Protein AF-A0A556W0W7-F1 (afdb_monomer_lite)

Radius of gyration: 27.14 Å; chains: 1; bounding box: 47×80×110 Å

Sequence (409 aa):
MLSSTAGFLLGSLLTVAFASADTSVPDSMPPGLLFEMVDPTLCSMPSASLSDADLLSGLQAALDSGDPDMAPTVTGRWEGADSGDLMGQGYFNHSDARGLVVASELLLRGEGDDLRYVCLILAPHENTRLLEGAADVVGAETEVIDGDTFMLVAMLGERVEGEFVPLAEVITEQGSVTFKQAREHELSGYLEINGHLEPVPGSEGVGGDVRIELDLLALEHDSQMNPINWGSDDLVDAAAPAVDAATLQELRALFLDGIDFAAEPLMLSENSDMIQHDIYRYDYQVFAEQSQRDLLDRDSGQVFYHQDDHLVRITRPSTNMPLPMINALVSPDFVLDENTAEDFRDLLITLFGEDFFDDVDADPILHPRPGQWAFITGTFFDDYKAFNVFTNDEGRELDVRYELSFMAQ

Foldseek 3Di:
DDDDDDDDDDDDDDPPPPPPPPPPQPLDDDLLVVCVQQPVCLQQFDALVDDLVNVVVQQVCLVVVPDPVSAFLKWWWKDDVLTAIKTHAKAWAADQVQAIKIWTWIWGDGPDSFIKIKTKIWAWEPPAHDPFFKEKEADPPDPDDPDTYTYMWMFIFHADNRGTDTFWIWGFPTKMKGWDPPDPFWIWIKIWTWGWTDTDPPHPHDTDIMIIIMTSRTHGYDPSGDRHHSHDVVCVVVSPPSCPPVNVVVVVCCVVVLQVVQWDFDDLDPDDLFFPWTKTWGAVVVSCVVVVHPPDPDDGTWMWTDDDPDTHTQDADDAWWWDCVSVNTTDQPDADDPVCVVSVLVVVCNRRPPVQADDDPDDQWDDLDQQWIWGFRQADVHATWTFIWGAPNRRGDTGTITHNHDDSD

Secondary structure (DSSP, 8-state):
--------------------------SS--HHHHHHHH-TTTTPPPPTTS-HHHHHHHHHHHHHH--TTTS-SEEEEEESTT-EEEEEEEEEEEETTTEEEEEEEEEEEESSS-EEEEEEEEEEETT---SSEEEEEE-TTPPP-SS-EEEEEEEEEEEETTEEEEEEEEEEEEEEEEEEEEETTEEEEEEEEEEEEEEPTTS----EEEEEEEEEEEEEE-TTS----TTSHHHHTTS-S---HHHHHHHHHHHHHHHHTSEEE----TT-TTBSS-EEEEEHHHHHHHTT----TT-EEEEEEEETTEEEE-PPP-SSEE-HHHHHHB-TT---STTTHHHHHHHHHHHH-GGGS---SS-SEEEEETTEEEEEEEEETTEEEEEEEE--TTS-S-EEEEEEEE---

pLDDT: mean 70.91, std 19.69, range [27.0, 96.5]

Structure (mmCIF, N/CA/C/O backbone):
data_AF-A0A556W0W7-F1
#
_entry.id   AF-A0A556W0W7-F1
#
loop_
_atom_site.group_PDB
_atom_site.id
_atom_site.type_symbol
_atom_site.label_atom_id
_atom_site.label_alt_id
_atom_site.label_comp_id
_atom_site.label_asym_id
_atom_site.label_entity_id
_atom_site.label_seq_id
_atom_site.pdbx_PDB_ins_code
_atom_site.Cartn_x
_atom_site.Cartn_y
_atom_site.Cartn_z
_atom_site.occupancy
_atom_site.B_iso_or_equiv
_atom_site.auth_seq_id
_atom_site.auth_comp_id
_atom_site.auth_asym_id
_atom_site.auth_atom_id
_atom_site.pdbx_PDB_model_num
ATOM 1 N N . MET A 1 1 ? 21.207 -60.397 74.816 1.00 34.12 1 MET A N 1
ATOM 2 C CA . MET A 1 1 ? 22.421 -59.583 74.604 1.00 34.12 1 MET A CA 1
ATOM 3 C C . MET A 1 1 ? 22.075 -58.502 73.590 1.00 34.12 1 MET A C 1
ATOM 5 O O . MET A 1 1 ? 21.578 -58.860 72.539 1.00 34.12 1 MET A O 1
ATOM 9 N N . LEU A 1 2 ? 22.232 -57.236 73.998 1.00 33.41 2 LEU A N 1
ATOM 10 C CA . LEU A 1 2 ? 22.592 -56.027 73.228 1.00 33.41 2 LEU A CA 1
ATOM 11 C C . LEU A 1 2 ? 22.124 -55.838 71.759 1.00 33.41 2 LEU A C 1
ATOM 13 O O . LEU A 1 2 ? 22.528 -56.610 70.905 1.00 33.41 2 LEU A O 1
ATOM 17 N N . SER A 1 3 ? 21.454 -54.684 71.527 1.00 31.09 3 SER A N 1
ATOM 18 C CA . SER A 1 3 ? 21.766 -53.619 70.523 1.00 31.09 3 SER A CA 1
ATOM 19 C C . SER A 1 3 ? 21.704 -53.960 69.016 1.00 31.09 3 SER A C 1
ATOM 21 O O . SER A 1 3 ? 22.251 -54.971 68.616 1.00 31.09 3 SER A O 1
ATOM 23 N N . SER A 1 4 ? 21.195 -53.158 68.065 1.00 31.89 4 SER A N 1
ATOM 24 C CA . SER A 1 4 ? 20.537 -51.836 67.983 1.00 31.89 4 SER A CA 1
ATOM 25 C C . SER A 1 4 ? 20.073 -51.587 66.524 1.00 31.89 4 SER A C 1
ATOM 27 O O . SER A 1 4 ? 20.642 -52.191 65.622 1.00 31.89 4 SER A O 1
ATOM 29 N N . THR A 1 5 ? 19.160 -50.608 66.331 1.00 36.34 5 THR A N 1
ATOM 30 C CA . THR A 1 5 ? 19.021 -49.641 65.188 1.00 36.34 5 THR A CA 1
ATOM 31 C C . THR A 1 5 ? 18.795 -50.160 63.753 1.00 36.34 5 THR A C 1
ATOM 33 O O . THR A 1 5 ? 19.438 -51.106 63.340 1.00 36.34 5 THR A O 1
ATOM 36 N N . ALA A 1 6 ? 18.034 -49.542 62.842 1.00 29.33 6 ALA A N 1
ATOM 37 C CA . ALA A 1 6 ? 17.099 -48.409 62.765 1.00 29.33 6 ALA A CA 1
ATOM 38 C C . ALA A 1 6 ? 16.580 -48.379 61.302 1.00 29.33 6 ALA A C 1
ATOM 40 O O . ALA A 1 6 ? 17.266 -48.892 60.420 1.00 29.33 6 ALA A O 1
ATOM 41 N N . GLY A 1 7 ? 15.438 -47.735 61.028 1.00 27.00 7 GLY A N 1
ATOM 42 C CA . GLY A 1 7 ? 15.074 -47.323 59.661 1.00 27.00 7 GLY A CA 1
ATOM 43 C C . GLY A 1 7 ? 13.612 -47.530 59.276 1.00 27.00 7 GLY A C 1
ATOM 44 O O . GLY A 1 7 ? 13.280 -48.466 58.561 1.00 27.00 7 GLY A O 1
ATOM 45 N N . PHE A 1 8 ? 12.748 -46.629 59.741 1.00 31.52 8 PHE A N 1
ATOM 46 C CA . PHE A 1 8 ? 11.444 -46.331 59.138 1.00 31.52 8 PHE A CA 1
ATOM 47 C C . PHE A 1 8 ? 11.657 -45.624 57.787 1.00 31.52 8 PHE A C 1
ATOM 49 O O . PHE A 1 8 ? 12.528 -44.760 57.724 1.00 31.52 8 PHE A O 1
ATOM 56 N N . LEU A 1 9 ? 10.821 -45.894 56.776 1.00 29.94 9 LEU A N 1
ATOM 57 C CA . LEU A 1 9 ? 10.056 -44.862 56.052 1.00 29.94 9 LEU A CA 1
ATOM 58 C C . LEU A 1 9 ? 9.097 -45.478 55.020 1.00 29.94 9 LEU A C 1
ATOM 60 O O . LEU A 1 9 ? 9.448 -46.369 54.251 1.00 29.94 9 LEU A O 1
ATOM 64 N N . LEU A 1 10 ? 7.863 -44.975 55.075 1.00 33.22 10 LEU A N 1
ATOM 65 C CA . LEU A 1 10 ? 6.737 -45.237 54.189 1.00 33.22 10 LEU A CA 1
ATOM 66 C C . LEU A 1 10 ? 7.056 -44.810 52.748 1.00 33.22 10 LEU A C 1
ATOM 68 O O . LEU A 1 10 ? 7.447 -43.668 52.520 1.00 33.22 10 LEU A O 1
ATOM 72 N N . GLY A 1 11 ? 6.790 -45.690 51.782 1.00 28.84 11 GLY A N 1
ATOM 73 C CA . GLY A 1 11 ? 6.633 -45.329 50.374 1.00 28.84 11 GLY A CA 1
ATOM 74 C C . GLY A 1 11 ? 5.152 -45.143 50.060 1.00 28.84 11 GLY A C 1
ATOM 75 O O . GLY A 1 11 ? 4.440 -46.120 49.836 1.00 28.84 11 GLY A O 1
ATOM 76 N N . SER A 1 12 ? 4.692 -43.897 50.114 1.00 34.19 12 SER A N 1
ATOM 77 C CA . SER A 1 12 ? 3.348 -43.482 49.718 1.00 34.19 12 SER A CA 1
ATOM 78 C C . SER A 1 12 ? 3.172 -43.569 48.201 1.00 34.19 12 SER A C 1
ATOM 80 O O . SER A 1 12 ? 4.072 -43.227 47.436 1.00 34.19 12 SER A O 1
ATOM 82 N N . LEU A 1 13 ? 1.986 -44.014 47.792 1.00 33.50 13 LEU A N 1
ATOM 83 C CA . LEU A 1 13 ? 1.473 -43.992 46.425 1.00 33.50 13 LEU A CA 1
ATOM 84 C C . LEU A 1 13 ? 1.563 -42.575 45.837 1.00 33.50 13 LEU A C 1
ATOM 86 O O . LEU A 1 13 ? 0.884 -41.668 46.311 1.00 33.50 13 LEU A O 1
ATOM 90 N N . LEU A 1 14 ? 2.364 -42.400 44.787 1.00 29.70 14 LEU A N 1
ATOM 91 C CA . LEU A 1 14 ? 2.251 -41.265 43.875 1.00 29.70 14 LEU A CA 1
ATOM 92 C C . LEU A 1 14 ? 1.338 -41.689 42.723 1.00 29.70 14 LEU A C 1
ATOM 94 O O . LEU A 1 14 ? 1.772 -42.286 41.741 1.00 29.70 14 LEU A O 1
ATOM 98 N N . THR A 1 15 ? 0.048 -41.405 42.874 1.00 31.02 15 THR A N 1
ATOM 99 C CA . THR A 1 15 ? -0.846 -41.170 41.739 1.00 31.02 15 THR A CA 1
ATOM 100 C C . THR A 1 15 ? -0.303 -39.969 40.979 1.00 31.02 15 THR A C 1
ATOM 102 O O . THR A 1 15 ? -0.373 -38.842 41.468 1.00 31.02 15 THR A O 1
ATOM 105 N N . VAL A 1 16 ? 0.273 -40.216 39.806 1.00 31.31 16 VAL A N 1
ATOM 106 C CA . VAL A 1 16 ? 0.573 -39.166 38.835 1.00 31.31 16 VAL A CA 1
ATOM 107 C C . VAL A 1 16 ? -0.775 -38.647 38.347 1.00 31.31 16 VAL A C 1
ATOM 109 O O . VAL A 1 16 ? -1.479 -39.324 37.600 1.00 31.31 16 VAL A O 1
ATOM 112 N N . ALA A 1 17 ? -1.175 -37.485 38.858 1.00 28.81 17 ALA A N 1
ATOM 113 C CA . ALA A 1 17 ? -2.225 -36.697 38.247 1.00 28.81 17 ALA A CA 1
ATOM 114 C C . ALA A 1 17 ? -1.704 -36.273 36.872 1.00 28.81 17 ALA A C 1
ATOM 116 O O . ALA A 1 17 ? -0.705 -35.560 36.781 1.00 28.81 17 ALA A O 1
ATOM 117 N N . PHE A 1 18 ? -2.350 -36.746 35.810 1.00 30.48 18 PHE A N 1
ATOM 118 C CA . PHE A 1 18 ? -2.277 -36.061 34.532 1.00 30.48 18 PHE A CA 1
ATOM 119 C C . PHE A 1 18 ? -2.921 -34.696 34.763 1.00 30.48 18 PHE A C 1
ATOM 121 O O . PHE A 1 18 ? -4.141 -34.593 34.865 1.00 30.48 18 PHE A O 1
ATOM 128 N N . ALA A 1 19 ? -2.090 -33.672 34.945 1.00 27.83 19 ALA A N 1
ATOM 129 C CA . ALA A 1 19 ? -2.514 -32.312 34.695 1.00 27.83 19 ALA A CA 1
ATOM 130 C C . ALA A 1 19 ? -2.838 -32.267 33.201 1.00 27.83 19 ALA A C 1
ATOM 132 O O . ALA A 1 19 ? -1.941 -32.333 32.362 1.00 27.83 19 ALA A O 1
ATOM 133 N N . SER A 1 20 ? -4.127 -32.273 32.880 1.00 29.20 20 SER A N 1
ATOM 134 C CA . SER A 1 20 ? -4.611 -31.707 31.633 1.00 29.20 20 SER A CA 1
ATOM 135 C C . SER A 1 20 ? -4.050 -30.292 31.580 1.00 29.20 20 SER A C 1
ATOM 137 O O . SER A 1 20 ? -4.439 -29.442 32.379 1.00 29.20 20 SER A O 1
ATOM 139 N N . ALA A 1 21 ? -3.049 -30.085 30.728 1.00 28.81 21 ALA A N 1
ATOM 140 C CA . ALA A 1 21 ? -2.711 -28.752 30.286 1.00 28.81 21 ALA A CA 1
ATOM 141 C C . ALA A 1 21 ? -3.967 -28.242 29.575 1.00 28.81 21 ALA A C 1
ATOM 143 O O . ALA A 1 21 ? -4.276 -28.697 28.476 1.00 28.81 21 ALA A O 1
ATOM 144 N N . ASP A 1 22 ? -4.728 -27.388 30.257 1.00 27.19 22 ASP A N 1
ATOM 145 C CA . ASP A 1 22 ? -5.580 -26.411 29.592 1.00 27.19 22 ASP A CA 1
ATOM 146 C C . ASP A 1 22 ? -4.629 -25.559 28.752 1.00 27.19 22 ASP A C 1
ATOM 148 O O . ASP A 1 22 ? -4.040 -24.590 29.224 1.00 27.19 22 ASP A O 1
ATOM 152 N N . THR A 1 23 ? -4.389 -25.986 27.517 1.00 28.30 23 THR A N 1
ATOM 153 C CA . THR A 1 23 ? -3.984 -25.070 26.462 1.00 28.30 23 THR A CA 1
ATOM 154 C C . THR A 1 23 ? -5.244 -24.300 26.116 1.00 28.30 23 THR A C 1
ATOM 156 O O . THR A 1 23 ? -6.026 -24.741 25.275 1.00 28.30 23 THR A O 1
ATOM 159 N N . SER A 1 24 ? -5.489 -23.211 26.845 1.00 29.89 24 SER A N 1
ATOM 160 C CA . SER A 1 24 ? -6.383 -22.156 26.387 1.00 29.89 24 SER A CA 1
ATOM 161 C C . SER A 1 24 ? -5.883 -21.741 25.008 1.00 29.89 24 SER A C 1
ATOM 163 O O . SER A 1 24 ? -4.798 -21.173 24.880 1.00 29.89 24 SER A O 1
ATOM 165 N N . VAL A 1 25 ? -6.616 -22.155 23.980 1.00 33.50 25 VAL A N 1
ATOM 166 C CA . VAL A 1 25 ? -6.444 -21.640 22.627 1.00 33.50 25 VAL A CA 1
ATOM 167 C C . VAL A 1 25 ? -6.756 -20.144 22.720 1.00 33.50 25 VAL A C 1
ATOM 169 O O . VAL A 1 25 ? -7.769 -19.818 23.338 1.00 33.50 25 VAL A O 1
ATOM 172 N N . PRO A 1 26 ? -5.896 -19.245 22.218 1.00 36.91 26 PRO A N 1
ATOM 173 C CA . PRO A 1 26 ? -6.247 -17.833 22.167 1.00 36.91 26 PRO A CA 1
ATOM 174 C C . PRO A 1 26 ? -7.522 -17.673 21.329 1.00 36.91 26 PRO A C 1
ATOM 176 O O . PRO A 1 26 ? -7.607 -18.219 20.230 1.00 36.91 26 PRO A O 1
ATOM 179 N N . ASP A 1 27 ? -8.518 -16.980 21.882 1.00 40.66 27 ASP A N 1
ATOM 180 C CA . ASP A 1 27 ? -9.842 -16.758 21.276 1.00 40.66 27 ASP A CA 1
ATOM 181 C C . ASP A 1 27 ? -9.796 -15.756 20.093 1.00 40.66 27 ASP A C 1
ATOM 183 O O . ASP A 1 27 ? -10.828 -15.451 19.496 1.00 40.66 27 ASP A O 1
ATOM 187 N N . SER A 1 28 ? -8.609 -15.266 19.717 1.00 44.72 28 SER A N 1
ATOM 188 C CA . SER A 1 28 ? -8.395 -14.229 18.704 1.00 44.72 28 SER A CA 1
ATOM 189 C C . SER A 1 28 ? -7.781 -14.764 17.400 1.00 44.72 28 SER A C 1
ATOM 191 O O . SER A 1 28 ? -6.999 -15.720 17.379 1.00 44.72 28 SER A O 1
ATOM 193 N N . MET A 1 29 ? -8.149 -14.141 16.272 1.00 48.09 29 MET A N 1
ATOM 194 C CA . MET A 1 29 ? -7.510 -14.399 14.975 1.00 48.09 29 MET A CA 1
ATOM 195 C C . MET A 1 29 ? -6.014 -14.050 15.033 1.00 48.09 29 MET A C 1
ATOM 197 O O . MET A 1 29 ? -5.656 -13.059 15.670 1.00 48.09 29 MET A O 1
ATOM 201 N N . PRO A 1 30 ? -5.134 -14.797 14.333 1.00 57.53 30 PRO A N 1
ATOM 202 C CA . PRO A 1 30 ? -3.729 -14.430 14.229 1.00 57.53 30 PRO A CA 1
ATOM 203 C C . PRO A 1 30 ? -3.594 -13.005 13.664 1.00 57.53 30 PRO A C 1
ATOM 205 O O . PRO A 1 30 ? -4.208 -12.723 12.632 1.00 57.53 30 PRO A O 1
ATOM 208 N N . PRO A 1 31 ? -2.765 -12.130 14.255 1.00 53.81 31 PRO A N 1
ATOM 209 C CA . PRO A 1 31 ? -2.697 -10.709 13.889 1.00 53.81 31 PRO A CA 1
ATOM 210 C C . PRO A 1 31 ? -2.387 -10.481 12.405 1.00 53.81 31 PRO A C 1
ATOM 212 O O . PRO A 1 31 ? -2.964 -9.607 11.764 1.00 53.81 31 PRO A O 1
ATOM 215 N N . GLY A 1 32 ? -1.529 -11.332 11.829 1.00 59.47 32 GLY A N 1
ATOM 216 C CA . GLY A 1 32 ? -1.151 -11.296 10.412 1.00 59.47 32 GLY A CA 1
ATOM 217 C C . GLY A 1 32 ? -2.306 -11.540 9.434 1.00 59.47 32 GLY A C 1
ATOM 218 O O . GLY A 1 32 ? -2.259 -11.058 8.307 1.00 59.47 32 GLY A O 1
ATOM 219 N N . LEU A 1 33 ? -3.363 -12.243 9.857 1.00 65.00 33 LEU A N 1
ATOM 220 C CA . LEU A 1 33 ? -4.486 -12.581 8.983 1.00 65.00 33 LEU A CA 1
ATOM 221 C C . LEU A 1 33 ? -5.314 -11.344 8.614 1.00 65.00 33 LEU A C 1
ATOM 223 O O . LEU A 1 33 ? -5.807 -11.259 7.494 1.00 65.00 33 LEU A O 1
ATOM 227 N N . LEU A 1 34 ? -5.449 -10.365 9.518 1.00 66.25 34 LEU A N 1
ATOM 228 C CA . LEU A 1 34 ? -6.205 -9.150 9.207 1.00 66.25 34 LEU A CA 1
ATOM 229 C C . LEU A 1 34 ? -5.523 -8.331 8.109 1.00 66.25 34 LEU A C 1
ATOM 231 O O . LEU A 1 34 ? -6.213 -7.803 7.240 1.00 66.25 34 LEU A O 1
ATOM 235 N N . PHE A 1 35 ? -4.189 -8.263 8.119 1.00 69.69 35 PHE A N 1
ATOM 236 C CA . PHE A 1 35 ? -3.438 -7.604 7.052 1.00 69.69 35 PHE A CA 1
ATOM 237 C C . PHE A 1 35 ? -3.717 -8.269 5.709 1.00 69.69 35 PHE A C 1
ATOM 239 O O . PHE A 1 35 ? -4.164 -7.592 4.793 1.00 69.69 35 PHE A O 1
ATOM 246 N N . GLU A 1 36 ? -3.604 -9.598 5.633 1.00 64.44 36 GLU A N 1
ATOM 247 C CA . GLU A 1 36 ? -3.928 -10.364 4.420 1.00 64.44 36 GLU A CA 1
ATOM 248 C C . GLU A 1 36 ? -5.374 -10.131 3.931 1.00 64.44 36 GLU A C 1
ATOM 250 O O . GLU A 1 36 ? -5.628 -10.125 2.728 1.00 64.44 36 GLU A O 1
ATOM 255 N N . MET A 1 37 ? -6.328 -9.926 4.847 1.00 62.28 37 MET A N 1
ATOM 256 C CA . MET A 1 37 ? -7.740 -9.713 4.515 1.00 62.28 37 MET A CA 1
ATOM 257 C C . MET A 1 37 ? -8.079 -8.280 4.076 1.00 62.28 37 MET A C 1
ATOM 259 O O . MET A 1 37 ? -8.989 -8.111 3.257 1.00 62.28 37 MET A O 1
ATOM 263 N N . VAL A 1 38 ? -7.428 -7.267 4.663 1.00 64.06 38 VAL A N 1
ATOM 264 C CA . VAL A 1 38 ? -7.619 -5.849 4.308 1.00 64.06 38 VAL A CA 1
ATOM 265 C C . VAL A 1 38 ? -6.889 -5.547 3.009 1.00 64.06 38 VAL A C 1
ATOM 267 O O . VAL A 1 38 ? -7.518 -5.062 2.073 1.00 64.06 38 VAL A O 1
ATOM 270 N N . ASP A 1 39 ? -5.594 -5.849 2.958 1.00 69.31 39 ASP A N 1
ATOM 271 C CA . ASP A 1 39 ? -4.771 -5.778 1.757 1.00 69.31 39 ASP A CA 1
ATOM 272 C C . ASP A 1 39 ? -3.450 -6.550 1.995 1.00 69.31 39 ASP A C 1
ATOM 274 O O . ASP A 1 39 ? -2.639 -6.156 2.840 1.00 69.31 39 ASP A O 1
ATOM 278 N N . PRO A 1 40 ? -3.200 -7.643 1.247 1.00 54.84 40 PRO A N 1
ATOM 279 C CA . PRO A 1 40 ? -2.021 -8.490 1.431 1.00 54.84 40 PRO A CA 1
ATOM 280 C C . PRO A 1 40 ? -0.694 -7.777 1.142 1.00 54.84 40 PRO A C 1
ATOM 282 O O . PRO A 1 40 ? 0.363 -8.308 1.479 1.00 54.84 40 PRO A O 1
ATOM 285 N N . THR A 1 41 ? -0.726 -6.593 0.527 1.00 60.12 41 THR A N 1
ATOM 286 C CA . THR A 1 41 ? 0.465 -5.795 0.234 1.00 60.12 41 THR A CA 1
ATOM 287 C C . THR A 1 41 ? 0.874 -4.855 1.365 1.00 60.12 41 THR A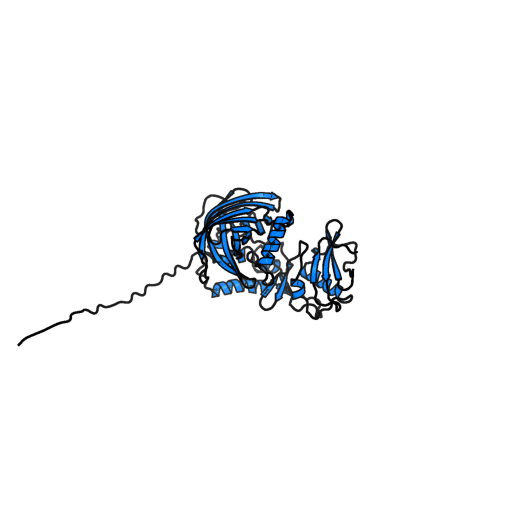 C 1
ATOM 289 O O . THR A 1 41 ? 2.018 -4.420 1.347 1.00 60.12 41 THR A O 1
ATOM 292 N N . LEU A 1 42 ? 0.040 -4.664 2.400 1.00 64.31 42 LEU A N 1
ATOM 293 C CA . LEU A 1 42 ? 0.269 -3.734 3.527 1.00 64.31 42 LEU A CA 1
ATOM 294 C C . LEU A 1 42 ? 1.495 -4.020 4.403 1.00 64.31 42 LEU A C 1
ATOM 296 O O . LEU A 1 42 ? 1.824 -3.240 5.292 1.00 64.31 42 LEU A O 1
ATOM 300 N N . CYS A 1 43 ? 2.119 -5.181 4.235 1.00 70.50 43 CYS A N 1
ATOM 301 C CA . CYS A 1 43 ? 3.386 -5.520 4.880 1.00 70.50 43 CYS A CA 1
ATOM 302 C C . CYS A 1 43 ? 4.451 -5.913 3.860 1.00 70.50 43 CYS A C 1
ATOM 304 O O . CYS A 1 43 ? 5.416 -6.603 4.198 1.00 70.50 43 CYS A O 1
ATOM 306 N N . SER A 1 44 ? 4.274 -5.506 2.603 1.00 67.50 44 SER A N 1
ATOM 307 C CA . SER A 1 44 ? 5.268 -5.747 1.574 1.00 67.50 44 SER A CA 1
ATOM 308 C C . SER A 1 44 ? 6.530 -4.958 1.909 1.00 67.50 44 SER A C 1
ATOM 310 O O . SER A 1 44 ? 6.503 -3.778 2.254 1.00 67.50 44 SER A O 1
ATOM 312 N N . MET A 1 45 ? 7.666 -5.645 1.881 1.00 68.50 45 MET A N 1
ATOM 313 C CA . MET A 1 45 ? 8.943 -5.030 2.210 1.00 68.50 45 MET A CA 1
ATOM 314 C C . MET A 1 45 ? 9.667 -4.623 0.930 1.00 68.50 45 MET A C 1
ATOM 316 O O . MET A 1 45 ? 9.580 -5.314 -0.091 1.00 68.50 45 MET A O 1
ATOM 320 N N . PRO A 1 46 ? 10.462 -3.541 0.970 1.00 63.47 46 PRO A N 1
ATOM 321 C CA . PRO A 1 46 ? 11.366 -3.235 -0.123 1.00 63.47 46 PRO A CA 1
ATOM 322 C C . PRO A 1 46 ? 12.275 -4.431 -0.439 1.00 63.47 46 PRO A C 1
ATOM 324 O O . PRO A 1 46 ? 12.851 -5.047 0.460 1.00 63.47 46 PRO A O 1
ATOM 327 N N . SER A 1 47 ? 12.448 -4.740 -1.727 1.00 68.06 47 SER A N 1
ATOM 328 C CA . SER A 1 47 ? 13.221 -5.914 -2.160 1.00 68.06 47 SER A CA 1
ATOM 329 C C . SER A 1 47 ? 14.612 -5.999 -1.514 1.00 68.06 47 SER A C 1
ATOM 331 O O . SER A 1 47 ? 15.257 -4.979 -1.247 1.00 68.06 47 SER A O 1
ATOM 333 N N . ALA A 1 48 ? 15.135 -7.218 -1.356 1.00 70.69 48 ALA A N 1
ATOM 334 C CA . ALA A 1 48 ? 16.483 -7.462 -0.827 1.00 70.69 48 ALA A CA 1
ATOM 335 C C . ALA A 1 48 ? 17.603 -6.725 -1.589 1.00 70.69 48 ALA A C 1
ATOM 337 O O . ALA A 1 48 ? 18.681 -6.506 -1.040 1.00 70.69 48 ALA A O 1
ATOM 338 N N . SER A 1 49 ? 17.359 -6.342 -2.849 1.00 69.94 49 SER A N 1
ATOM 339 C CA . SER A 1 49 ? 18.317 -5.593 -3.670 1.00 69.94 49 SER A CA 1
ATOM 340 C C . SER A 1 49 ? 18.544 -4.149 -3.205 1.00 69.94 49 SER A C 1
ATOM 342 O O . SER A 1 49 ? 19.585 -3.575 -3.522 1.00 69.94 49 SER A O 1
ATOM 344 N N . LEU A 1 50 ? 17.614 -3.574 -2.435 1.00 59.34 50 LEU A N 1
ATOM 345 C CA . LEU A 1 50 ? 17.765 -2.258 -1.817 1.00 59.34 50 LEU A CA 1
ATOM 346 C C . LEU A 1 50 ? 18.400 -2.409 -0.435 1.00 59.34 50 LEU A C 1
ATOM 348 O O . LEU A 1 50 ? 17.919 -3.187 0.393 1.00 59.34 50 LEU A O 1
ATOM 352 N N . SER A 1 51 ? 19.475 -1.663 -0.172 1.00 72.12 51 SER A N 1
ATOM 353 C CA . SER A 1 51 ? 20.088 -1.629 1.158 1.00 72.12 51 SER A CA 1
ATOM 354 C C . SER A 1 51 ? 19.326 -0.684 2.092 1.00 72.12 51 SER A C 1
ATOM 356 O O . SER A 1 51 ? 18.752 0.308 1.643 1.00 72.12 51 SER A O 1
ATOM 358 N N . ASP A 1 52 ? 19.355 -0.939 3.403 1.00 72.38 52 ASP A N 1
ATOM 359 C CA . ASP A 1 52 ? 18.699 -0.055 4.385 1.00 72.38 52 ASP A CA 1
ATOM 360 C C . ASP A 1 52 ? 19.300 1.359 4.374 1.00 72.38 52 ASP A C 1
ATOM 362 O O . ASP A 1 52 ? 18.596 2.348 4.573 1.00 72.38 52 ASP A O 1
ATOM 366 N N . ALA A 1 53 ? 20.593 1.476 4.051 1.00 70.12 53 ALA A N 1
ATOM 367 C CA . ALA A 1 53 ? 21.257 2.763 3.873 1.00 70.12 53 ALA A CA 1
ATOM 368 C C . ALA A 1 53 ? 20.706 3.542 2.666 1.00 70.12 53 ALA A C 1
ATOM 370 O O . ALA A 1 53 ? 20.563 4.765 2.745 1.00 70.12 53 ALA A O 1
ATOM 371 N N . ASP A 1 54 ? 20.377 2.853 1.569 1.00 67.25 54 ASP A N 1
ATOM 372 C CA . ASP A 1 54 ? 19.765 3.475 0.390 1.00 67.25 54 ASP A CA 1
ATOM 373 C C . ASP A 1 54 ? 18.320 3.894 0.678 1.00 67.25 54 ASP A C 1
ATOM 375 O O . ASP A 1 54 ? 17.928 5.001 0.309 1.00 67.25 54 ASP A O 1
ATOM 379 N N . LEU A 1 55 ? 17.557 3.065 1.402 1.00 68.12 55 LEU A N 1
ATOM 380 C CA . LEU A 1 55 ? 16.195 3.391 1.845 1.00 68.12 55 LEU A CA 1
ATOM 381 C C . LEU A 1 55 ? 16.183 4.643 2.730 1.00 68.12 55 LEU A C 1
ATOM 383 O O . LEU A 1 55 ? 15.455 5.597 2.452 1.00 68.12 55 LEU A O 1
ATOM 387 N N . LEU A 1 56 ? 17.055 4.691 3.740 1.00 68.56 56 LEU A N 1
ATOM 388 C CA . LEU A 1 56 ? 17.210 5.854 4.616 1.00 68.56 56 LEU A CA 1
ATOM 389 C C . LEU A 1 56 ? 17.656 7.105 3.856 1.00 68.56 56 LEU A C 1
ATOM 391 O O . LEU A 1 56 ? 17.174 8.203 4.133 1.00 68.56 56 LEU A O 1
ATOM 395 N N . SER A 1 57 ? 18.571 6.957 2.897 1.00 64.75 57 SER A N 1
ATOM 396 C CA . SER A 1 57 ? 19.060 8.083 2.095 1.00 64.75 57 SER A CA 1
ATOM 397 C C . SER A 1 57 ? 17.977 8.632 1.166 1.00 64.75 57 SE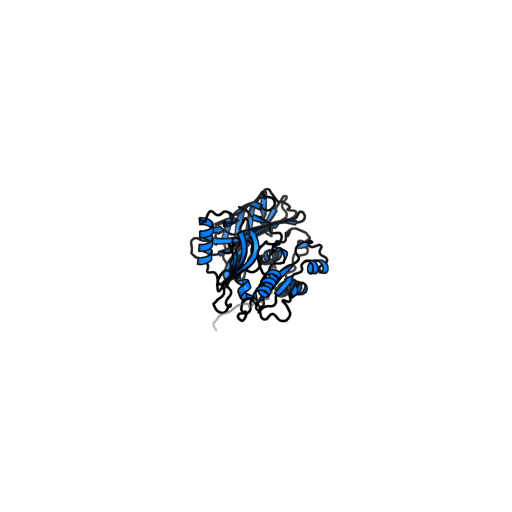R A C 1
ATOM 399 O O . SER A 1 57 ? 17.841 9.849 1.053 1.00 64.75 57 SER A O 1
ATOM 401 N N . GLY A 1 58 ? 17.191 7.758 0.531 1.00 64.38 58 GLY A N 1
ATOM 402 C CA . GLY A 1 58 ? 16.067 8.147 -0.321 1.00 64.38 58 GLY A CA 1
ATOM 403 C C . GLY A 1 58 ? 14.976 8.871 0.464 1.00 64.38 58 GLY A C 1
ATOM 404 O O . GLY A 1 58 ? 14.514 9.931 0.051 1.00 64.38 58 GLY A O 1
ATOM 405 N N . LEU A 1 59 ? 14.642 8.358 1.644 1.00 64.25 59 LEU A N 1
ATOM 406 C CA . LEU A 1 59 ? 13.662 8.952 2.547 1.00 64.25 59 LEU A CA 1
ATOM 407 C C . LEU A 1 59 ? 14.112 10.314 3.091 1.00 64.25 59 LEU A C 1
ATOM 409 O O . LEU A 1 59 ? 13.348 11.277 3.080 1.00 64.25 59 LEU A O 1
ATOM 413 N N . GLN A 1 60 ? 15.379 10.435 3.498 1.00 65.12 60 GLN A N 1
ATOM 414 C CA . GLN A 1 60 ? 15.943 11.722 3.905 1.00 65.12 60 GLN A CA 1
ATOM 415 C C . GLN A 1 60 ? 15.936 12.725 2.745 1.00 65.12 60 GLN A C 1
ATOM 417 O O . GLN A 1 60 ? 15.593 13.887 2.945 1.00 65.12 60 GLN A O 1
ATOM 422 N N . ALA A 1 61 ? 16.275 12.284 1.531 1.00 59.41 61 ALA A N 1
ATOM 423 C CA . ALA A 1 61 ? 16.223 13.136 0.349 1.00 59.41 61 ALA A CA 1
ATOM 424 C C . ALA A 1 61 ? 14.793 13.602 0.040 1.00 59.41 61 ALA A C 1
ATOM 426 O O . ALA A 1 61 ? 14.607 14.756 -0.341 1.00 59.41 61 ALA A O 1
ATOM 427 N N . ALA A 1 62 ? 13.792 12.742 0.243 1.00 56.50 62 ALA A N 1
ATOM 428 C CA . ALA A 1 62 ? 12.385 13.088 0.092 1.00 56.50 62 ALA A CA 1
ATOM 429 C C . ALA A 1 62 ? 11.958 14.171 1.099 1.00 56.50 62 ALA A C 1
ATOM 431 O O . ALA A 1 62 ? 11.397 15.190 0.699 1.00 56.50 62 ALA A O 1
ATOM 432 N N . LEU A 1 63 ? 12.336 14.030 2.374 1.00 62.75 63 LEU A N 1
ATOM 433 C CA . LEU A 1 63 ? 12.092 15.042 3.411 1.00 62.75 63 LEU A CA 1
ATOM 434 C C . LEU A 1 63 ? 12.799 16.376 3.120 1.00 62.75 63 LEU A C 1
ATOM 436 O O . LEU A 1 63 ? 12.211 17.447 3.274 1.00 62.75 63 LEU A O 1
ATOM 440 N N . ASP A 1 64 ? 14.054 16.318 2.675 1.00 63.31 64 ASP A N 1
ATOM 441 C CA . ASP A 1 64 ? 14.868 17.503 2.392 1.00 63.31 64 ASP A CA 1
ATOM 442 C C . ASP A 1 64 ? 14.446 18.215 1.095 1.00 63.31 64 ASP A C 1
ATOM 444 O O . ASP A 1 64 ? 14.763 19.394 0.905 1.00 63.31 64 ASP A O 1
ATOM 448 N N . SER A 1 65 ? 13.737 17.521 0.197 1.00 60.56 65 SER A N 1
ATOM 449 C CA . SER A 1 65 ? 13.307 18.063 -1.098 1.00 60.56 65 SER A CA 1
ATOM 450 C C . SER A 1 65 ? 12.313 19.219 -0.959 1.00 60.56 65 SER A C 1
ATOM 452 O O . SER A 1 65 ? 12.292 20.120 -1.800 1.00 60.56 65 SER A O 1
ATOM 454 N N . GLY A 1 66 ? 11.505 19.212 0.109 1.00 55.19 66 GLY A N 1
ATOM 455 C CA . GLY A 1 66 ? 10.380 20.132 0.282 1.00 55.19 66 GLY A CA 1
ATOM 456 C C . GLY A 1 66 ? 9.260 19.947 -0.749 1.00 55.19 66 GLY A C 1
ATOM 457 O O . GLY A 1 66 ? 8.388 20.814 -0.837 1.00 55.19 66 GLY A O 1
ATOM 458 N N . ASP A 1 67 ? 9.298 18.863 -1.529 1.00 56.91 67 ASP A N 1
ATOM 459 C CA . ASP A 1 67 ? 8.257 18.483 -2.477 1.00 56.91 67 ASP A CA 1
ATOM 460 C C . ASP A 1 67 ? 7.108 17.789 -1.723 1.00 56.91 67 ASP A C 1
ATOM 462 O O . ASP A 1 67 ? 7.337 16.749 -1.098 1.00 56.91 67 ASP A O 1
ATOM 466 N N . PRO A 1 68 ? 5.887 18.354 -1.726 1.00 52.72 68 PRO A N 1
ATOM 467 C CA . PRO A 1 68 ? 4.747 17.749 -1.048 1.00 52.72 68 PRO A CA 1
ATOM 468 C C . PRO A 1 68 ? 4.370 16.372 -1.609 1.00 52.72 68 PRO A C 1
ATOM 470 O O . PRO A 1 68 ? 3.844 15.570 -0.846 1.00 52.72 68 PRO A O 1
ATOM 473 N N . ASP A 1 69 ? 4.674 16.079 -2.877 1.00 54.53 69 ASP A N 1
ATOM 474 C CA . ASP A 1 69 ? 4.326 14.798 -3.512 1.00 54.53 69 ASP A CA 1
ATOM 475 C C . ASP A 1 69 ? 5.313 13.676 -3.132 1.00 54.53 69 ASP A C 1
ATOM 477 O O . ASP A 1 69 ? 5.046 12.496 -3.334 1.00 54.53 69 ASP A O 1
ATOM 481 N N . MET A 1 70 ? 6.464 14.043 -2.560 1.00 52.25 70 MET A N 1
ATOM 482 C CA . MET A 1 70 ? 7.479 13.114 -2.051 1.00 52.25 70 MET A CA 1
ATOM 483 C C . MET A 1 70 ? 7.438 12.993 -0.523 1.00 52.25 70 MET A C 1
ATOM 485 O O . MET A 1 70 ? 8.155 12.173 0.054 1.00 52.25 70 MET A O 1
ATOM 489 N N . ALA A 1 71 ? 6.650 13.830 0.155 1.00 60.53 71 ALA A N 1
ATOM 490 C CA . ALA A 1 71 ? 6.563 13.816 1.603 1.00 60.53 71 ALA A CA 1
ATOM 491 C C . ALA A 1 71 ? 5.859 12.533 2.086 1.00 60.53 71 ALA A C 1
ATOM 493 O O . ALA A 1 71 ? 4.880 12.104 1.476 1.00 60.53 71 ALA A O 1
ATOM 494 N N . PRO A 1 72 ? 6.319 11.918 3.190 1.00 69.69 72 PRO A N 1
ATOM 495 C CA . PRO A 1 72 ? 5.585 10.818 3.801 1.00 69.69 72 PRO A CA 1
ATOM 496 C C . PRO A 1 72 ? 4.176 11.285 4.186 1.00 69.69 72 PRO A C 1
ATOM 498 O O . PRO A 1 72 ? 4.004 12.353 4.781 1.00 69.69 72 PRO A O 1
ATOM 501 N N . THR A 1 73 ? 3.173 10.477 3.855 1.00 81.25 73 THR A N 1
ATOM 502 C CA . THR A 1 73 ? 1.762 10.768 4.152 1.00 81.25 73 THR A CA 1
ATOM 503 C C . THR A 1 73 ? 1.416 10.493 5.613 1.00 81.25 73 THR A C 1
ATOM 505 O O . THR A 1 73 ? 0.426 11.023 6.126 1.00 81.25 73 THR A O 1
ATOM 508 N N . VAL A 1 74 ? 2.266 9.727 6.305 1.00 83.88 74 VAL A N 1
ATOM 509 C CA . VAL A 1 74 ? 2.193 9.476 7.744 1.00 83.88 74 VAL A CA 1
ATOM 510 C C . VAL A 1 74 ? 3.555 9.722 8.381 1.00 83.88 74 VAL A C 1
ATOM 512 O O . VAL A 1 74 ? 4.576 9.205 7.925 1.00 83.88 74 VAL A O 1
ATOM 515 N N . THR A 1 75 ? 3.572 10.492 9.464 1.00 84.38 75 THR A N 1
ATOM 516 C CA . THR A 1 75 ? 4.774 10.748 10.268 1.00 84.38 75 THR A CA 1
ATOM 517 C C . THR A 1 75 ? 4.449 10.657 11.738 1.00 84.38 75 THR A C 1
ATOM 519 O O . THR A 1 75 ? 3.317 10.911 12.128 1.00 84.38 75 THR A O 1
ATOM 522 N N . GLY A 1 76 ? 5.423 10.358 12.583 1.00 90.44 76 GLY A N 1
ATOM 523 C CA . GLY A 1 76 ? 5.132 10.241 13.994 1.00 90.44 76 GLY A CA 1
ATOM 524 C C . GLY A 1 76 ? 6.307 9.818 14.839 1.00 90.44 76 GLY A C 1
ATOM 525 O O . GLY A 1 76 ? 7.465 9.887 14.427 1.00 90.44 76 GLY A O 1
ATOM 526 N N . ARG A 1 77 ? 5.984 9.354 16.039 1.00 92.44 77 ARG A N 1
ATOM 527 C CA . ARG A 1 77 ? 6.950 8.925 17.033 1.00 92.44 77 ARG A CA 1
ATOM 528 C C . ARG A 1 77 ? 6.563 7.586 17.630 1.00 92.44 77 ARG A C 1
ATOM 530 O O . ARG A 1 77 ? 5.401 7.344 17.952 1.00 92.44 77 ARG A O 1
ATOM 537 N N . TRP A 1 78 ? 7.579 6.758 17.821 1.00 93.25 78 TRP A N 1
ATOM 538 C CA . TRP A 1 78 ? 7.520 5.528 18.590 1.00 93.25 78 TRP A CA 1
ATOM 539 C C . TRP A 1 78 ? 8.327 5.714 19.874 1.00 93.25 78 TRP A C 1
ATOM 541 O O . TRP A 1 78 ? 9.534 5.968 19.829 1.00 93.25 78 TRP A O 1
ATOM 551 N N . GLU A 1 79 ? 7.679 5.591 21.027 1.00 93.19 79 GLU A N 1
ATOM 552 C CA . GLU A 1 79 ? 8.337 5.580 22.332 1.00 93.19 79 GLU A CA 1
ATOM 553 C C . GLU A 1 79 ? 8.204 4.186 22.949 1.00 93.19 79 GLU A C 1
ATOM 555 O O . GLU A 1 79 ? 7.104 3.675 23.130 1.00 93.19 79 GLU A O 1
ATOM 560 N N . GLY A 1 80 ? 9.334 3.560 23.265 1.00 87.12 80 GLY A N 1
ATOM 561 C CA . GLY A 1 80 ? 9.399 2.169 23.712 1.00 87.12 80 GLY A CA 1
ATOM 562 C C . GLY A 1 80 ? 10.745 1.534 23.375 1.00 87.12 80 GLY A C 1
ATOM 563 O O . GLY A 1 80 ? 11.777 2.215 23.311 1.00 87.12 80 GLY A O 1
ATOM 564 N N . ALA A 1 81 ? 10.748 0.223 23.143 1.00 81.81 81 ALA A N 1
ATOM 565 C CA . ALA A 1 81 ? 11.910 -0.441 22.564 1.00 81.81 81 ALA A CA 1
ATOM 566 C C . ALA A 1 81 ? 12.196 0.124 21.163 1.00 81.81 81 ALA A C 1
ATOM 568 O O . ALA A 1 81 ? 11.262 0.348 20.399 1.00 81.81 81 ALA A O 1
ATOM 569 N N . ASP A 1 82 ? 13.470 0.389 20.863 1.00 78.44 82 ASP A N 1
ATOM 570 C CA . ASP A 1 82 ? 13.909 1.020 19.610 1.00 78.44 82 ASP A CA 1
ATOM 571 C C . ASP A 1 82 ? 13.218 2.373 19.327 1.00 78.44 82 ASP A C 1
ATOM 573 O O . ASP A 1 82 ? 12.861 2.684 18.195 1.00 78.44 82 ASP A O 1
ATOM 577 N N . SER A 1 83 ? 13.034 3.189 20.379 1.00 88.12 83 SER A N 1
ATOM 578 C CA . SER A 1 83 ? 12.434 4.531 20.288 1.00 88.12 83 SER A CA 1
ATOM 579 C C . SER A 1 83 ? 13.015 5.354 19.138 1.00 88.12 83 SER A C 1
ATOM 581 O O . SER A 1 83 ? 14.237 5.444 18.984 1.00 88.12 83 SER A O 1
ATOM 583 N N . GLY A 1 84 ? 12.140 6.004 18.376 1.00 88.69 84 GLY A N 1
ATOM 584 C CA . GLY A 1 84 ? 12.532 6.660 17.139 1.00 88.69 84 GLY A CA 1
ATOM 585 C C . GLY A 1 84 ? 11.397 7.391 16.440 1.00 88.69 84 GLY A C 1
ATOM 586 O O . GLY A 1 84 ? 10.281 7.504 16.959 1.00 88.69 84 GLY A O 1
ATOM 587 N N . ASP A 1 85 ? 11.715 7.884 15.249 1.00 87.06 85 ASP A N 1
ATOM 588 C CA . ASP A 1 85 ? 10.758 8.548 14.371 1.00 87.06 85 ASP A CA 1
ATOM 589 C C . ASP A 1 85 ? 10.114 7.513 13.442 1.00 87.06 85 ASP A C 1
ATOM 591 O O . ASP A 1 85 ? 10.799 6.655 12.876 1.00 87.06 85 ASP A O 1
ATOM 595 N N . LEU A 1 86 ? 8.794 7.613 13.288 1.00 87.75 86 LEU A N 1
ATOM 596 C CA . LEU A 1 86 ? 8.009 6.836 12.334 1.00 87.75 86 LEU A CA 1
ATOM 597 C C . LEU A 1 86 ? 7.732 7.683 11.105 1.00 87.75 86 LEU A C 1
ATOM 599 O O . LEU A 1 86 ? 7.360 8.852 11.215 1.00 87.75 86 LEU A O 1
ATOM 603 N N . MET A 1 87 ? 7.868 7.087 9.931 1.00 82.06 87 MET A N 1
ATOM 604 C CA . MET A 1 87 ? 7.504 7.749 8.686 1.00 82.06 87 MET A CA 1
ATOM 605 C C . MET A 1 87 ? 7.191 6.736 7.599 1.00 82.06 87 MET A C 1
ATOM 607 O O . MET A 1 87 ? 7.842 5.697 7.509 1.00 82.06 87 MET A O 1
ATOM 611 N N . GLY A 1 88 ? 6.224 7.049 6.749 1.00 78.94 88 GLY A N 1
ATOM 612 C CA . GLY A 1 88 ? 5.891 6.177 5.639 1.00 78.94 88 GLY A CA 1
ATOM 613 C C . GLY A 1 88 ? 4.602 6.571 4.952 1.00 78.94 88 GLY A C 1
ATOM 614 O O . GLY A 1 88 ? 4.302 7.763 4.825 1.00 78.94 88 GLY A O 1
ATOM 615 N N . GLN A 1 89 ? 3.887 5.557 4.478 1.00 80.06 89 GLN A N 1
ATOM 616 C CA . GLN A 1 89 ? 2.692 5.727 3.669 1.00 80.06 89 GLN A CA 1
ATOM 617 C C . GLN A 1 89 ? 1.440 5.286 4.415 1.00 80.06 89 GLN A C 1
ATOM 619 O O . GLN A 1 89 ? 1.489 4.409 5.281 1.00 80.06 89 GLN A O 1
ATOM 624 N N . GLY A 1 90 ? 0.318 5.923 4.102 1.00 83.88 90 GLY A N 1
ATOM 625 C CA . GLY A 1 90 ? -0.970 5.614 4.691 1.00 83.88 90 GLY A CA 1
ATOM 626 C C . GLY A 1 90 ? -2.098 5.710 3.678 1.00 83.88 90 GLY A C 1
ATOM 627 O O . GLY A 1 90 ? -2.167 6.637 2.872 1.00 83.88 90 GLY A O 1
ATOM 628 N N . TYR A 1 91 ? -3.007 4.754 3.784 1.00 87.62 91 TYR A N 1
ATOM 629 C CA . TYR A 1 91 ? -4.111 4.547 2.865 1.00 87.62 91 TYR A CA 1
ATOM 630 C C . TYR A 1 91 ? -5.410 4.414 3.645 1.00 87.62 91 TYR A C 1
ATOM 632 O O . TYR A 1 91 ? -5.420 4.008 4.813 1.00 87.62 91 TYR A O 1
ATOM 640 N N . PHE A 1 92 ? -6.522 4.757 3.007 1.00 91.12 92 PHE A N 1
ATOM 641 C CA . PHE A 1 92 ? -7.838 4.531 3.579 1.00 91.12 92 PHE A CA 1
ATOM 642 C C . PHE A 1 92 ? -8.855 4.077 2.539 1.00 91.12 92 PHE A C 1
ATOM 644 O O . PHE A 1 92 ? -8.786 4.448 1.370 1.00 91.12 92 PHE A O 1
ATOM 651 N N . ASN A 1 93 ? -9.871 3.355 3.002 1.00 86.56 93 ASN A N 1
ATOM 652 C CA . ASN A 1 93 ? -11.087 3.105 2.236 1.00 86.56 93 ASN A CA 1
ATOM 653 C C . ASN A 1 93 ? -12.307 3.227 3.146 1.00 86.56 93 ASN A C 1
ATOM 655 O O . ASN A 1 93 ? -12.242 2.914 4.330 1.00 86.56 93 ASN A O 1
ATOM 659 N N . HIS A 1 94 ? -13.441 3.672 2.617 1.00 85.06 94 HIS A N 1
ATOM 660 C CA . HIS A 1 94 ? -14.681 3.796 3.377 1.00 85.06 94 HIS A CA 1
ATOM 661 C C . HIS A 1 94 ? -15.851 3.197 2.608 1.00 85.06 94 HIS A C 1
ATOM 663 O O . HIS A 1 94 ? -16.015 3.426 1.412 1.00 85.06 94 HIS A O 1
ATOM 669 N N . SER A 1 95 ? -16.706 2.454 3.314 1.00 79.25 95 SER A N 1
ATOM 670 C CA . SER A 1 95 ? -18.023 2.101 2.786 1.00 79.25 95 SER A CA 1
ATOM 671 C C . SER A 1 95 ? -19.136 2.415 3.776 1.00 79.25 95 SER A C 1
ATOM 673 O O . SER A 1 95 ? -19.004 2.211 4.984 1.00 79.25 95 SER A O 1
ATOM 675 N N . ASP A 1 96 ? -20.297 2.800 3.246 1.00 72.00 96 ASP A N 1
ATOM 676 C CA . ASP A 1 96 ? -21.503 3.079 4.036 1.00 72.00 96 ASP A CA 1
ATOM 677 C C . ASP A 1 96 ? -21.966 1.889 4.898 1.00 72.00 96 ASP A C 1
ATOM 679 O O . ASP A 1 96 ? -22.666 2.070 5.903 1.00 72.00 96 ASP A O 1
ATOM 683 N N . ALA A 1 97 ? -21.616 0.665 4.489 1.00 68.94 97 ALA A N 1
ATOM 684 C CA . ALA A 1 97 ? -22.014 -0.569 5.156 1.00 68.94 97 ALA A CA 1
ATOM 685 C C . ALA A 1 97 ? -21.007 -1.033 6.216 1.00 68.94 97 ALA A C 1
ATOM 687 O O . ALA A 1 97 ? -21.423 -1.603 7.224 1.00 68.94 97 ALA A O 1
ATOM 688 N N . ARG A 1 98 ? -19.706 -0.806 5.993 1.00 71.00 98 ARG A N 1
ATOM 689 C CA . ARG A 1 98 ? -18.629 -1.384 6.813 1.00 71.00 98 ARG A CA 1
ATOM 690 C C . ARG A 1 98 ? -17.753 -0.368 7.541 1.00 71.00 98 ARG A C 1
ATOM 692 O O . ARG A 1 98 ? -16.984 -0.794 8.386 1.00 71.00 98 ARG A O 1
ATOM 699 N N . GLY A 1 99 ? -17.912 0.929 7.280 1.00 80.62 99 GLY A N 1
ATOM 700 C CA . GLY A 1 99 ? -17.125 1.992 7.907 1.00 80.62 99 GLY A CA 1
ATOM 701 C C . GLY A 1 99 ? -15.795 2.262 7.201 1.00 80.62 99 GLY A C 1
ATOM 702 O O . GLY A 1 99 ? -15.575 1.803 6.079 1.00 80.62 99 GLY A O 1
ATOM 703 N N . LEU A 1 100 ? -14.949 3.064 7.850 1.00 86.50 100 LEU A N 1
ATOM 704 C CA . LEU A 1 100 ? -13.619 3.475 7.386 1.00 86.50 100 LEU A CA 1
ATOM 705 C C . LEU A 1 100 ? -12.582 2.419 7.766 1.00 86.50 100 LEU A C 1
ATOM 707 O O . LEU A 1 100 ? -12.492 2.093 8.929 1.00 86.50 100 LEU A O 1
ATOM 711 N N . VAL A 1 101 ? -11.748 1.939 6.860 1.00 86.56 101 VAL A N 1
ATOM 712 C CA . VAL A 1 101 ? -10.505 1.241 7.210 1.00 86.56 101 VAL A CA 1
ATOM 713 C C . VAL A 1 101 ? -9.334 2.157 6.885 1.00 86.56 101 VAL A C 1
ATOM 715 O O . VAL A 1 101 ? -9.361 2.858 5.874 1.00 86.56 101 VAL A O 1
ATOM 718 N N . VAL A 1 102 ? -8.323 2.169 7.746 1.00 90.50 102 VAL A N 1
ATOM 719 C CA . VAL A 1 102 ? -7.055 2.863 7.500 1.00 90.50 102 VAL A CA 1
ATOM 720 C C . VAL A 1 102 ? -5.933 1.864 7.662 1.00 90.50 102 VAL A C 1
ATOM 722 O O . VAL A 1 102 ? -5.970 1.051 8.581 1.00 90.50 102 VAL A O 1
ATOM 725 N N . ALA A 1 103 ? -4.931 1.935 6.802 1.00 87.62 103 ALA A N 1
ATOM 726 C CA . ALA A 1 103 ? -3.722 1.152 6.946 1.00 87.62 103 ALA A CA 1
ATOM 727 C C . ALA A 1 103 ? -2.492 2.011 6.689 1.00 87.62 103 ALA A C 1
ATOM 729 O O . ALA A 1 103 ? -2.566 3.027 5.997 1.00 87.62 103 ALA A O 1
ATOM 730 N N . SER A 1 104 ? -1.370 1.633 7.286 1.00 86.31 104 SER A N 1
ATOM 731 C CA . SER A 1 104 ? -0.118 2.351 7.127 1.00 86.31 104 SER A CA 1
ATOM 732 C C . SER A 1 104 ? 1.079 1.417 7.206 1.00 86.31 104 SER A C 1
ATOM 734 O O . SER A 1 104 ? 1.131 0.508 8.037 1.00 86.31 104 SER A O 1
ATOM 736 N N . GLU A 1 105 ? 2.047 1.709 6.349 1.00 83.31 105 GLU A N 1
ATOM 737 C CA . GLU A 1 105 ? 3.370 1.109 6.307 1.00 83.31 105 GLU A CA 1
ATOM 738 C C . GLU A 1 105 ? 4.382 2.142 6.775 1.00 83.31 105 GLU A C 1
ATOM 740 O O . GLU A 1 105 ? 4.522 3.209 6.170 1.00 83.31 105 GLU A O 1
ATOM 745 N N . LEU A 1 106 ? 5.090 1.837 7.857 1.00 84.56 106 LEU A N 1
ATOM 746 C CA . LEU A 1 106 ? 5.966 2.793 8.515 1.00 84.56 106 LEU A CA 1
ATOM 747 C C . LEU A 1 106 ? 7.367 2.230 8.688 1.00 84.56 106 LEU A C 1
ATOM 749 O O . LEU A 1 106 ? 7.576 1.104 9.136 1.00 84.56 106 LEU A O 1
ATOM 753 N N . LEU A 1 107 ? 8.340 3.078 8.398 1.00 84.88 107 LEU A N 1
ATOM 754 C CA . LEU A 1 107 ? 9.738 2.889 8.734 1.00 84.88 107 LEU A CA 1
ATOM 755 C C . LEU A 1 107 ? 9.969 3.498 10.115 1.00 84.88 107 LEU A C 1
ATOM 757 O O . LEU A 1 107 ? 9.704 4.683 10.326 1.00 84.88 107 LEU A O 1
ATOM 761 N N . LEU A 1 108 ? 10.476 2.693 11.043 1.00 86.69 108 LEU A N 1
ATOM 762 C CA . LEU A 1 108 ? 10.926 3.137 12.354 1.00 86.69 108 LEU A CA 1
ATOM 763 C C . LEU A 1 108 ? 12.440 3.329 12.319 1.00 86.69 108 LEU A C 1
ATOM 765 O O . LEU A 1 108 ? 13.215 2.374 12.203 1.00 86.69 108 LEU A O 1
ATOM 769 N N . ARG A 1 109 ? 12.848 4.591 12.447 1.00 82.50 109 ARG A N 1
ATOM 770 C CA . ARG A 1 109 ? 14.247 5.000 12.529 1.00 82.50 109 ARG A CA 1
ATOM 771 C C . ARG A 1 109 ? 14.603 5.311 13.979 1.00 82.50 109 ARG A C 1
ATOM 773 O O . ARG A 1 109 ? 14.264 6.381 14.487 1.00 82.50 109 ARG A O 1
ATOM 780 N N . GLY A 1 110 ? 15.292 4.376 14.628 1.00 78.19 110 GLY A N 1
ATOM 781 C CA . GLY A 1 110 ? 15.820 4.565 15.979 1.00 78.19 110 GLY A CA 1
ATOM 782 C C . GLY A 1 110 ? 17.047 5.485 16.032 1.00 78.19 110 GLY A C 1
ATOM 783 O O . GLY A 1 110 ? 17.493 6.040 15.027 1.00 78.19 110 GLY A O 1
ATOM 784 N N . GLU A 1 111 ? 17.642 5.621 17.222 1.00 68.44 111 GLU A N 1
ATOM 785 C CA . GLU A 1 111 ? 18.911 6.353 17.411 1.00 68.44 111 GLU A CA 1
ATOM 786 C C . GLU A 1 111 ? 20.142 5.622 16.820 1.00 68.44 111 GLU A C 1
ATOM 788 O O . GLU A 1 111 ? 21.219 6.216 16.720 1.00 68.44 111 GLU A O 1
ATOM 793 N N . GLY A 1 112 ? 20.001 4.340 16.459 1.00 66.50 112 GLY A N 1
ATOM 794 C CA . GLY A 1 112 ? 21.030 3.513 15.816 1.00 66.50 112 GLY A CA 1
ATOM 795 C C . GLY A 1 112 ? 20.883 3.416 14.291 1.00 66.50 112 GLY A C 1
ATOM 796 O O . GLY A 1 112 ? 20.017 4.051 13.699 1.00 66.50 112 GLY A O 1
ATOM 797 N N . ASP A 1 113 ? 21.733 2.599 13.662 1.00 62.34 113 ASP A N 1
ATOM 798 C CA . ASP A 1 113 ? 21.669 2.317 12.214 1.00 62.34 113 ASP A CA 1
ATOM 799 C C . ASP A 1 113 ? 20.650 1.209 11.867 1.00 62.34 113 ASP A C 1
ATOM 801 O O . ASP A 1 113 ? 20.419 0.932 10.691 1.00 62.34 113 ASP A O 1
ATOM 805 N N . ASP A 1 114 ? 20.048 0.574 12.878 1.00 71.19 114 ASP A N 1
ATOM 806 C CA . ASP A 1 114 ? 19.075 -0.500 12.697 1.00 71.19 114 ASP A CA 1
ATOM 807 C C . ASP A 1 114 ? 17.706 0.079 12.328 1.00 71.19 114 ASP A C 1
ATOM 809 O O . ASP A 1 114 ? 17.192 0.995 12.978 1.00 71.19 114 ASP A O 1
ATOM 813 N N . LEU A 1 115 ? 17.117 -0.476 11.273 1.00 80.50 115 LEU A N 1
ATOM 814 C CA . LEU A 1 115 ? 15.850 -0.030 10.723 1.00 80.50 115 LEU A CA 1
ATOM 815 C C . LEU A 1 115 ? 14.776 -1.083 10.983 1.00 80.50 115 LEU A C 1
ATOM 817 O O . LEU A 1 115 ? 14.952 -2.271 10.705 1.00 80.50 115 LEU A O 1
ATOM 821 N N . ARG A 1 116 ? 13.663 -0.633 11.555 1.00 89.12 116 ARG A N 1
ATOM 822 C CA . ARG A 1 116 ? 12.504 -1.470 11.861 1.00 89.12 116 ARG A CA 1
ATOM 823 C C . ARG A 1 116 ? 11.333 -1.057 10.986 1.00 89.12 116 ARG A C 1
ATOM 825 O O . ARG A 1 116 ? 11.289 0.063 10.480 1.00 89.12 116 ARG A O 1
ATOM 832 N N . TYR A 1 117 ? 10.380 -1.962 10.841 1.00 88.75 117 TYR A N 1
ATOM 833 C CA . TYR A 1 117 ? 9.170 -1.721 10.072 1.00 88.75 117 TYR A CA 1
ATOM 834 C C . TYR A 1 117 ? 7.955 -1.937 10.956 1.00 88.75 117 TYR A C 1
ATOM 836 O O . TYR A 1 117 ? 7.929 -2.860 11.772 1.00 88.75 117 TYR A O 1
ATOM 844 N N . VAL A 1 118 ? 6.962 -1.075 10.793 1.00 91.06 118 VAL A N 1
ATOM 845 C CA . VAL A 1 118 ? 5.692 -1.149 11.500 1.00 91.06 118 VAL A CA 1
ATOM 846 C C . VAL A 1 118 ? 4.580 -1.188 10.463 1.00 91.06 118 VAL A C 1
ATOM 848 O O . VAL A 1 118 ? 4.403 -0.231 9.712 1.00 91.06 118 VAL A O 1
ATOM 851 N N . CYS A 1 119 ? 3.829 -2.285 10.441 1.00 90.56 119 CYS A N 1
ATOM 852 C CA . CYS A 1 119 ? 2.557 -2.346 9.729 1.00 90.56 119 CYS A CA 1
ATOM 853 C C . CYS A 1 119 ? 1.434 -2.005 10.697 1.00 90.56 119 CYS A C 1
ATOM 855 O O . CYS A 1 119 ? 1.420 -2.518 11.820 1.00 90.56 119 CYS A O 1
ATOM 857 N N . LEU A 1 120 ? 0.474 -1.196 10.263 1.00 92.69 120 LEU A N 1
ATOM 858 C CA . LEU A 1 120 ? -0.642 -0.757 11.089 1.00 92.69 120 LEU A CA 1
ATOM 859 C C . LEU A 1 120 ? -1.959 -0.800 10.316 1.00 92.69 120 LEU A C 1
ATOM 861 O O . LEU A 1 120 ? -2.020 -0.331 9.186 1.00 92.69 120 LEU A O 1
ATOM 865 N N . ILE A 1 121 ? -3.022 -1.291 10.951 1.00 90.56 121 ILE A N 1
ATOM 866 C CA . ILE A 1 121 ? -4.401 -1.235 10.461 1.00 90.56 121 ILE A CA 1
ATOM 867 C C . ILE A 1 121 ? -5.320 -0.716 11.564 1.00 90.56 121 ILE A C 1
ATOM 869 O O . ILE A 1 121 ? -5.308 -1.220 12.685 1.00 90.56 121 ILE A O 1
ATOM 873 N N . LEU A 1 122 ? -6.171 0.245 11.210 1.00 91.12 122 LEU A N 1
ATOM 874 C CA . LEU A 1 122 ? -7.365 0.620 11.955 1.00 91.12 122 LEU A CA 1
ATOM 875 C C . LEU A 1 122 ? -8.591 0.064 11.235 1.00 91.12 122 LEU A C 1
ATOM 877 O O . LEU A 1 122 ? -8.962 0.547 10.164 1.00 91.12 122 LEU A O 1
ATOM 881 N N . ALA A 1 123 ? -9.234 -0.929 11.839 1.00 87.31 123 ALA A N 1
ATOM 882 C CA . ALA A 1 123 ? -10.477 -1.506 11.343 1.00 87.31 123 ALA A CA 1
ATOM 883 C C . ALA A 1 123 ? -11.669 -1.015 12.184 1.00 87.31 123 ALA A C 1
ATOM 885 O O . ALA A 1 123 ? -11.548 -0.920 13.406 1.00 87.31 123 ALA A O 1
ATOM 886 N N . PRO A 1 124 ? -12.837 -0.726 11.587 1.00 85.25 124 PRO A N 1
ATOM 887 C CA . PRO A 1 124 ? -14.062 -0.430 12.317 1.00 85.25 124 PRO A CA 1
ATOM 888 C C . PRO A 1 124 ? -14.377 -1.528 13.326 1.00 85.25 124 PRO A C 1
ATOM 890 O O . PRO A 1 124 ? -14.498 -2.701 12.966 1.00 85.25 124 PRO A O 1
ATOM 893 N N . HIS A 1 125 ? -14.538 -1.132 14.581 1.00 80.62 125 HIS A N 1
ATOM 894 C CA . HIS A 1 125 ? -15.045 -1.989 15.638 1.00 80.62 125 HIS A CA 1
ATOM 895 C C . HIS A 1 125 ? -16.549 -1.731 15.793 1.00 80.62 125 HIS A C 1
ATOM 897 O O . HIS A 1 125 ? -16.975 -0.584 15.727 1.00 80.62 125 HIS A O 1
ATOM 903 N N . GLU A 1 126 ? -17.351 -2.791 15.896 1.00 72.44 126 GLU A N 1
ATOM 904 C CA . GLU A 1 126 ? -18.820 -2.813 16.031 1.00 72.44 126 GLU A CA 1
ATOM 905 C C . GLU A 1 126 ? -19.609 -1.542 15.652 1.00 72.44 126 GLU A C 1
ATOM 907 O O . GLU A 1 126 ? -19.644 -0.554 16.376 1.00 72.44 126 GLU A O 1
ATOM 912 N N . ASN A 1 127 ? -20.370 -1.596 14.550 1.00 70.88 127 ASN A N 1
ATOM 913 C CA . ASN A 1 127 ? -21.257 -0.510 14.087 1.00 70.88 127 ASN A CA 1
ATOM 914 C C . ASN A 1 127 ? -20.589 0.849 13.786 1.00 70.88 127 ASN A C 1
ATOM 916 O O . ASN A 1 127 ? -21.302 1.790 13.427 1.00 70.88 127 ASN A O 1
ATOM 920 N N . THR A 1 128 ? -19.260 0.944 13.844 1.00 79.00 128 THR A N 1
ATOM 921 C CA . THR A 1 128 ? -18.513 2.158 13.494 1.00 79.00 128 THR A CA 1
ATOM 922 C C . THR A 1 128 ? -18.679 2.530 12.026 1.00 79.00 128 THR A C 1
ATOM 924 O O . THR A 1 128 ? -18.516 1.701 11.127 1.00 79.00 128 THR A O 1
ATOM 927 N N . ARG A 1 129 ? -19.015 3.800 11.775 1.00 77.50 129 ARG A N 1
ATOM 928 C CA . ARG A 1 129 ? -19.199 4.358 10.419 1.00 77.50 129 ARG A CA 1
ATOM 929 C C . ARG A 1 129 ? -18.471 5.681 10.204 1.00 77.50 129 ARG A C 1
ATOM 931 O O . ARG A 1 129 ? -18.671 6.319 9.166 1.00 77.50 129 ARG A O 1
ATOM 938 N N . LEU A 1 130 ? -17.653 6.087 11.171 1.00 80.00 130 LEU A N 1
ATOM 939 C CA . LEU A 1 130 ? -16.936 7.351 11.162 1.00 80.00 130 LEU A CA 1
ATOM 940 C C . LEU A 1 130 ? -16.085 7.515 9.900 1.00 80.00 130 LEU A C 1
ATOM 942 O O . LEU A 1 130 ? -15.216 6.695 9.629 1.00 80.00 130 LEU A O 1
ATOM 946 N N . LEU A 1 131 ? -16.317 8.604 9.169 1.00 75.69 131 LEU A N 1
ATOM 947 C CA . LEU A 1 131 ? -15.399 9.100 8.139 1.00 75.69 131 LEU A CA 1
ATOM 948 C C . LEU A 1 131 ? -14.626 10.335 8.634 1.00 75.69 131 LEU A C 1
ATOM 950 O O . LEU A 1 131 ? -13.448 10.492 8.347 1.00 75.69 131 LEU A O 1
ATOM 954 N N . GLU A 1 132 ? -15.280 11.205 9.407 1.00 82.31 132 GLU A N 1
ATOM 955 C CA . GLU A 1 132 ? -14.699 12.412 10.001 1.00 82.31 132 GLU A CA 1
ATOM 956 C C . GLU A 1 132 ? -15.183 12.559 11.448 1.00 82.31 132 GLU A C 1
ATOM 958 O O . GLU A 1 132 ? -16.359 12.338 11.735 1.00 82.31 132 GLU A O 1
ATOM 963 N N . GLY A 1 133 ? -14.292 12.980 12.346 1.00 79.25 133 GLY A N 1
ATOM 964 C CA . GLY A 1 133 ? -14.553 13.128 13.776 1.00 79.25 133 GLY A CA 1
ATOM 965 C C . GLY A 1 133 ? -13.518 12.391 14.619 1.00 79.25 133 GLY A C 1
ATOM 966 O O . GLY A 1 133 ? -12.456 12.032 14.121 1.00 79.25 133 GLY A O 1
ATOM 967 N N . ALA A 1 134 ? -13.816 12.186 15.899 1.00 84.62 134 ALA A N 1
ATOM 968 C CA . ALA A 1 134 ? -12.954 11.443 16.812 1.00 84.62 134 ALA A CA 1
ATOM 969 C C . ALA A 1 134 ? -13.599 10.106 17.185 1.00 84.62 134 ALA A C 1
ATOM 971 O O . ALA A 1 134 ? -14.813 10.051 17.388 1.00 84.62 134 ALA A O 1
ATOM 972 N N . ALA A 1 135 ? -12.773 9.074 17.303 1.00 85.06 135 ALA A N 1
ATOM 973 C CA . ALA A 1 135 ? -13.136 7.748 17.777 1.00 85.06 135 ALA A CA 1
ATOM 974 C C . ALA A 1 135 ? -12.088 7.243 18.769 1.00 85.06 135 ALA A C 1
ATOM 976 O O . ALA A 1 135 ? -10.911 7.614 18.700 1.00 85.06 135 ALA A O 1
ATOM 977 N N . ASP A 1 136 ? -12.522 6.369 19.670 1.00 84.81 136 ASP A N 1
ATOM 978 C CA . ASP A 1 136 ? -11.596 5.641 20.530 1.00 84.81 136 ASP A CA 1
ATOM 979 C C . ASP A 1 136 ? -10.937 4.510 19.733 1.00 84.81 136 ASP A C 1
ATOM 981 O O . ASP A 1 136 ? -11.537 3.937 18.819 1.00 84.81 136 ASP A O 1
ATOM 985 N N . VAL A 1 137 ? -9.692 4.189 20.083 1.00 86.31 137 VAL A N 1
ATOM 986 C CA . VAL A 1 137 ? -8.970 3.047 19.519 1.00 86.31 137 VAL A CA 1
ATOM 987 C C . VAL A 1 137 ? -8.772 2.006 20.607 1.00 86.31 137 VAL A C 1
ATOM 989 O O . VAL A 1 137 ? -8.288 2.317 21.699 1.00 86.31 137 VAL A O 1
ATOM 992 N N . VAL A 1 138 ? -9.187 0.781 20.311 1.00 80.88 138 VAL A N 1
ATOM 993 C CA . VAL A 1 138 ? -9.324 -0.307 21.275 1.00 80.88 138 VAL A CA 1
ATOM 994 C C . VAL A 1 138 ? -8.570 -1.553 20.817 1.00 80.88 138 VAL A C 1
ATOM 996 O O . VAL A 1 138 ? -8.314 -1.743 19.627 1.00 80.88 138 VAL A O 1
ATOM 999 N N . GLY A 1 139 ? -8.195 -2.400 21.776 1.00 71.75 139 GLY A N 1
ATOM 1000 C CA . GLY A 1 139 ? -7.620 -3.716 21.497 1.00 71.75 139 GLY A CA 1
ATOM 1001 C C . GLY A 1 139 ? -8.687 -4.754 21.147 1.00 71.75 139 GLY A C 1
ATOM 1002 O O . GLY A 1 139 ? -9.870 -4.552 21.434 1.00 71.75 139 GLY A O 1
ATOM 1003 N N . ALA A 1 140 ? -8.253 -5.884 20.584 1.00 65.31 140 ALA A N 1
ATOM 1004 C CA . ALA A 1 140 ? -9.124 -6.954 20.087 1.00 65.31 140 ALA A CA 1
ATOM 1005 C C . ALA A 1 140 ? -10.078 -7.556 21.136 1.00 65.31 140 ALA A C 1
ATOM 1007 O O . ALA A 1 140 ? -11.172 -7.991 20.794 1.00 65.31 140 ALA A O 1
ATOM 1008 N N . GLU A 1 141 ? -9.684 -7.533 22.411 1.00 66.38 141 GLU A N 1
ATOM 1009 C CA . GLU A 1 141 ? -10.434 -8.115 23.535 1.00 66.38 141 GLU A CA 1
ATOM 1010 C C . GLU A 1 141 ? -11.444 -7.143 24.177 1.00 66.38 141 GLU A C 1
ATOM 1012 O O . GLU A 1 141 ? -12.023 -7.425 25.229 1.00 66.38 141 GLU A O 1
ATOM 1017 N N . THR A 1 142 ? -11.620 -5.951 23.604 1.00 66.56 142 THR A N 1
ATOM 1018 C CA . THR A 1 142 ? -12.467 -4.909 24.196 1.00 66.56 142 THR A CA 1
ATOM 1019 C C . THR A 1 142 ? -13.935 -5.170 23.869 1.00 66.56 142 THR A C 1
ATOM 1021 O O . THR A 1 142 ? -14.305 -5.258 22.704 1.00 66.56 142 THR A O 1
ATOM 1024 N N . GLU A 1 143 ? -14.790 -5.261 24.894 1.00 67.25 143 GLU A N 1
ATOM 1025 C CA . GLU A 1 143 ? -16.244 -5.341 24.695 1.00 67.25 143 GLU A CA 1
ATOM 1026 C C . GLU A 1 143 ? -16.778 -4.100 23.962 1.00 67.25 143 GLU A C 1
ATOM 1028 O O . GLU A 1 143 ? -16.177 -3.028 23.994 1.00 67.25 143 GLU A O 1
ATOM 1033 N N . VAL A 1 144 ? -17.953 -4.231 23.348 1.00 65.06 144 VAL A N 1
ATOM 1034 C CA . VAL A 1 144 ? -18.670 -3.147 22.662 1.00 65.06 144 VAL A CA 1
ATOM 1035 C C . VAL A 1 144 ? -18.764 -1.895 23.527 1.00 65.06 144 VAL A C 1
ATOM 1037 O O . VAL A 1 144 ? -19.324 -1.920 24.628 1.00 65.06 144 VAL A O 1
ATOM 1040 N N . ILE A 1 145 ? -18.274 -0.775 23.002 1.00 67.38 145 ILE A N 1
ATOM 1041 C CA . ILE A 1 145 ? -18.401 0.541 23.630 1.00 67.38 145 ILE A CA 1
ATOM 1042 C C . ILE A 1 145 ? -19.392 1.373 22.811 1.00 67.38 145 ILE A C 1
ATOM 1044 O O . ILE A 1 145 ? -19.405 1.322 21.584 1.00 67.38 145 ILE A O 1
ATOM 1048 N N . ASP A 1 146 ? -20.231 2.155 23.495 1.00 66.19 146 ASP A N 1
ATOM 1049 C CA . ASP A 1 146 ? -21.124 3.117 22.846 1.00 66.19 146 ASP A CA 1
ATOM 1050 C C . ASP A 1 146 ? -20.308 4.211 22.130 1.00 66.19 146 ASP A C 1
ATOM 1052 O O . ASP A 1 146 ? -19.698 5.060 22.783 1.00 66.19 146 ASP A O 1
ATOM 1056 N N . GLY A 1 147 ? -20.360 4.245 20.798 1.00 75.12 147 GLY A N 1
ATOM 1057 C CA . GLY A 1 147 ? -19.710 5.268 19.975 1.00 75.12 147 GLY A CA 1
ATOM 1058 C C . GLY A 1 147 ? -19.020 4.682 18.746 1.00 75.12 147 GLY A C 1
ATOM 1059 O O . GLY A 1 147 ? -19.077 3.479 18.513 1.00 75.12 147 GLY A O 1
ATOM 1060 N N . ASP A 1 148 ? -18.380 5.542 17.954 1.00 82.44 148 ASP A N 1
ATOM 1061 C CA . ASP A 1 148 ? -17.465 5.091 16.906 1.00 82.44 148 ASP A CA 1
ATOM 1062 C C . ASP A 1 148 ? -16.140 4.664 17.559 1.00 82.44 148 ASP A C 1
ATOM 1064 O O . ASP A 1 148 ? -15.524 5.431 18.304 1.00 82.44 148 ASP A O 1
ATOM 1068 N N . THR A 1 149 ? -15.714 3.435 17.284 1.00 84.69 149 THR A N 1
ATOM 1069 C CA . THR A 1 149 ? -14.488 2.826 17.805 1.00 84.69 149 THR A CA 1
ATOM 1070 C C . THR A 1 149 ? -13.734 2.095 16.698 1.00 84.69 149 THR A C 1
ATOM 1072 O O . THR A 1 149 ? -14.325 1.490 15.803 1.00 84.69 149 THR A O 1
ATOM 1075 N N . PHE A 1 150 ? -12.408 2.138 16.747 1.00 87.50 150 PHE A N 1
ATOM 1076 C CA . PHE A 1 150 ? -11.552 1.388 15.833 1.00 87.50 150 PHE A CA 1
ATOM 1077 C C . PHE A 1 150 ? -10.738 0.368 16.598 1.00 87.50 150 PHE A C 1
ATOM 1079 O O . PHE A 1 150 ? -10.242 0.639 17.687 1.00 87.50 150 PHE A O 1
ATOM 1086 N N . MET A 1 151 ? -10.549 -0.788 15.991 1.00 86.81 151 MET A N 1
ATOM 1087 C CA . MET A 1 151 ? -9.538 -1.729 16.414 1.00 86.81 151 MET A CA 1
ATOM 1088 C C . MET A 1 151 ? -8.215 -1.397 15.763 1.00 86.81 151 MET A C 1
ATOM 1090 O O . MET A 1 151 ? -8.161 -1.251 14.542 1.00 86.81 151 MET A O 1
ATOM 1094 N N . LEU A 1 152 ? -7.160 -1.344 16.567 1.00 88.19 152 LEU A N 1
ATOM 1095 C CA . LEU A 1 152 ? -5.801 -1.320 16.055 1.00 88.19 152 LEU A CA 1
ATOM 1096 C C . LEU A 1 152 ? -5.231 -2.735 16.008 1.00 88.19 152 LEU A C 1
ATOM 1098 O O . LEU A 1 152 ? -5.150 -3.404 17.037 1.00 88.19 152 LEU A O 1
ATOM 1102 N N . VAL A 1 153 ? -4.754 -3.130 14.832 1.00 86.81 153 VAL A N 1
ATOM 1103 C CA . VAL A 1 153 ? -3.813 -4.238 14.674 1.00 86.81 153 VAL A CA 1
ATOM 1104 C C . VAL A 1 153 ? -2.512 -3.660 14.140 1.00 86.81 153 VAL A C 1
ATOM 1106 O O . VAL A 1 153 ? -2.496 -3.033 13.082 1.00 86.81 153 VAL A O 1
ATOM 1109 N N . ALA A 1 154 ? -1.419 -3.837 14.877 1.00 90.38 154 ALA A N 1
ATOM 1110 C CA . ALA A 1 154 ? -0.106 -3.374 14.449 1.00 90.38 154 ALA A CA 1
ATOM 1111 C C . ALA A 1 154 ? 0.990 -4.381 14.794 1.00 90.38 154 ALA A C 1
ATOM 1113 O O . ALA A 1 154 ? 0.982 -4.989 15.863 1.00 90.38 154 ALA A O 1
ATOM 1114 N N . MET A 1 155 ? 1.946 -4.535 13.882 1.00 89.88 155 MET A N 1
ATOM 1115 C CA . MET A 1 155 ? 3.094 -5.426 14.040 1.00 89.88 155 MET A CA 1
ATOM 1116 C C . MET A 1 155 ? 4.390 -4.648 13.861 1.00 89.88 155 MET A C 1
ATOM 1118 O O . MET A 1 155 ? 4.559 -3.942 12.870 1.00 89.88 155 MET A O 1
ATOM 1122 N N . LEU A 1 156 ? 5.317 -4.831 14.797 1.00 91.69 156 LEU A N 1
ATOM 1123 C CA . LEU A 1 156 ? 6.715 -4.444 14.660 1.00 91.69 156 LEU A CA 1
ATOM 1124 C C . LEU A 1 156 ? 7.490 -5.624 14.076 1.00 91.69 156 LEU A C 1
ATOM 1126 O O . LEU A 1 156 ? 7.399 -6.747 14.580 1.00 91.69 156 LEU A O 1
ATOM 1130 N N . GLY A 1 157 ? 8.302 -5.366 13.062 1.00 90.38 157 GLY A N 1
ATOM 1131 C CA . GLY A 1 157 ? 9.135 -6.386 12.451 1.00 90.38 157 GLY A CA 1
ATOM 1132 C C . GLY A 1 157 ? 10.417 -5.846 11.845 1.00 90.38 157 GLY A C 1
ATOM 1133 O O . GLY A 1 157 ? 10.790 -4.676 11.990 1.00 90.38 157 GLY A O 1
ATOM 1134 N N . GLU A 1 158 ? 11.108 -6.749 11.173 1.00 88.56 158 GLU A N 1
ATOM 1135 C CA . GLU A 1 158 ? 12.332 -6.482 10.439 1.00 88.56 158 GLU A CA 1
ATOM 1136 C C . GLU A 1 158 ? 12.246 -7.024 9.022 1.00 88.56 158 GLU A C 1
ATOM 1138 O O . GLU A 1 158 ? 11.404 -7.861 8.698 1.00 88.56 158 GLU A O 1
ATOM 1143 N N . ARG A 1 159 ? 13.147 -6.533 8.179 1.00 84.06 159 ARG A N 1
ATOM 1144 C CA . ARG A 1 159 ? 13.273 -6.991 6.809 1.00 84.06 159 ARG A CA 1
ATOM 1145 C C . ARG A 1 159 ? 14.397 -8.008 6.712 1.00 84.06 159 ARG A C 1
ATOM 1147 O O . ARG A 1 159 ? 15.563 -7.660 6.892 1.00 84.06 159 ARG A O 1
ATOM 1154 N N . VAL A 1 160 ? 14.057 -9.245 6.371 1.00 84.50 160 VAL A N 1
ATOM 1155 C CA . VAL A 1 160 ? 15.030 -10.323 6.154 1.00 84.50 160 VAL A CA 1
ATOM 1156 C C . VAL A 1 160 ? 14.861 -10.825 4.735 1.00 84.50 160 VAL A C 1
ATOM 1158 O O . VAL A 1 160 ? 13.791 -11.284 4.366 1.00 84.50 160 VAL A O 1
ATOM 1161 N N . GLU A 1 161 ? 15.905 -10.690 3.916 1.00 80.25 161 GLU A N 1
ATOM 1162 C CA . GLU A 1 161 ? 15.886 -11.127 2.509 1.00 80.25 161 GLU A CA 1
ATOM 1163 C C . GLU A 1 161 ? 14.725 -10.536 1.679 1.00 80.25 161 GLU A C 1
ATOM 1165 O O . GLU A 1 161 ? 14.308 -11.111 0.681 1.00 80.25 161 GLU A O 1
ATOM 1170 N N . GLY A 1 162 ? 14.261 -9.331 2.036 1.00 70.12 162 GLY A N 1
ATOM 1171 C CA . GLY A 1 162 ? 13.158 -8.654 1.342 1.00 70.12 162 GLY A CA 1
ATOM 1172 C C . GLY A 1 162 ? 11.765 -9.076 1.809 1.00 70.12 162 GLY A C 1
ATOM 1173 O O . GLY A 1 162 ? 10.794 -8.632 1.214 1.00 70.12 162 GLY A O 1
ATOM 1174 N N . GLU A 1 163 ? 11.672 -9.872 2.873 1.00 77.75 163 GLU A N 1
ATOM 1175 C CA . GLU A 1 163 ? 10.422 -10.313 3.494 1.00 77.75 163 GLU A CA 1
ATOM 1176 C C . GLU A 1 163 ? 10.221 -9.652 4.861 1.00 77.75 163 GLU A C 1
ATOM 1178 O O . GLU A 1 163 ? 11.193 -9.339 5.563 1.00 77.75 163 GLU A O 1
ATOM 1183 N N . PHE A 1 164 ? 8.959 -9.462 5.258 1.00 81.06 164 PHE A N 1
ATOM 1184 C CA . PHE A 1 164 ? 8.615 -8.979 6.595 1.00 81.06 164 PHE A CA 1
ATOM 1185 C C . PHE A 1 164 ? 8.664 -10.123 7.602 1.00 81.06 164 PHE A C 1
ATOM 1187 O O . PHE A 1 164 ? 7.876 -11.068 7.537 1.00 81.06 164 PHE A O 1
ATOM 1194 N N . VAL A 1 165 ? 9.563 -10.018 8.576 1.00 86.62 165 VAL A N 1
ATOM 1195 C CA . VAL A 1 165 ? 9.649 -10.952 9.697 1.00 86.62 165 VAL A CA 1
ATOM 1196 C C . VAL A 1 165 ? 9.094 -10.263 10.944 1.00 86.62 165 VAL A C 1
ATOM 1198 O O . VAL A 1 165 ? 9.736 -9.349 11.472 1.00 86.62 165 VAL A O 1
ATOM 1201 N N . PRO A 1 166 ? 7.905 -10.664 11.432 1.00 86.38 166 PRO A N 1
ATOM 1202 C CA . PRO A 1 166 ? 7.288 -10.026 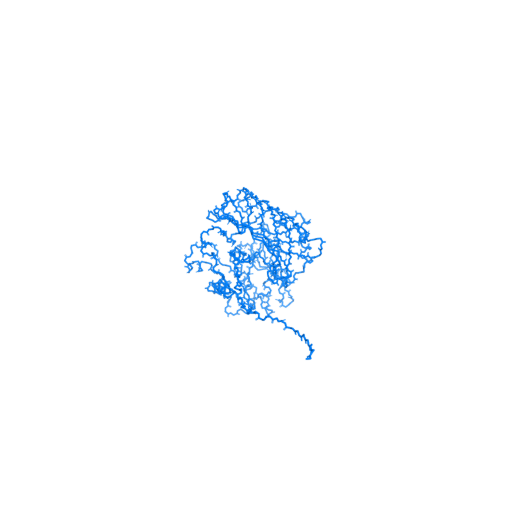12.585 1.00 86.38 166 PRO A CA 1
ATOM 1203 C C . PRO A 1 166 ? 8.024 -10.414 13.875 1.00 86.38 166 PRO A C 1
ATOM 1205 O O . PRO A 1 166 ? 8.359 -11.578 14.105 1.00 86.38 166 PRO A O 1
ATOM 1208 N N . LEU A 1 167 ? 8.256 -9.423 14.733 1.00 90.19 167 LEU A N 1
ATOM 1209 C CA . LEU A 1 167 ? 8.976 -9.563 16.002 1.00 90.19 167 LEU A CA 1
ATOM 1210 C C . LEU A 1 167 ? 8.054 -9.390 17.205 1.00 90.19 167 LEU A C 1
ATOM 1212 O O . LEU A 1 167 ? 8.204 -10.091 18.207 1.00 90.19 167 LEU A O 1
ATOM 1216 N N . ALA A 1 168 ? 7.112 -8.453 17.120 1.00 90.56 168 ALA A N 1
ATOM 1217 C CA . ALA A 1 168 ? 6.152 -8.192 18.180 1.00 90.56 168 ALA A CA 1
ATOM 1218 C C . ALA A 1 168 ? 4.835 -7.646 17.625 1.00 90.56 168 ALA A C 1
ATOM 1220 O O . ALA A 1 168 ? 4.821 -6.921 16.631 1.00 90.56 168 ALA A O 1
ATOM 1221 N N . GLU A 1 169 ? 3.742 -7.963 18.303 1.00 89.62 169 GLU A N 1
ATOM 1222 C CA . GLU A 1 169 ? 2.442 -7.328 18.114 1.00 89.62 169 GLU A CA 1
ATOM 1223 C C . GLU A 1 169 ? 2.285 -6.156 19.088 1.00 89.62 169 GLU A C 1
ATOM 1225 O O . GLU A 1 169 ? 2.763 -6.209 20.223 1.00 89.62 169 GLU A O 1
ATOM 1230 N N . VAL A 1 170 ? 1.610 -5.093 18.653 1.00 90.94 170 VAL A N 1
ATOM 1231 C CA . VAL A 1 170 ? 1.191 -3.990 19.521 1.00 90.94 170 VAL A CA 1
ATOM 1232 C C . VAL A 1 170 ? -0.177 -4.313 20.112 1.00 90.94 170 VAL A C 1
ATOM 1234 O O . VAL A 1 170 ? -1.200 -4.232 19.431 1.00 90.94 170 VAL A O 1
ATOM 1237 N N . ILE A 1 171 ? -0.206 -4.604 21.408 1.00 89.25 171 ILE A N 1
ATOM 1238 C CA . ILE A 1 171 ? -1.442 -4.806 22.156 1.00 89.25 171 ILE A CA 1
ATOM 1239 C C . ILE A 1 171 ? -1.936 -3.454 22.663 1.00 89.25 171 ILE A C 1
ATOM 1241 O O . ILE A 1 171 ? -1.313 -2.816 23.515 1.00 89.25 171 ILE A O 1
ATOM 1245 N N . THR A 1 172 ? -3.065 -3.007 22.115 1.00 88.44 172 THR A N 1
ATOM 1246 C CA . THR A 1 172 ? -3.654 -1.700 22.432 1.00 88.44 172 THR A CA 1
ATOM 1247 C C . THR A 1 172 ? -4.376 -1.739 23.771 1.00 88.44 172 THR A C 1
ATOM 1249 O O . THR A 1 172 ? -5.342 -2.480 23.940 1.00 88.44 172 THR A O 1
ATOM 1252 N N . GLU A 1 173 ? -3.954 -0.890 24.707 1.00 85.62 173 GLU A N 1
ATOM 1253 C CA . GLU A 1 173 ? -4.645 -0.702 25.989 1.00 85.62 173 GLU A CA 1
ATOM 1254 C C . GLU A 1 173 ? -5.591 0.496 25.937 1.00 85.62 173 GLU A C 1
ATOM 1256 O O . GLU A 1 173 ? -6.712 0.445 26.442 1.00 85.62 173 GLU A O 1
ATOM 1261 N N . GLN A 1 174 ? -5.129 1.586 25.323 1.00 84.56 174 GLN A N 1
ATOM 1262 C CA . GLN A 1 174 ? -5.916 2.789 25.118 1.00 84.56 174 GLN A CA 1
ATOM 1263 C C . GLN A 1 174 ? -5.381 3.572 23.925 1.00 84.56 174 GLN A C 1
ATOM 1265 O O . GLN A 1 174 ? -4.185 3.843 23.837 1.00 84.56 174 GLN A O 1
ATOM 1270 N N . GLY A 1 175 ? -6.277 4.056 23.075 1.00 90.75 175 GLY A N 1
ATOM 1271 C CA . GLY A 1 175 ? -5.919 5.030 22.062 1.00 90.75 175 GLY A CA 1
ATOM 1272 C C . GLY A 1 175 ? -7.075 5.902 21.626 1.00 90.75 175 GLY A C 1
ATOM 1273 O O . GLY A 1 175 ? -8.213 5.748 22.065 1.00 90.75 175 GLY A O 1
ATOM 1274 N N . SER A 1 176 ? -6.759 6.836 20.744 1.00 87.44 176 SER A N 1
ATOM 1275 C CA . SER A 1 176 ? -7.739 7.691 20.096 1.00 87.44 176 SER A CA 1
ATOM 1276 C C . SER A 1 176 ? -7.275 8.038 18.698 1.00 87.44 176 SER A C 1
ATOM 1278 O O . SER A 1 176 ? -6.079 8.213 18.457 1.00 87.44 176 SER A O 1
ATOM 1280 N N . VAL A 1 177 ? -8.232 8.170 17.792 1.00 91.06 177 VAL A N 1
ATOM 1281 C CA . VAL A 1 177 ? -7.989 8.632 16.436 1.00 91.06 177 VAL A CA 1
ATOM 1282 C C . VAL A 1 177 ? -8.937 9.770 16.116 1.00 91.06 177 VAL A C 1
ATOM 1284 O O . VAL A 1 177 ? -10.109 9.760 16.488 1.00 91.06 177 VAL A O 1
ATOM 1287 N N . THR A 1 178 ? -8.424 10.790 15.444 1.00 86.38 178 THR A N 1
ATOM 1288 C CA . THR A 1 178 ? -9.235 11.864 14.880 1.00 86.38 178 THR A CA 1
ATOM 1289 C C . THR A 1 178 ? -9.002 11.916 13.390 1.00 86.38 178 THR A C 1
ATOM 1291 O O . THR A 1 178 ? -7.859 12.013 12.961 1.00 86.38 178 THR A O 1
ATOM 1294 N N . PHE A 1 179 ? -10.081 11.920 12.620 1.00 88.44 179 PHE A N 1
ATOM 1295 C CA . PHE A 1 179 ? -10.056 12.083 11.178 1.00 88.44 179 PHE A CA 1
ATOM 1296 C C . PHE A 1 179 ? -10.724 13.385 10.764 1.00 88.44 179 PHE A C 1
ATOM 1298 O O . PHE A 1 179 ? -11.685 13.853 11.380 1.00 88.44 179 PHE A O 1
ATOM 1305 N N . LYS A 1 180 ? -10.222 13.949 9.676 1.00 84.44 180 LYS A N 1
ATOM 1306 C CA . LYS A 1 180 ? -10.739 15.123 9.002 1.00 84.44 180 LYS A CA 1
ATOM 1307 C C . LYS A 1 180 ? -10.650 14.898 7.505 1.00 84.44 180 LYS A C 1
ATOM 1309 O O . LYS A 1 180 ? -9.555 14.760 6.954 1.00 84.44 180 LYS A O 1
ATOM 1314 N N . GLN A 1 181 ? -11.800 14.930 6.844 1.00 82.25 181 GLN A N 1
ATOM 1315 C CA . GLN A 1 181 ? -11.844 14.862 5.395 1.00 82.25 181 GLN A CA 1
ATOM 1316 C C . GLN A 1 181 ? -11.328 16.187 4.825 1.00 82.25 181 GLN A C 1
ATOM 1318 O O . GLN A 1 181 ? -11.954 17.241 4.964 1.00 82.25 181 GLN A O 1
ATOM 1323 N N . ALA A 1 182 ? -10.134 16.151 4.235 1.00 68.62 182 ALA A N 1
ATOM 1324 C CA . ALA A 1 182 ? -9.520 17.326 3.633 1.00 68.62 182 ALA A CA 1
ATOM 1325 C C . ALA A 1 182 ? -10.090 17.565 2.228 1.00 68.62 182 ALA A C 1
ATOM 1327 O O . ALA A 1 182 ? -10.398 18.708 1.869 1.00 68.62 182 ALA A O 1
ATOM 1328 N N . ARG A 1 183 ? -10.265 16.481 1.454 1.00 72.56 183 ARG A N 1
ATOM 1329 C CA . ARG A 1 183 ? -10.843 16.452 0.098 1.00 72.56 183 ARG A CA 1
ATOM 1330 C C . ARG A 1 183 ? -11.617 15.148 -0.132 1.00 72.56 183 ARG A C 1
ATOM 1332 O O . ARG A 1 183 ? -11.625 14.270 0.721 1.00 72.56 183 ARG A O 1
ATOM 1339 N N . GLU A 1 184 ? -12.260 15.019 -1.293 1.00 72.19 184 GLU A N 1
ATOM 1340 C CA . GLU A 1 184 ? -13.059 13.833 -1.659 1.00 72.19 184 GLU A CA 1
ATOM 1341 C C . GLU A 1 184 ? -12.269 12.515 -1.542 1.00 72.19 184 GLU A C 1
ATOM 1343 O O . GLU A 1 184 ? -12.821 11.528 -1.070 1.00 72.19 184 GLU A O 1
ATOM 1348 N N . HIS A 1 185 ? -10.971 12.534 -1.862 1.00 79.00 185 HIS A N 1
ATOM 1349 C CA . HIS A 1 185 ? -10.079 11.364 -1.852 1.00 79.00 185 HIS A CA 1
ATOM 1350 C C . HIS A 1 185 ? -8.876 11.513 -0.908 1.00 79.00 185 HIS A C 1
ATOM 1352 O O . HIS A 1 185 ? -7.860 10.857 -1.101 1.00 79.00 185 HIS A O 1
ATOM 1358 N N . GLU A 1 186 ? -8.963 12.406 0.081 1.00 81.19 186 GLU A N 1
ATOM 1359 C CA . GLU A 1 186 ? -7.839 12.725 0.968 1.00 81.19 186 GLU A CA 1
ATOM 1360 C C . GLU A 1 186 ? -8.334 12.866 2.409 1.00 81.19 186 GLU A C 1
ATOM 1362 O O . GLU A 1 186 ? -9.189 13.717 2.712 1.00 81.19 186 GLU A O 1
ATOM 1367 N N . LEU A 1 187 ? -7.782 12.038 3.296 1.00 86.88 187 LEU A N 1
ATOM 1368 C CA . LEU A 1 187 ? -8.104 12.026 4.718 1.00 86.88 187 LEU A CA 1
ATOM 1369 C C . LEU A 1 187 ? -6.878 12.442 5.529 1.00 86.88 187 LEU A C 1
ATOM 1371 O O . LEU A 1 187 ? -5.775 11.971 5.301 1.00 86.88 187 LEU A O 1
ATOM 1375 N N . SER A 1 188 ? -7.073 13.325 6.498 1.00 87.75 188 SER A N 1
ATOM 1376 C CA . SER A 1 188 ? -6.022 13.729 7.435 1.00 87.75 188 SER A CA 1
ATOM 1377 C C . SER A 1 188 ? -6.467 13.456 8.860 1.00 87.75 188 SER A C 1
ATOM 1379 O O . SER A 1 188 ? -7.657 13.266 9.113 1.00 87.75 188 SER A O 1
ATOM 1381 N N . GLY A 1 189 ? -5.544 13.437 9.808 1.00 90.12 189 GLY A N 1
ATOM 1382 C CA . GLY A 1 189 ? -5.876 13.044 11.158 1.00 90.12 189 GLY A CA 1
ATOM 1383 C C . GLY A 1 189 ? -4.699 12.948 12.105 1.00 90.12 189 GLY A C 1
ATOM 1384 O O . GLY A 1 189 ? -3.581 13.350 11.799 1.00 90.12 189 GLY A O 1
ATOM 1385 N N . TYR A 1 190 ? -4.995 12.409 13.276 1.00 91.75 190 TYR A N 1
ATOM 1386 C CA . TYR A 1 190 ? -4.023 12.137 14.320 1.00 91.75 190 TYR A CA 1
ATOM 1387 C C . TYR A 1 190 ? -4.408 10.853 15.045 1.00 91.75 190 TYR A C 1
ATOM 1389 O O . TYR A 1 190 ? -5.581 10.678 15.385 1.00 91.75 190 TYR A O 1
ATOM 1397 N N . LEU A 1 191 ? -3.433 9.980 15.276 1.00 94.81 191 LEU A N 1
ATOM 1398 C CA . LEU A 1 191 ? -3.569 8.734 16.021 1.00 94.81 191 LEU A CA 1
ATOM 1399 C C . LEU A 1 191 ? -2.644 8.774 17.239 1.00 94.81 191 LEU A C 1
ATOM 1401 O O . LEU A 1 191 ? -1.450 9.025 17.105 1.00 94.81 191 LEU A O 1
ATOM 1405 N N . GLU A 1 192 ? -3.182 8.466 18.414 1.00 93.25 192 GLU A N 1
ATOM 1406 C CA . GLU A 1 192 ? -2.403 8.238 19.632 1.00 93.25 192 GLU A CA 1
ATOM 1407 C C . GLU A 1 192 ? -2.765 6.881 20.222 1.00 93.25 192 GLU A C 1
ATOM 1409 O O . GLU A 1 192 ? -3.944 6.565 20.391 1.00 93.25 192 GLU A O 1
ATOM 1414 N N . ILE A 1 193 ? -1.748 6.097 20.566 1.00 94.81 193 ILE A N 1
ATOM 1415 C CA . ILE A 1 193 ? -1.882 4.754 21.123 1.00 94.81 193 ILE A CA 1
ATOM 1416 C C . ILE A 1 193 ? -0.935 4.608 22.299 1.00 94.81 193 ILE A C 1
ATOM 1418 O O . ILE A 1 193 ? 0.232 4.984 22.226 1.00 94.81 193 ILE A O 1
ATOM 1422 N N . ASN A 1 194 ? -1.441 4.013 23.369 1.00 92.25 194 ASN A N 1
ATOM 1423 C CA . ASN A 1 194 ? -0.659 3.487 24.471 1.00 92.25 194 ASN A CA 1
ATOM 1424 C C . ASN A 1 194 ? -0.990 1.997 24.604 1.00 92.25 194 ASN A C 1
ATOM 1426 O O . ASN A 1 194 ? -2.157 1.590 24.551 1.00 92.25 194 ASN A O 1
ATOM 1430 N N . GLY A 1 195 ? 0.044 1.185 24.758 1.00 93.06 195 GLY A N 1
ATOM 1431 C CA . GLY A 1 195 ? -0.088 -0.258 24.821 1.00 93.06 195 GLY A CA 1
ATOM 1432 C C . GLY A 1 195 ? 1.211 -0.925 25.237 1.00 93.06 195 GLY A C 1
ATOM 1433 O O . GLY A 1 195 ? 2.097 -0.293 25.818 1.00 93.06 195 GLY A O 1
ATOM 1434 N N . HIS A 1 196 ? 1.346 -2.198 24.893 1.00 93.06 196 HIS A N 1
ATOM 1435 C CA . HIS A 1 196 ? 2.578 -2.947 25.096 1.00 93.06 196 HIS A CA 1
ATOM 1436 C C . HIS A 1 196 ? 2.882 -3.854 23.905 1.00 93.06 196 HIS A C 1
ATOM 1438 O O . HIS A 1 196 ? 2.004 -4.209 23.124 1.00 93.06 196 HIS A O 1
ATOM 1444 N N . LEU A 1 197 ? 4.153 -4.214 23.770 1.00 92.69 197 LEU A N 1
ATOM 1445 C CA . LEU A 1 197 ? 4.641 -5.150 22.772 1.00 92.69 197 LEU A CA 1
ATOM 1446 C C . LEU A 1 197 ? 4.571 -6.572 23.316 1.00 92.69 197 LEU A C 1
ATOM 1448 O O . LEU A 1 197 ? 5.196 -6.880 24.340 1.00 92.69 197 LEU A O 1
ATOM 1452 N N . GLU A 1 198 ? 3.849 -7.433 22.607 1.00 89.19 198 GLU A N 1
ATOM 1453 C CA . GLU A 1 198 ? 3.826 -8.869 22.848 1.00 89.19 198 GLU A CA 1
ATOM 1454 C C . GLU A 1 198 ? 4.707 -9.584 21.808 1.00 89.19 198 GLU A C 1
ATOM 1456 O O . GLU A 1 198 ? 4.428 -9.515 20.608 1.00 89.19 198 GLU A O 1
ATOM 1461 N N . PRO A 1 199 ? 5.798 -10.257 22.225 1.00 88.06 199 PRO A N 1
ATOM 1462 C CA . PRO A 1 199 ? 6.677 -10.972 21.306 1.00 88.06 199 PRO A CA 1
ATOM 1463 C C . PRO A 1 199 ? 5.940 -12.056 20.520 1.00 88.06 199 PRO A C 1
ATOM 1465 O O . PRO A 1 199 ? 5.240 -12.889 21.101 1.00 88.06 199 PRO A O 1
ATOM 1468 N N . VAL A 1 200 ? 6.189 -12.129 19.212 1.00 83.06 200 VAL A N 1
ATOM 1469 C CA . VAL A 1 200 ? 5.605 -13.188 18.380 1.00 83.06 200 VAL A CA 1
ATOM 1470 C C . VAL A 1 200 ? 6.198 -14.545 18.787 1.00 83.06 200 VAL A C 1
ATOM 1472 O O . VAL A 1 200 ? 7.430 -14.671 18.861 1.00 83.06 200 VAL A O 1
ATOM 1475 N N . PRO A 1 201 ? 5.379 -15.588 19.036 1.00 74.12 201 PRO A N 1
ATOM 1476 C CA . PRO A 1 201 ? 5.875 -16.899 19.436 1.00 74.12 201 PRO A CA 1
ATOM 1477 C C . PRO A 1 201 ? 6.922 -17.458 18.464 1.00 74.12 201 PRO A C 1
ATOM 1479 O O . PRO A 1 201 ? 6.658 -17.646 17.281 1.00 74.12 201 PRO A O 1
ATOM 1482 N N . GLY A 1 202 ? 8.112 -17.770 18.982 1.00 68.06 202 GLY A N 1
ATOM 1483 C CA . GLY A 1 202 ? 9.214 -18.327 18.188 1.00 68.06 202 GLY A CA 1
ATOM 1484 C C . GLY A 1 202 ? 10.178 -17.297 17.591 1.00 68.06 202 GLY A C 1
ATOM 1485 O O . GLY A 1 202 ? 11.180 -17.709 17.011 1.00 68.06 202 GLY A O 1
ATOM 1486 N N . SER A 1 203 ? 9.934 -15.998 17.779 1.00 71.81 203 SER A N 1
ATOM 1487 C CA . SER A 1 203 ? 10.895 -14.933 17.467 1.00 71.81 203 SER A CA 1
ATOM 1488 C C . SER A 1 203 ? 11.826 -14.645 18.659 1.00 71.81 203 SER A C 1
ATOM 1490 O O . SER A 1 203 ? 11.477 -14.915 19.813 1.00 71.81 203 SER A O 1
ATOM 1492 N N . GLU A 1 204 ? 12.999 -14.047 18.413 1.00 69.56 204 GLU A N 1
ATOM 1493 C CA . GLU A 1 204 ? 13.784 -13.353 19.456 1.00 69.56 204 GLU A CA 1
ATOM 1494 C C . GLU A 1 204 ? 13.139 -11.989 19.784 1.00 69.56 204 GLU A C 1
ATOM 1496 O O . GLU A 1 204 ? 13.795 -10.950 19.773 1.00 69.56 204 GLU A O 1
ATOM 1501 N N . GLY A 1 205 ? 11.817 -11.991 19.979 1.00 67.38 205 GLY A N 1
ATOM 1502 C CA . GLY A 1 205 ? 10.978 -10.803 19.920 1.00 67.38 205 GLY A CA 1
ATOM 1503 C C . GLY A 1 205 ? 11.244 -9.774 21.014 1.00 67.38 205 GLY A C 1
ATOM 1504 O O . GLY A 1 205 ? 11.929 -10.009 22.014 1.00 67.38 205 GLY A O 1
ATOM 1505 N N . VAL A 1 206 ? 10.661 -8.600 20.804 1.00 80.12 206 VAL A N 1
ATOM 1506 C CA . VAL A 1 206 ? 10.851 -7.411 21.633 1.00 80.12 206 VAL A CA 1
ATOM 1507 C C . VAL A 1 206 ? 9.601 -7.197 22.483 1.00 80.12 206 VAL A C 1
ATOM 1509 O O . VAL A 1 206 ? 8.489 -7.311 21.983 1.00 80.12 206 VAL A O 1
ATOM 1512 N N . GLY A 1 207 ? 9.772 -6.915 23.775 1.00 86.38 207 GLY A N 1
ATOM 1513 C CA . GLY A 1 207 ? 8.659 -6.701 24.703 1.00 86.38 207 GLY A CA 1
ATOM 1514 C C . GLY A 1 207 ? 8.834 -5.433 25.531 1.00 86.38 207 GLY A C 1
ATOM 1515 O O . GLY A 1 207 ? 9.959 -4.982 25.758 1.00 86.38 207 GLY A O 1
ATOM 1516 N N . GLY A 1 208 ? 7.721 -4.889 26.017 1.00 91.50 208 GLY A N 1
ATOM 1517 C CA . GLY A 1 208 ? 7.693 -3.704 26.876 1.00 91.50 208 GLY A CA 1
ATOM 1518 C C . GLY A 1 208 ? 6.596 -2.720 26.490 1.00 91.50 208 GLY A C 1
ATOM 1519 O O . GLY A 1 208 ? 5.907 -2.916 25.494 1.00 91.50 208 GLY A O 1
ATOM 1520 N N . ASP A 1 209 ? 6.442 -1.668 27.287 1.00 95.06 209 ASP A N 1
ATOM 1521 C CA . ASP A 1 209 ? 5.442 -0.627 27.040 1.00 95.06 209 ASP A CA 1
ATOM 1522 C C . ASP A 1 209 ? 5.769 0.140 25.748 1.00 95.06 209 ASP A C 1
ATOM 1524 O O . ASP A 1 209 ? 6.941 0.390 25.439 1.00 95.06 209 ASP A O 1
ATOM 1528 N N . VAL A 1 210 ? 4.728 0.535 25.015 1.00 95.00 210 VAL A N 1
ATOM 1529 C CA . VAL A 1 210 ? 4.843 1.318 23.784 1.00 95.00 210 VAL A CA 1
ATOM 1530 C C . VAL A 1 210 ? 3.827 2.455 23.751 1.00 95.00 210 VAL A C 1
ATOM 1532 O O . VAL A 1 210 ? 2.666 2.301 24.138 1.00 95.00 210 VAL A O 1
ATOM 1535 N N . ARG A 1 211 ? 4.271 3.608 23.255 1.00 95.94 211 ARG A N 1
ATOM 1536 C CA . ARG A 1 211 ? 3.428 4.743 22.890 1.00 95.94 211 ARG A CA 1
ATOM 1537 C C . ARG A 1 211 ? 3.698 5.114 21.437 1.00 95.94 211 ARG A C 1
ATOM 1539 O O . ARG A 1 211 ? 4.850 5.299 21.047 1.00 95.94 211 ARG A O 1
ATOM 1546 N N . ILE A 1 212 ? 2.632 5.221 20.653 1.00 95.56 212 ILE A N 1
ATOM 1547 C CA . ILE A 1 212 ? 2.677 5.564 19.231 1.00 95.56 212 ILE A CA 1
ATOM 1548 C C . ILE A 1 212 ? 1.879 6.847 19.036 1.00 95.56 212 ILE A C 1
ATOM 1550 O O . ILE A 1 212 ? 0.724 6.931 19.447 1.00 95.56 212 ILE A O 1
ATOM 1554 N N . GLU A 1 213 ? 2.491 7.838 18.403 1.00 96.50 213 GLU A N 1
ATOM 1555 C CA . GLU A 1 213 ? 1.838 9.086 18.010 1.00 96.50 213 GLU A CA 1
ATOM 1556 C C . GLU A 1 213 ? 2.047 9.281 16.514 1.00 96.50 213 GLU A C 1
ATOM 1558 O O . GLU A 1 213 ? 3.194 9.394 16.092 1.00 96.50 213 GLU A O 1
ATOM 1563 N N . LEU A 1 214 ? 0.980 9.319 15.715 1.00 95.50 214 LEU A N 1
ATOM 1564 C CA . LEU A 1 214 ? 1.056 9.530 14.268 1.00 95.50 214 LEU A CA 1
ATOM 1565 C C . LEU A 1 214 ? 0.239 10.748 13.849 1.00 95.50 214 LEU A C 1
ATOM 1567 O O . LEU A 1 214 ? -0.963 10.827 14.099 1.00 95.50 214 LEU A O 1
ATOM 1571 N N . ASP A 1 215 ? 0.883 11.646 13.122 1.00 88.44 215 ASP A N 1
ATOM 1572 C CA . ASP A 1 215 ? 0.242 12.624 12.261 1.00 88.44 215 ASP A CA 1
ATOM 1573 C C . ASP A 1 215 ? -0.102 11.951 10.923 1.00 88.44 215 ASP A C 1
ATOM 1575 O O . ASP A 1 215 ? 0.776 11.527 10.166 1.00 88.44 215 ASP A O 1
ATOM 1579 N N . LEU A 1 216 ? -1.399 11.859 10.628 1.00 89.88 216 LEU A N 1
ATOM 1580 C CA . LEU A 1 216 ? -1.929 11.343 9.368 1.00 89.88 216 LEU A CA 1
ATOM 1581 C C . LEU A 1 216 ? -2.101 12.551 8.441 1.00 89.88 216 LEU A C 1
ATOM 1583 O O . LEU A 1 216 ? -3.114 13.248 8.492 1.00 89.88 216 LEU A O 1
ATOM 1587 N N . LEU A 1 217 ? -1.072 12.886 7.671 1.00 82.56 217 LEU A N 1
ATOM 1588 C CA . LEU A 1 217 ? -0.997 14.168 6.970 1.00 82.56 217 LEU A CA 1
ATOM 1589 C C . LEU A 1 217 ? -1.916 14.206 5.746 1.00 82.56 217 LEU A C 1
ATOM 1591 O O . LEU A 1 217 ? -2.647 15.183 5.565 1.00 82.56 217 LEU A O 1
ATOM 1595 N N . ALA A 1 218 ? -1.884 13.149 4.934 1.00 83.00 218 ALA A N 1
ATOM 1596 C CA . ALA A 1 218 ? -2.663 13.023 3.705 1.00 83.00 218 ALA A CA 1
ATOM 1597 C C . ALA A 1 218 ? -2.795 11.546 3.309 1.00 83.00 218 ALA A C 1
ATOM 1599 O O . ALA A 1 218 ? -2.110 11.076 2.410 1.00 83.00 218 ALA A O 1
ATOM 1600 N N . LEU A 1 219 ? -3.656 10.804 4.003 1.00 84.62 219 LEU A N 1
ATOM 1601 C CA . LEU A 1 219 ? -3.979 9.431 3.630 1.00 84.62 219 LEU A CA 1
ATOM 1602 C C . LEU A 1 219 ? -4.656 9.421 2.263 1.00 84.62 219 LEU A C 1
ATOM 1604 O O . LEU A 1 219 ? -5.624 10.161 2.035 1.00 84.62 219 LEU A O 1
ATOM 1608 N N . GLU A 1 220 ? -4.164 8.554 1.390 1.00 80.44 220 GLU A N 1
ATOM 1609 C CA . GLU A 1 220 ? -4.689 8.391 0.043 1.00 80.44 220 GLU A CA 1
ATOM 1610 C C . GLU A 1 220 ? -5.847 7.397 0.039 1.00 80.44 220 GLU A C 1
ATOM 1612 O O . GLU A 1 220 ? -5.824 6.373 0.724 1.00 80.44 220 GLU A O 1
ATOM 1617 N N . HIS A 1 221 ? -6.892 7.708 -0.723 1.00 83.44 221 HIS A N 1
ATOM 1618 C CA . HIS A 1 221 ? -7.998 6.780 -0.889 1.00 83.44 221 HIS A CA 1
ATOM 1619 C C . HIS A 1 221 ? -7.578 5.612 -1.788 1.00 83.44 221 HIS A C 1
ATOM 1621 O O . HIS A 1 221 ? -7.388 5.807 -2.991 1.00 83.44 221 HIS A O 1
ATOM 1627 N N . ASP A 1 222 ? -7.539 4.403 -1.236 1.00 76.62 222 ASP A N 1
ATOM 1628 C CA . ASP A 1 222 ? -7.272 3.180 -1.987 1.00 76.62 222 ASP A CA 1
ATOM 1629 C C . ASP A 1 222 ? -8.526 2.301 -2.053 1.00 76.62 222 ASP A C 1
ATOM 1631 O O . ASP A 1 222 ? -8.952 1.686 -1.076 1.00 76.62 222 ASP A O 1
ATOM 1635 N N . SER A 1 223 ? -9.128 2.225 -3.242 1.00 71.44 223 SER A N 1
ATOM 1636 C CA . SER A 1 223 ? -10.317 1.404 -3.469 1.00 71.44 223 SER A CA 1
ATOM 1637 C C . SER A 1 223 ? -10.053 -0.104 -3.418 1.00 71.44 223 SER A C 1
ATOM 1639 O O . SER A 1 223 ? -11.024 -0.857 -3.345 1.00 71.44 223 SER A O 1
ATOM 1641 N N . GLN A 1 224 ? -8.789 -0.539 -3.471 1.00 63.66 224 GLN A N 1
ATOM 1642 C CA . GLN A 1 224 ? -8.385 -1.948 -3.424 1.00 63.66 224 GLN A CA 1
ATOM 1643 C C . GLN A 1 224 ? -8.394 -2.503 -1.997 1.00 63.66 224 GLN A C 1
ATOM 1645 O O . GLN A 1 224 ? -8.608 -3.702 -1.816 1.00 63.66 224 GLN A O 1
ATOM 1650 N N . MET A 1 225 ? -8.229 -1.644 -0.984 1.00 70.69 225 MET A N 1
ATOM 1651 C CA . MET A 1 225 ? -8.344 -2.053 0.414 1.00 70.69 225 MET A CA 1
ATOM 1652 C C . MET A 1 225 ? -9.758 -2.547 0.707 1.00 70.69 225 MET A C 1
ATOM 1654 O O . MET A 1 225 ? -10.744 -1.869 0.423 1.00 70.69 225 MET A O 1
ATOM 1658 N N . ASN A 1 226 ? -9.888 -3.697 1.349 1.00 67.75 226 ASN A N 1
ATOM 1659 C CA . ASN A 1 226 ? -11.179 -4.232 1.745 1.00 67.75 226 ASN A CA 1
ATOM 1660 C C . ASN A 1 226 ? -11.612 -3.629 3.095 1.00 67.75 226 ASN A C 1
ATOM 1662 O O . ASN A 1 226 ? -10.993 -3.924 4.122 1.00 67.75 226 ASN A O 1
ATOM 1666 N N . PRO A 1 227 ? -12.690 -2.821 3.154 1.00 72.00 227 PRO A N 1
ATOM 1667 C CA . PRO A 1 227 ? -13.227 -2.378 4.429 1.00 72.00 227 PRO A CA 1
ATOM 1668 C C . PRO A 1 227 ? -13.833 -3.589 5.145 1.00 72.00 227 PRO A C 1
ATOM 1670 O O . PRO A 1 227 ? -14.774 -4.223 4.654 1.00 72.00 227 PRO A O 1
ATOM 1673 N N . ILE A 1 228 ? -13.286 -3.925 6.310 1.00 69.69 228 ILE A N 1
ATOM 1674 C CA . ILE A 1 228 ? -13.726 -5.044 7.150 1.00 69.69 228 ILE A CA 1
ATOM 1675 C C . ILE A 1 228 ? -14.201 -4.481 8.480 1.00 69.69 228 ILE A C 1
ATOM 1677 O O . ILE A 1 228 ? -13.491 -3.705 9.103 1.00 69.69 228 ILE A O 1
ATOM 1681 N N . ASN A 1 229 ? -15.390 -4.887 8.927 1.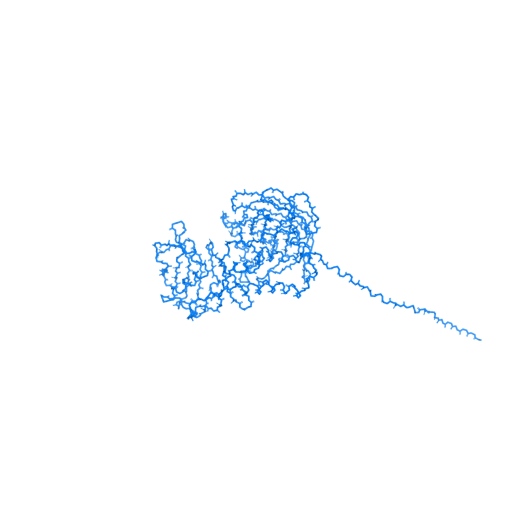00 69.81 229 ASN A N 1
ATOM 1682 C CA . ASN A 1 229 ? -15.903 -4.513 10.241 1.00 69.81 229 ASN A CA 1
ATOM 1683 C C . ASN A 1 229 ? -15.655 -5.659 11.218 1.00 69.81 229 ASN A C 1
ATOM 1685 O O . ASN A 1 229 ? -16.360 -6.670 11.148 1.00 69.81 229 ASN A O 1
ATOM 1689 N N . TRP A 1 230 ? -14.680 -5.479 12.111 1.00 67.88 230 TRP A N 1
ATOM 1690 C CA . TRP A 1 230 ? -14.220 -6.502 13.051 1.00 67.88 230 TRP A CA 1
ATOM 1691 C C . TRP A 1 230 ? -15.330 -6.999 13.984 1.00 67.88 230 TRP A C 1
ATOM 1693 O O . TRP A 1 230 ? -15.333 -8.151 14.399 1.00 67.88 230 TRP A O 1
ATOM 1703 N N . GLY A 1 231 ? -16.310 -6.145 14.269 1.00 56.62 231 GLY A N 1
ATOM 1704 C CA . GLY A 1 231 ? -17.397 -6.443 15.193 1.00 56.62 231 GLY A CA 1
ATOM 1705 C C . GLY A 1 231 ? -18.711 -6.898 14.547 1.00 56.62 231 GLY A C 1
ATOM 1706 O O . GLY A 1 231 ? -19.740 -6.979 15.209 1.00 56.62 231 GLY A O 1
ATOM 1707 N N . SER A 1 232 ? -18.739 -7.132 13.235 1.00 57.88 232 SER A N 1
ATOM 1708 C CA . SER A 1 232 ? -19.962 -7.630 12.592 1.00 57.88 232 SER A CA 1
ATOM 1709 C C . SER A 1 232 ? -20.198 -9.114 12.902 1.00 57.88 232 SER A C 1
ATOM 1711 O O . SER A 1 232 ? -19.252 -9.897 12.922 1.00 57.88 232 SER A O 1
ATOM 1713 N N . ASP A 1 233 ? -21.465 -9.515 13.082 1.00 45.44 233 ASP A N 1
ATOM 1714 C CA . ASP A 1 233 ? -21.867 -10.919 13.311 1.00 45.44 233 ASP A CA 1
ATOM 1715 C C . ASP A 1 233 ? -21.307 -11.883 12.237 1.00 45.44 233 ASP A C 1
ATOM 1717 O O . ASP A 1 233 ? -21.066 -13.058 12.516 1.00 45.44 233 ASP A O 1
ATOM 1721 N N . ASP A 1 234 ? -21.015 -11.375 11.033 1.00 42.28 234 ASP A N 1
ATOM 1722 C CA . ASP A 1 234 ? -20.387 -12.114 9.930 1.00 42.28 234 ASP A CA 1
ATOM 1723 C C . ASP A 1 234 ? -18.954 -12.602 10.256 1.00 42.28 234 ASP A C 1
ATOM 1725 O O . ASP A 1 234 ? -18.489 -13.574 9.659 1.00 42.28 234 ASP A O 1
ATOM 1729 N N . LEU A 1 235 ? -18.257 -11.957 11.203 1.00 44.44 235 LEU A N 1
ATOM 1730 C CA . LEU A 1 235 ? -16.974 -12.403 11.767 1.00 44.44 235 LEU A CA 1
ATOM 1731 C C . LEU A 1 235 ? -17.131 -13.135 13.106 1.00 44.44 235 LEU A C 1
ATOM 1733 O O . LEU A 1 235 ? -16.241 -13.888 13.484 1.00 44.44 235 LEU A O 1
ATOM 1737 N N . VAL A 1 236 ? -18.257 -12.978 13.808 1.00 37.59 236 VAL A N 1
ATOM 1738 C CA . VAL A 1 236 ? -18.550 -13.703 15.060 1.00 37.59 236 VAL A CA 1
ATOM 1739 C C . VAL A 1 236 ? -18.879 -15.176 14.785 1.00 37.59 236 VAL A C 1
ATOM 1741 O O . VAL A 1 236 ? -18.507 -16.042 15.573 1.00 37.59 236 VAL A O 1
ATOM 1744 N N . ASP A 1 237 ? -19.456 -15.508 13.625 1.00 35.16 237 ASP A N 1
ATOM 1745 C CA . ASP A 1 237 ? -19.506 -16.901 13.137 1.00 35.16 237 ASP A CA 1
ATOM 1746 C C . ASP A 1 237 ? -18.122 -17.421 12.679 1.00 35.16 237 ASP A C 1
ATOM 1748 O O . ASP A 1 237 ? -17.927 -18.629 12.517 1.00 35.16 237 ASP A O 1
ATOM 1752 N N . ALA A 1 238 ? -17.148 -16.517 12.520 1.00 34.56 238 ALA A N 1
ATOM 1753 C CA . ALA A 1 238 ? -15.722 -16.803 12.373 1.00 34.56 238 ALA A CA 1
ATOM 1754 C C . ALA A 1 238 ? -14.941 -16.610 13.689 1.00 34.56 238 ALA A C 1
ATOM 1756 O O . ALA A 1 238 ? -13.709 -16.580 13.651 1.00 34.56 238 ALA A O 1
ATOM 1757 N N . ALA A 1 239 ? -15.625 -16.545 14.848 1.00 31.56 239 ALA A N 1
ATOM 1758 C CA . ALA A 1 239 ? -15.018 -16.842 16.143 1.00 31.56 239 ALA A CA 1
ATOM 1759 C C . ALA A 1 239 ? -14.506 -18.282 16.064 1.00 31.56 239 ALA A C 1
ATOM 1761 O O . ALA A 1 239 ? -15.236 -19.273 16.175 1.00 31.56 239 ALA A O 1
ATOM 1762 N N . ALA A 1 240 ? -13.241 -18.354 15.687 1.00 36.09 240 ALA A N 1
ATOM 1763 C CA . ALA A 1 240 ? -12.634 -19.501 15.079 1.00 36.09 240 ALA A CA 1
ATOM 1764 C C . ALA A 1 240 ? -12.576 -20.656 16.088 1.00 36.09 240 ALA A C 1
ATOM 1766 O O . ALA A 1 240 ? -11.968 -20.509 17.151 1.00 36.09 240 ALA A O 1
ATOM 1767 N N . PRO A 1 241 ? -13.120 -21.850 15.786 1.00 31.23 241 PRO A N 1
ATOM 1768 C CA . PRO A 1 241 ? -12.602 -23.041 16.435 1.00 31.23 241 PRO A CA 1
ATOM 1769 C C . PRO A 1 241 ? -11.120 -23.107 16.076 1.00 31.23 241 PRO A C 1
ATOM 1771 O O . PRO A 1 241 ? -10.826 -23.148 14.888 1.00 31.23 241 PRO A O 1
ATOM 1774 N N . ALA A 1 242 ? -10.233 -23.079 17.079 1.00 36.94 242 ALA A N 1
ATOM 1775 C CA . ALA A 1 242 ? -8.782 -23.290 16.991 1.00 36.94 242 ALA A CA 1
ATOM 1776 C C . ALA A 1 242 ? -8.337 -23.797 15.608 1.00 36.94 242 ALA A C 1
ATOM 1778 O O . ALA A 1 242 ? -8.333 -25.006 15.361 1.00 36.94 242 ALA A O 1
ATOM 1779 N N . VAL A 1 243 ? -8.058 -22.877 14.681 1.00 39.75 243 VAL A N 1
ATOM 1780 C CA . VAL A 1 243 ? -7.746 -23.252 13.301 1.00 39.75 243 VAL A CA 1
ATOM 1781 C C . VAL A 1 243 ? -6.319 -23.760 13.345 1.00 39.75 243 VAL A C 1
ATOM 1783 O O . VAL A 1 243 ? -5.373 -22.991 13.504 1.00 39.75 243 VAL A O 1
ATOM 1786 N N . ASP A 1 244 ? -6.163 -25.081 13.321 1.00 41.31 244 ASP A N 1
ATOM 1787 C CA . ASP A 1 244 ? -4.837 -25.676 13.313 1.00 41.31 244 ASP A CA 1
ATOM 1788 C C . ASP A 1 244 ? -4.062 -25.228 12.064 1.00 41.31 244 ASP A C 1
ATOM 1790 O O . ASP A 1 244 ? -4.633 -24.801 11.058 1.00 41.31 244 ASP A O 1
ATOM 1794 N N . ALA A 1 245 ? -2.731 -25.301 12.127 1.00 41.97 245 ALA A N 1
ATOM 1795 C CA . ALA A 1 245 ? -1.870 -24.846 11.037 1.00 41.97 245 ALA A CA 1
ATOM 1796 C C . ALA A 1 245 ? -2.216 -25.505 9.688 1.00 41.97 245 ALA A C 1
ATOM 1798 O O . ALA A 1 245 ? -1.998 -24.896 8.648 1.00 41.97 245 ALA A O 1
ATOM 1799 N N . ALA A 1 246 ? -2.784 -26.717 9.702 1.00 42.06 246 ALA A N 1
ATOM 1800 C CA . ALA A 1 246 ? -3.234 -27.403 8.498 1.00 42.06 246 ALA A CA 1
ATOM 1801 C C . ALA A 1 246 ? -4.500 -26.759 7.917 1.00 42.06 246 ALA A C 1
ATOM 1803 O O . ALA A 1 246 ? -4.568 -26.563 6.713 1.00 42.06 246 ALA A O 1
ATOM 1804 N N . THR A 1 247 ? -5.453 -26.362 8.755 1.00 40.56 247 THR A N 1
ATOM 1805 C CA . THR A 1 247 ? -6.689 -25.679 8.349 1.00 40.56 247 THR A CA 1
ATOM 1806 C C . THR A 1 247 ? -6.422 -24.227 7.935 1.00 40.56 247 THR A C 1
ATOM 1808 O O . THR A 1 247 ? -7.041 -23.733 7.002 1.00 40.56 247 THR A O 1
ATOM 1811 N N . LEU A 1 248 ? -5.454 -23.545 8.559 1.00 41.91 248 LEU A N 1
ATOM 1812 C CA . LEU A 1 248 ? -4.963 -22.229 8.120 1.00 41.91 248 LEU A CA 1
ATOM 1813 C C . LEU A 1 248 ? -4.254 -22.332 6.768 1.00 41.91 248 LEU A C 1
ATOM 1815 O O . LEU A 1 248 ? -4.430 -21.477 5.908 1.00 41.91 248 LEU A O 1
ATOM 1819 N N . GLN A 1 249 ? -3.485 -23.402 6.563 1.00 44.72 249 GLN A N 1
ATOM 1820 C CA . GLN A 1 249 ? -2.866 -23.715 5.280 1.00 44.72 249 GLN A CA 1
ATOM 1821 C C . GLN A 1 249 ? -3.907 -24.124 4.230 1.00 44.72 249 GLN A C 1
ATOM 1823 O O . GLN A 1 249 ? -3.722 -23.806 3.066 1.00 44.72 249 GLN A O 1
ATOM 1828 N N . GLU A 1 250 ? -5.017 -24.750 4.627 1.00 40.44 250 GLU A N 1
ATOM 1829 C CA . GLU A 1 250 ? -6.147 -25.107 3.760 1.00 40.44 250 GLU A CA 1
ATOM 1830 C C . GLU A 1 250 ? -7.033 -23.891 3.434 1.00 40.44 250 GLU A C 1
ATOM 1832 O O . GLU A 1 250 ? -7.531 -23.792 2.322 1.00 40.44 250 GLU A O 1
ATOM 1837 N N . LEU A 1 251 ? -7.180 -22.924 4.348 1.00 38.72 251 LEU A N 1
ATOM 1838 C CA . LEU A 1 251 ? -7.833 -21.628 4.109 1.00 38.72 251 LEU A CA 1
ATOM 1839 C C . LEU A 1 251 ? -6.973 -20.709 3.240 1.00 38.72 251 LEU A C 1
ATOM 1841 O O . LEU A 1 251 ? -7.492 -20.102 2.306 1.00 38.72 251 LEU A O 1
ATOM 1845 N N . ARG A 1 252 ? -5.661 -20.653 3.503 1.00 40.59 252 ARG A N 1
ATOM 1846 C CA . ARG A 1 252 ? -4.686 -20.009 2.616 1.00 40.59 252 ARG A CA 1
ATOM 1847 C C . ARG A 1 252 ? -4.685 -20.679 1.253 1.00 40.59 252 ARG A C 1
ATOM 1849 O O . ARG A 1 252 ? -4.750 -19.967 0.271 1.00 40.59 252 ARG A O 1
ATOM 1856 N N . ALA A 1 253 ? -4.700 -22.008 1.177 1.00 41.84 253 ALA A N 1
ATOM 1857 C CA . ALA A 1 253 ? -4.847 -22.726 -0.085 1.00 41.84 253 ALA A CA 1
ATOM 1858 C C . ALA A 1 253 ? -6.215 -22.471 -0.730 1.00 41.84 253 ALA A C 1
ATOM 1860 O O . ALA A 1 253 ? -6.278 -22.305 -1.924 1.00 41.84 253 ALA A O 1
ATOM 1861 N N . LEU A 1 254 ? -7.318 -22.330 0.005 1.00 37.66 254 LEU A N 1
ATOM 1862 C CA . LEU A 1 254 ? -8.619 -21.969 -0.579 1.00 37.66 254 LEU A CA 1
ATOM 1863 C C . LEU A 1 254 ? -8.640 -20.546 -1.150 1.00 37.66 254 LEU A C 1
ATOM 1865 O O . LEU A 1 254 ? -9.320 -20.309 -2.145 1.00 37.66 254 LEU A O 1
ATOM 1869 N N . PHE A 1 255 ? -7.913 -19.610 -0.539 1.00 38.75 255 PHE A N 1
ATOM 1870 C CA . PHE A 1 255 ? -7.728 -18.264 -1.079 1.00 38.75 255 PHE A CA 1
ATOM 1871 C C . PHE A 1 255 ? -6.730 -18.254 -2.246 1.00 38.75 255 PHE A C 1
ATOM 1873 O O . PHE A 1 255 ? -7.039 -17.681 -3.280 1.00 38.75 255 PHE A O 1
ATOM 1880 N N . LEU A 1 256 ? -5.587 -18.932 -2.129 1.00 39.56 256 LEU A N 1
ATOM 1881 C CA . LEU A 1 256 ? -4.530 -19.009 -3.147 1.00 39.56 256 LEU A CA 1
ATOM 1882 C C . LEU A 1 256 ? -4.934 -19.880 -4.354 1.00 39.56 256 LEU A C 1
ATOM 1884 O O . LEU A 1 256 ? -4.817 -19.436 -5.489 1.00 39.56 256 LEU A O 1
ATOM 1888 N N . ASP A 1 257 ? -5.502 -21.065 -4.134 1.00 37.72 257 ASP A N 1
ATOM 1889 C CA . ASP A 1 257 ? -6.061 -21.941 -5.176 1.00 37.72 257 ASP A CA 1
ATOM 1890 C C . ASP A 1 257 ? -7.370 -21.360 -5.735 1.00 37.72 257 ASP A C 1
ATOM 1892 O O . ASP A 1 257 ? -7.681 -21.527 -6.910 1.00 37.72 257 ASP A O 1
ATOM 1896 N N . GLY A 1 258 ? -8.158 -20.650 -4.918 1.00 37.28 258 GLY A N 1
ATOM 1897 C CA . GLY A 1 258 ? -9.325 -19.898 -5.392 1.00 37.28 258 GLY A CA 1
ATOM 1898 C C . GLY A 1 258 ? -8.939 -18.749 -6.327 1.00 37.28 258 GLY A C 1
ATOM 1899 O O . GLY A 1 258 ? -9.659 -18.488 -7.293 1.00 37.28 258 GLY A O 1
ATOM 1900 N N . ILE A 1 259 ? -7.783 -18.120 -6.080 1.00 39.16 259 ILE A N 1
ATOM 1901 C CA . ILE A 1 259 ? -7.159 -17.147 -6.981 1.00 39.16 259 ILE A CA 1
ATOM 1902 C C . ILE A 1 259 ? -6.699 -17.834 -8.284 1.00 39.16 259 ILE A C 1
ATOM 1904 O O . ILE A 1 259 ? -6.914 -17.307 -9.375 1.00 39.16 259 ILE A O 1
ATOM 1908 N N . ASP A 1 260 ? -6.166 -19.052 -8.191 1.00 40.09 260 ASP A N 1
ATOM 1909 C CA . ASP A 1 260 ? -5.729 -19.862 -9.340 1.00 40.09 260 ASP A CA 1
ATOM 1910 C C . ASP A 1 260 ? -6.898 -20.230 -10.288 1.00 40.09 260 ASP A C 1
ATOM 1912 O O . ASP A 1 260 ? -6.735 -20.335 -11.503 1.00 40.09 260 ASP A O 1
ATOM 1916 N N . PHE A 1 261 ? -8.127 -20.349 -9.764 1.00 39.19 261 PHE A N 1
ATOM 1917 C CA . PHE A 1 261 ? -9.330 -20.647 -10.558 1.00 39.19 261 PHE A CA 1
ATOM 1918 C C . PHE A 1 261 ? -9.933 -19.446 -11.316 1.00 39.19 261 PHE A C 1
ATOM 1920 O O . PHE A 1 261 ? -10.743 -19.667 -12.223 1.00 39.19 261 PHE A O 1
ATOM 1927 N N . ALA A 1 262 ? -9.568 -18.205 -10.974 1.00 44.94 262 ALA A N 1
ATOM 1928 C CA . ALA A 1 262 ? -10.063 -16.976 -11.620 1.00 44.94 262 ALA A CA 1
ATOM 1929 C C . ALA A 1 262 ? -8.962 -16.177 -12.353 1.00 44.94 262 ALA A C 1
ATOM 1931 O O . ALA A 1 262 ? -9.199 -15.068 -12.840 1.00 44.94 262 ALA A O 1
ATOM 1932 N N . ALA A 1 263 ? -7.769 -16.764 -12.467 1.00 49.16 263 ALA A N 1
ATOM 1933 C CA . ALA A 1 263 ? -6.671 -16.271 -13.279 1.00 49.16 263 ALA A CA 1
ATOM 1934 C C . ALA A 1 263 ? -6.821 -16.735 -14.742 1.00 49.16 263 ALA A C 1
ATOM 1936 O O . ALA A 1 263 ? -6.731 -17.921 -15.060 1.00 49.16 263 ALA A O 1
ATOM 1937 N N . GLU A 1 264 ? -7.034 -15.797 -15.663 1.00 56.88 264 GLU A N 1
ATOM 1938 C CA . GLU A 1 264 ? -6.938 -16.048 -17.100 1.00 56.88 264 GLU A CA 1
ATOM 1939 C C . GLU A 1 264 ? -5.476 -15.905 -17.550 1.00 56.88 264 GLU A C 1
ATOM 1941 O O . GLU A 1 264 ? -4.897 -14.831 -17.372 1.00 56.88 264 GLU A O 1
ATOM 1946 N N . PRO A 1 265 ? -4.855 -16.924 -18.171 1.00 56.91 265 PRO A N 1
ATOM 1947 C CA . PRO A 1 265 ? -3.539 -16.750 -18.769 1.00 56.91 265 PRO A CA 1
ATOM 1948 C C . PRO A 1 265 ? -3.628 -15.727 -19.909 1.00 56.91 265 PRO A C 1
ATOM 1950 O O . PRO A 1 265 ? -4.396 -15.890 -20.864 1.00 56.91 265 PRO A O 1
ATOM 1953 N N . LEU A 1 266 ? -2.824 -14.671 -19.821 1.00 60.44 266 LEU A N 1
ATOM 1954 C CA . LEU A 1 266 ? -2.667 -13.693 -20.886 1.00 60.44 266 LEU A CA 1
ATOM 1955 C C . LEU A 1 266 ? -1.663 -14.248 -21.893 1.00 60.44 266 LEU A C 1
ATOM 1957 O O . LEU A 1 266 ? -0.451 -14.095 -21.759 1.00 60.44 266 LEU A O 1
ATOM 1961 N N . MET A 1 267 ? -2.187 -14.920 -22.916 1.00 55.78 267 MET A N 1
ATOM 1962 C CA . MET A 1 267 ? -1.387 -15.354 -24.056 1.00 55.78 267 MET A CA 1
ATOM 1963 C C . MET A 1 267 ? -0.928 -14.115 -24.833 1.00 55.78 267 MET A C 1
ATOM 1965 O O . MET A 1 267 ? -1.682 -13.565 -25.638 1.00 55.78 267 MET A O 1
ATOM 1969 N N . LEU A 1 268 ? 0.326 -13.702 -24.643 1.00 52.84 268 LEU A N 1
ATOM 1970 C CA . LEU A 1 268 ? 1.036 -12.997 -25.708 1.00 52.84 268 LEU A CA 1
ATOM 1971 C C . LEU A 1 268 ? 1.092 -13.952 -26.905 1.00 52.84 268 LEU A C 1
ATOM 1973 O O . LEU A 1 268 ? 1.124 -15.166 -26.708 1.00 52.84 268 LEU A O 1
ATOM 1977 N N . SER A 1 269 ? 1.009 -13.420 -28.126 1.00 44.75 269 SER A N 1
ATOM 1978 C CA . SER A 1 269 ? 0.883 -14.203 -29.366 1.00 44.75 269 SER A CA 1
ATOM 1979 C C . SER A 1 269 ? 1.665 -15.533 -29.323 1.00 44.75 269 SER A C 1
ATOM 1981 O O . SER A 1 269 ? 2.792 -15.557 -28.836 1.00 44.75 269 SER A O 1
ATOM 1983 N N . GLU A 1 270 ? 1.075 -16.635 -29.821 1.00 43.62 270 GLU A N 1
ATOM 1984 C CA . GLU A 1 270 ? 1.531 -18.043 -29.659 1.00 43.62 270 GLU A CA 1
ATOM 1985 C C . GLU A 1 270 ? 3.016 -18.350 -30.014 1.00 43.62 270 GLU A C 1
ATOM 1987 O O . GLU A 1 270 ? 3.438 -19.499 -29.921 1.00 43.62 270 GLU A O 1
ATOM 1992 N N . ASN A 1 271 ? 3.813 -17.361 -30.427 1.00 46.56 271 ASN A N 1
ATOM 1993 C CA . ASN A 1 271 ? 5.205 -17.475 -30.862 1.00 46.56 271 ASN A CA 1
ATOM 1994 C C . ASN A 1 271 ? 6.182 -16.505 -30.162 1.00 46.56 271 ASN A C 1
ATOM 1996 O O . ASN A 1 271 ? 7.265 -16.259 -30.691 1.00 46.56 271 ASN A O 1
ATOM 2000 N N . SER A 1 272 ? 5.815 -15.900 -29.034 1.00 54.53 272 SER A N 1
ATOM 2001 C CA . SER A 1 272 ? 6.644 -14.871 -28.403 1.00 54.53 272 SER A CA 1
ATOM 2002 C C . SER A 1 272 ? 7.704 -15.463 -27.459 1.00 54.53 272 SER A C 1
ATOM 2004 O O . SER A 1 272 ? 7.439 -15.676 -26.280 1.00 54.53 272 SER A O 1
ATOM 2006 N N . ASP A 1 273 ? 8.938 -15.651 -27.946 1.00 71.94 273 ASP A N 1
ATOM 2007 C CA . ASP A 1 273 ? 10.135 -15.928 -27.115 1.00 71.94 273 ASP A CA 1
ATOM 2008 C C . ASP A 1 273 ? 10.545 -14.706 -26.238 1.00 71.94 273 ASP A C 1
ATOM 2010 O O . ASP A 1 273 ? 11.628 -14.681 -25.648 1.00 71.94 273 ASP A O 1
ATOM 2014 N N . MET A 1 274 ? 9.711 -13.655 -26.189 1.00 81.88 274 MET A N 1
ATOM 2015 C CA . MET A 1 274 ? 9.976 -12.388 -25.500 1.00 81.88 274 MET A CA 1
ATOM 2016 C C . MET A 1 274 ? 9.836 -12.490 -23.987 1.00 81.88 274 MET A C 1
ATOM 2018 O O . MET A 1 274 ? 10.539 -11.770 -23.290 1.00 81.88 274 MET A O 1
ATOM 2022 N N . ILE A 1 275 ? 8.940 -13.331 -23.472 1.00 81.19 275 ILE A N 1
ATOM 2023 C CA . ILE A 1 275 ? 8.691 -13.466 -22.031 1.00 81.19 275 ILE A CA 1
ATOM 2024 C C . ILE A 1 275 ? 9.181 -14.822 -21.534 1.00 81.19 275 ILE A C 1
ATOM 2026 O O . ILE A 1 275 ? 9.060 -15.827 -22.228 1.00 81.19 275 ILE A O 1
ATOM 2030 N N . GLN A 1 276 ? 9.759 -14.847 -20.336 1.00 75.25 276 GLN A N 1
ATOM 2031 C CA . GLN A 1 276 ? 10.262 -16.078 -19.710 1.00 75.25 276 GLN A CA 1
ATOM 2032 C C . GLN A 1 276 ? 9.367 -16.597 -18.575 1.00 75.25 276 GLN A C 1
ATOM 2034 O O . GLN A 1 276 ? 9.643 -17.655 -18.012 1.00 75.25 276 GLN A O 1
ATOM 2039 N N . HIS A 1 277 ? 8.295 -15.867 -18.259 1.00 72.56 277 HIS A N 1
ATOM 2040 C CA . HIS A 1 277 ? 7.325 -16.202 -17.222 1.00 72.56 277 HIS A CA 1
ATOM 2041 C C . HIS A 1 277 ? 5.902 -16.094 -17.767 1.00 72.56 277 HIS A C 1
ATOM 2043 O O . HIS A 1 277 ? 5.605 -15.178 -18.535 1.00 72.56 277 HIS A O 1
ATOM 2049 N N . ASP A 1 278 ? 5.029 -17.005 -17.339 1.00 69.62 278 ASP A N 1
ATOM 2050 C CA . ASP A 1 278 ? 3.607 -16.954 -17.672 1.00 69.62 278 ASP A CA 1
ATOM 2051 C C . ASP A 1 278 ? 2.951 -15.740 -16.996 1.00 69.62 278 ASP A C 1
ATOM 2053 O O . ASP A 1 278 ? 3.207 -15.452 -15.821 1.00 69.62 278 ASP A O 1
ATOM 2057 N N . ILE A 1 279 ? 2.103 -15.036 -17.748 1.00 68.06 279 ILE A N 1
ATOM 2058 C CA . ILE A 1 279 ? 1.368 -13.852 -17.293 1.00 68.06 279 ILE A CA 1
ATOM 2059 C C . ILE A 1 279 ? -0.094 -14.235 -17.098 1.00 68.06 279 ILE A C 1
ATOM 2061 O O . ILE A 1 279 ? -0.702 -14.885 -17.949 1.00 68.06 279 ILE A O 1
ATOM 2065 N N . TYR A 1 280 ? -0.675 -13.774 -16.002 1.00 66.06 280 TYR A N 1
ATOM 2066 C CA . TYR A 1 280 ? -2.043 -14.053 -15.606 1.00 66.06 280 TYR A CA 1
ATOM 2067 C C . TYR A 1 280 ? -2.792 -12.748 -15.372 1.00 66.06 280 TYR A C 1
ATOM 2069 O O . TYR A 1 280 ? -2.252 -11.804 -14.797 1.00 66.06 280 TYR A O 1
ATOM 2077 N N . ARG A 1 281 ? -4.056 -12.698 -15.786 1.00 66.00 281 ARG A N 1
ATOM 2078 C CA . ARG A 1 281 ? -4.991 -11.631 -15.440 1.00 66.00 281 ARG A CA 1
ATOM 2079 C C . ARG A 1 281 ? -6.063 -12.180 -14.530 1.00 66.00 281 ARG A C 1
ATOM 2081 O O . ARG A 1 281 ? -6.735 -13.144 -14.874 1.00 66.00 281 ARG A O 1
ATOM 2088 N N . TYR A 1 282 ? -6.253 -11.530 -13.400 1.00 59.69 282 TYR A N 1
ATOM 2089 C CA . TYR A 1 282 ? -7.284 -11.896 -12.457 1.00 59.69 282 TYR A CA 1
ATOM 2090 C C . TYR A 1 282 ? -8.592 -11.166 -12.771 1.00 59.69 282 TYR A C 1
ATOM 2092 O O . TYR A 1 282 ? -8.629 -9.929 -12.829 1.00 59.69 282 TYR A O 1
ATOM 2100 N N . ASP A 1 283 ? -9.664 -11.935 -12.976 1.00 55.25 283 ASP A N 1
ATOM 2101 C CA . ASP A 1 283 ? -11.016 -11.406 -13.146 1.00 55.25 283 ASP A CA 1
ATOM 2102 C C . ASP A 1 283 ? -11.821 -11.583 -11.850 1.00 55.25 283 ASP A C 1
ATOM 2104 O O . ASP A 1 283 ? -12.417 -12.631 -11.573 1.00 55.25 283 ASP A O 1
ATOM 2108 N N . TYR A 1 284 ? -11.852 -10.519 -11.043 1.00 49.44 284 TYR A N 1
ATOM 2109 C CA . TYR A 1 284 ? -12.627 -10.479 -9.804 1.00 49.44 284 TYR A CA 1
ATOM 2110 C C . TYR A 1 284 ? -14.126 -10.698 -10.027 1.00 49.44 284 TYR A C 1
ATOM 2112 O O . TYR A 1 284 ? -14.797 -11.186 -9.116 1.00 49.44 284 TYR A O 1
ATOM 2120 N N . GLN A 1 285 ? -14.659 -10.386 -11.212 1.00 47.78 285 GLN A N 1
ATOM 2121 C CA . GLN A 1 285 ? -16.069 -10.590 -11.517 1.00 47.78 285 GLN A CA 1
ATOM 2122 C C . GLN A 1 285 ? -16.394 -12.086 -11.610 1.00 47.78 285 GLN A C 1
ATOM 2124 O O . GLN A 1 285 ? -17.393 -12.532 -11.049 1.00 47.78 285 GLN A O 1
ATOM 2129 N N . VAL A 1 286 ? -15.514 -12.890 -12.214 1.00 49.69 286 VAL A N 1
ATOM 2130 C CA . VAL A 1 286 ? -15.673 -14.354 -12.281 1.00 49.69 286 VAL A CA 1
ATOM 2131 C C . VAL A 1 286 ? -15.618 -14.980 -10.884 1.00 49.69 286 VAL A C 1
ATOM 2133 O O . VAL A 1 286 ? -16.442 -15.838 -10.557 1.00 49.69 286 VAL A O 1
ATOM 2136 N N . PHE A 1 287 ? -14.704 -14.516 -10.027 1.00 44.66 287 PHE A N 1
ATOM 2137 C CA . PHE A 1 287 ? -14.636 -14.939 -8.625 1.00 44.66 287 PHE A CA 1
ATOM 2138 C C . PHE A 1 287 ? -15.898 -14.540 -7.832 1.00 44.66 287 PHE A C 1
ATOM 2140 O O . PHE A 1 287 ? -16.464 -15.352 -7.091 1.00 44.66 287 PHE A O 1
ATOM 2147 N N . ALA A 1 288 ? -16.384 -13.307 -8.000 1.00 42.81 288 ALA A N 1
ATOM 2148 C CA . ALA A 1 288 ? -17.587 -12.795 -7.340 1.00 42.81 288 ALA A CA 1
ATOM 2149 C C . ALA A 1 288 ? -18.859 -13.557 -7.762 1.00 42.81 288 ALA A C 1
ATOM 2151 O O . ALA A 1 288 ? -19.624 -14.025 -6.914 1.00 42.81 288 ALA A O 1
ATOM 2152 N N . GLU A 1 289 ? -19.046 -13.767 -9.069 1.00 50.00 289 GLU A N 1
ATOM 2153 C CA . GLU A 1 289 ? -20.191 -14.486 -9.640 1.00 50.00 289 GLU A CA 1
ATOM 2154 C C . GLU A 1 289 ? -20.253 -15.947 -9.164 1.00 50.00 289 GLU A C 1
ATOM 2156 O O . GLU A 1 289 ? -21.335 -16.474 -8.885 1.00 50.00 289 GLU A O 1
ATOM 2161 N N . GLN A 1 290 ? -19.100 -16.610 -9.026 1.00 43.69 290 GLN A N 1
ATOM 2162 C CA . GLN A 1 290 ? -19.027 -18.002 -8.573 1.00 43.69 290 GLN A CA 1
ATOM 2163 C C . GLN A 1 290 ? -19.148 -18.151 -7.051 1.00 43.69 290 GLN A C 1
ATOM 2165 O O . GLN A 1 290 ? -19.688 -19.153 -6.575 1.00 43.69 290 GLN A O 1
ATOM 2170 N N . SER A 1 291 ? -18.712 -17.151 -6.281 1.00 36.03 291 SER A N 1
ATOM 2171 C CA . SER A 1 291 ? -18.790 -17.155 -4.814 1.00 36.03 291 SER A CA 1
ATOM 2172 C C . SER A 1 291 ? -20.161 -16.742 -4.254 1.00 36.03 291 SER A C 1
ATOM 2174 O O . SER A 1 291 ? -20.342 -16.755 -3.037 1.00 36.03 291 SER A O 1
ATOM 2176 N N . GLN A 1 292 ? -21.149 -16.432 -5.112 1.00 41.06 292 GLN A N 1
ATOM 2177 C CA . GLN A 1 292 ? -22.485 -15.933 -4.728 1.00 41.06 292 GLN A CA 1
ATOM 2178 C C . GLN A 1 292 ? -22.435 -14.696 -3.816 1.00 41.06 292 GLN A C 1
ATOM 2180 O O . GLN A 1 292 ? -23.345 -14.462 -3.017 1.00 41.06 292 GLN A O 1
ATOM 2185 N N . ARG A 1 293 ? -21.363 -13.910 -3.916 1.00 37.94 293 ARG A N 1
ATOM 2186 C CA . ARG A 1 293 ? -21.209 -12.653 -3.195 1.00 37.94 293 ARG A CA 1
ATOM 2187 C C . ARG A 1 293 ? -21.448 -11.519 -4.183 1.00 37.94 293 ARG A C 1
ATOM 2189 O O . ARG A 1 293 ? -20.810 -11.478 -5.228 1.00 37.94 293 ARG A O 1
ATOM 2196 N N . ASP A 1 294 ? -22.331 -10.585 -3.829 1.00 35.34 294 ASP A N 1
ATOM 2197 C CA . ASP A 1 294 ? -22.451 -9.296 -4.521 1.00 35.34 294 ASP A CA 1
ATOM 2198 C C . ASP A 1 294 ? -21.208 -8.452 -4.177 1.00 35.34 294 ASP A C 1
ATOM 2200 O O . ASP A 1 294 ? -21.254 -7.534 -3.356 1.00 35.34 294 ASP A O 1
ATOM 2204 N N . LEU A 1 295 ? -20.054 -8.826 -4.731 1.00 35.88 295 LEU A N 1
ATOM 2205 C CA . LEU A 1 295 ? -18.833 -8.036 -4.663 1.00 35.88 295 LEU A CA 1
ATOM 2206 C C . LEU A 1 295 ? -18.828 -7.068 -5.847 1.00 35.88 295 LEU A C 1
ATOM 2208 O O . LEU A 1 295 ? -18.886 -7.472 -7.002 1.00 35.88 295 LEU A O 1
ATOM 2212 N N . LEU A 1 296 ? -18.837 -5.787 -5.481 1.00 35.25 296 LEU A N 1
ATOM 2213 C CA . LEU A 1 296 ? -18.464 -4.584 -6.224 1.00 35.25 296 LEU A CA 1
ATOM 2214 C C . LEU A 1 296 ? -18.094 -4.787 -7.707 1.00 35.25 296 LEU A C 1
ATOM 2216 O O . LEU A 1 296 ? -17.044 -5.306 -8.061 1.00 35.25 296 LEU A O 1
ATOM 2220 N N . ASP A 1 297 ? -18.955 -4.238 -8.556 1.00 31.58 297 ASP A N 1
ATOM 2221 C CA . ASP A 1 297 ? -18.951 -4.227 -10.023 1.00 31.58 297 ASP A CA 1
ATOM 2222 C C . ASP A 1 297 ? -17.790 -3.412 -10.661 1.00 31.58 297 ASP A C 1
ATOM 2224 O O . ASP A 1 297 ? -18.031 -2.656 -11.604 1.00 31.58 297 ASP A O 1
ATOM 2228 N N . ARG A 1 298 ? -16.560 -3.411 -10.104 1.00 36.25 298 ARG A N 1
ATOM 2229 C CA . ARG A 1 298 ? -15.555 -2.382 -10.473 1.00 36.25 298 ARG A CA 1
ATOM 2230 C C . ARG A 1 298 ? -14.071 -2.735 -10.604 1.00 36.25 298 ARG A C 1
ATOM 2232 O O . ARG A 1 298 ? -13.354 -1.844 -11.042 1.00 36.25 298 ARG A O 1
ATOM 2239 N N . ASP A 1 299 ? -13.601 -3.949 -10.327 1.00 47.25 299 ASP A N 1
ATOM 2240 C CA . ASP A 1 299 ? -12.147 -4.227 -10.362 1.00 47.25 299 ASP A CA 1
ATOM 2241 C C . ASP A 1 299 ? -11.757 -5.438 -11.229 1.00 47.25 299 ASP A C 1
ATOM 2243 O O . ASP A 1 299 ? -11.128 -6.402 -10.795 1.00 47.25 299 ASP A O 1
ATOM 2247 N N . SER A 1 300 ? -12.150 -5.403 -12.503 1.00 47.84 300 SER A N 1
ATOM 2248 C CA . SER A 1 300 ? -11.667 -6.354 -13.510 1.00 47.84 300 SER A CA 1
ATOM 2249 C C . SER A 1 300 ? -10.252 -5.977 -13.978 1.00 47.84 300 SER A C 1
ATOM 2251 O O . SER A 1 300 ? -10.074 -4.871 -14.489 1.00 47.84 300 SER A O 1
ATOM 2253 N N . GLY A 1 301 ? -9.273 -6.893 -13.907 1.00 55.22 301 GLY A N 1
ATOM 2254 C CA . GLY A 1 301 ? -8.062 -6.804 -14.740 1.00 55.22 301 GLY A CA 1
ATOM 2255 C C . GLY A 1 301 ? -6.701 -6.647 -14.053 1.00 55.22 301 GLY A C 1
ATOM 2256 O O . GLY A 1 301 ? -5.780 -6.148 -14.694 1.00 55.22 301 GLY A O 1
ATOM 2257 N N . GLN A 1 302 ? -6.526 -7.078 -12.800 1.00 62.56 302 GLN A N 1
ATOM 2258 C CA . GLN A 1 302 ? -5.196 -7.091 -12.163 1.00 62.56 302 GLN A CA 1
ATOM 2259 C C . GLN A 1 302 ? -4.270 -8.097 -12.868 1.00 62.56 302 GLN A C 1
ATOM 2261 O O . GLN A 1 302 ? -4.690 -9.223 -13.136 1.00 62.56 302 GLN A O 1
ATOM 2266 N N . VAL A 1 303 ? -3.022 -7.713 -13.159 1.00 66.88 303 VAL A N 1
ATOM 2267 C CA . VAL A 1 303 ? -2.055 -8.556 -13.887 1.00 66.88 303 VAL A CA 1
ATOM 2268 C C . VAL A 1 303 ? -0.935 -9.031 -12.962 1.00 66.88 303 VAL A C 1
ATOM 2270 O O . VAL A 1 303 ? -0.371 -8.257 -12.186 1.00 66.88 303 VAL A O 1
ATOM 2273 N N . PHE A 1 304 ? -0.599 -10.312 -13.070 1.00 67.88 304 PHE A N 1
ATOM 2274 C CA . PHE A 1 304 ? 0.437 -11.000 -12.306 1.00 67.88 304 PHE A CA 1
ATOM 2275 C C . PHE A 1 304 ? 1.346 -11.781 -13.256 1.00 67.88 304 PHE A C 1
ATOM 2277 O O . PHE A 1 304 ? 0.917 -12.178 -14.338 1.00 67.88 304 PHE A O 1
ATOM 2284 N N . TYR A 1 305 ? 2.583 -12.053 -12.852 1.00 63.78 305 TYR A N 1
ATOM 2285 C CA . TYR A 1 305 ? 3.427 -13.047 -13.514 1.00 63.78 305 TYR A CA 1
ATOM 2286 C C . TYR A 1 305 ? 3.953 -14.064 -12.508 1.00 63.78 305 TYR A C 1
ATOM 2288 O O . TYR A 1 305 ? 4.151 -13.752 -11.333 1.00 63.78 305 TYR A O 1
ATOM 2296 N N . HIS A 1 306 ? 4.158 -15.293 -12.970 1.00 59.62 306 HIS A N 1
ATOM 2297 C CA . HIS A 1 306 ? 4.636 -16.379 -12.124 1.00 59.62 306 HIS A CA 1
ATOM 2298 C C . HIS A 1 306 ? 6.162 -16.465 -12.160 1.00 59.62 306 HIS A C 1
ATOM 2300 O O . HIS A 1 306 ? 6.751 -16.783 -13.196 1.00 59.62 306 HIS A O 1
ATOM 2306 N N . GLN A 1 307 ? 6.802 -16.211 -11.024 1.00 60.78 307 GLN A N 1
ATOM 2307 C CA . GLN A 1 307 ? 8.242 -16.346 -10.854 1.00 60.78 307 GLN A CA 1
ATOM 2308 C C . GLN A 1 307 ? 8.502 -17.426 -9.806 1.00 60.78 307 GLN A C 1
ATOM 2310 O O . GLN A 1 307 ? 8.042 -17.315 -8.681 1.00 60.78 307 GLN A O 1
ATOM 2315 N N . ASP A 1 308 ? 9.231 -18.476 -10.181 1.00 65.81 308 ASP A N 1
ATOM 2316 C CA . ASP A 1 308 ? 9.517 -19.630 -9.318 1.00 65.81 308 ASP A CA 1
ATOM 2317 C C . ASP A 1 308 ? 8.261 -20.286 -8.718 1.00 65.81 308 ASP A C 1
ATOM 2319 O O . ASP A 1 308 ? 7.580 -20.978 -9.463 1.00 65.81 308 ASP A O 1
ATOM 2323 N N . ASP A 1 309 ? 7.968 -20.100 -7.426 1.00 50.88 309 ASP A N 1
ATOM 2324 C CA . ASP A 1 309 ? 6.789 -20.657 -6.732 1.00 50.88 309 ASP A CA 1
ATOM 2325 C C . ASP A 1 309 ? 5.835 -19.541 -6.231 1.00 50.88 309 ASP A C 1
ATOM 2327 O O . ASP A 1 309 ? 4.993 -19.776 -5.359 1.00 50.88 309 ASP A O 1
ATOM 2331 N N . HIS A 1 310 ? 5.973 -18.307 -6.736 1.00 45.66 310 HIS A N 1
ATOM 2332 C CA . HIS A 1 310 ? 5.208 -17.143 -6.276 1.00 45.66 310 HIS A CA 1
ATOM 2333 C C . HIS A 1 310 ? 4.627 -16.301 -7.424 1.00 45.66 310 HIS A C 1
ATOM 2335 O O . HIS A 1 310 ? 5.194 -16.177 -8.512 1.00 45.66 310 HIS A O 1
ATOM 2341 N N . LEU A 1 311 ? 3.468 -15.686 -7.164 1.00 52.69 311 LEU A N 1
ATOM 2342 C CA . LEU A 1 311 ? 2.849 -14.704 -8.057 1.00 52.69 311 LEU A CA 1
ATOM 2343 C C . LEU A 1 311 ? 3.380 -13.309 -7.731 1.00 52.69 311 LEU A C 1
ATOM 2345 O O . LEU A 1 311 ? 3.246 -12.834 -6.605 1.00 52.69 311 LEU A O 1
ATOM 2349 N N . VAL A 1 312 ? 3.939 -12.629 -8.727 1.00 58.34 312 VAL A N 1
ATOM 2350 C CA . VAL A 1 312 ? 4.377 -11.238 -8.608 1.00 58.34 312 VAL A CA 1
ATOM 2351 C C . VAL A 1 312 ? 3.356 -10.337 -9.285 1.00 58.34 312 VAL A C 1
ATOM 2353 O O . VAL A 1 312 ? 3.064 -10.481 -10.473 1.00 58.34 312 VAL A O 1
ATOM 2356 N N . ARG A 1 313 ? 2.809 -9.386 -8.527 1.00 66.94 313 ARG A N 1
ATOM 2357 C CA . ARG A 1 313 ? 1.873 -8.386 -9.044 1.00 66.94 313 ARG A CA 1
ATOM 2358 C C . ARG A 1 313 ? 2.597 -7.368 -9.923 1.00 66.94 313 ARG A C 1
ATOM 2360 O O . ARG A 1 313 ? 3.672 -6.885 -9.573 1.00 66.94 313 ARG A O 1
ATOM 2367 N N . ILE A 1 314 ? 1.968 -6.987 -11.031 1.00 70.44 314 ILE A N 1
ATOM 2368 C CA . ILE A 1 314 ? 2.425 -5.871 -11.858 1.00 70.44 314 ILE A CA 1
ATOM 2369 C C . ILE A 1 314 ? 1.742 -4.590 -11.391 1.00 70.44 314 ILE A C 1
ATOM 2371 O O . ILE A 1 314 ? 0.534 -4.410 -11.537 1.00 70.44 314 ILE A O 1
ATOM 2375 N N . THR A 1 315 ? 2.539 -3.685 -10.831 1.00 68.44 315 THR A N 1
ATOM 2376 C CA . THR A 1 315 ? 2.064 -2.381 -10.366 1.00 68.44 315 THR A CA 1
ATOM 2377 C C . THR A 1 315 ? 2.064 -1.380 -11.514 1.00 68.44 315 THR A C 1
ATOM 2379 O O . THR A 1 315 ? 3.100 -1.146 -12.142 1.00 68.44 315 THR A O 1
ATOM 2382 N N . ARG A 1 316 ? 0.908 -0.761 -11.779 1.00 75.81 316 ARG A N 1
ATOM 2383 C CA . ARG A 1 316 ? 0.781 0.321 -12.762 1.00 75.81 316 ARG A CA 1
ATOM 2384 C C . ARG A 1 316 ? 1.573 1.546 -12.277 1.00 75.81 316 ARG A C 1
ATOM 2386 O O . ARG A 1 316 ? 1.340 1.996 -11.156 1.00 75.81 316 ARG A O 1
ATOM 2393 N N . PRO A 1 317 ? 2.486 2.104 -13.088 1.00 74.19 317 PRO A N 1
ATOM 2394 C CA . PRO A 1 317 ? 3.280 3.241 -12.656 1.00 74.19 317 PRO A CA 1
ATOM 2395 C C . PRO A 1 317 ? 2.457 4.532 -12.673 1.00 74.19 317 PRO A C 1
ATOM 2397 O O . PRO A 1 317 ? 1.721 4.807 -13.622 1.00 74.19 317 PRO A O 1
ATOM 2400 N N . SER A 1 318 ? 2.609 5.341 -11.627 1.00 67.31 318 SER A N 1
ATOM 2401 C CA . SER A 1 318 ? 1.935 6.638 -11.470 1.00 67.31 318 SER A CA 1
ATOM 2402 C C . SER A 1 318 ? 2.901 7.828 -11.458 1.00 67.31 318 SER A C 1
ATOM 2404 O O . SER A 1 318 ? 2.472 8.956 -11.693 1.00 67.31 318 SER A O 1
ATOM 2406 N N . THR A 1 319 ? 4.202 7.594 -11.249 1.00 68.06 319 THR A N 1
ATOM 2407 C CA . THR A 1 319 ? 5.260 8.617 -11.172 1.00 68.06 319 THR A CA 1
ATOM 2408 C C . THR A 1 319 ? 6.499 8.207 -11.971 1.00 68.06 319 THR A C 1
ATOM 2410 O O . THR A 1 319 ? 6.569 7.101 -12.504 1.00 68.06 319 THR A O 1
ATOM 2413 N N . ASN A 1 320 ? 7.495 9.095 -12.072 1.00 72.88 320 ASN A N 1
ATOM 2414 C CA . ASN A 1 320 ? 8.783 8.743 -12.674 1.00 72.88 320 ASN A CA 1
ATOM 2415 C C . ASN A 1 320 ? 9.450 7.624 -11.863 1.00 72.88 320 ASN A C 1
ATOM 2417 O O . ASN A 1 320 ? 9.931 7.878 -10.759 1.00 72.88 320 ASN A O 1
ATOM 2421 N N . MET A 1 321 ? 9.512 6.406 -12.401 1.00 79.31 321 MET A N 1
ATOM 2422 C CA . MET A 1 321 ? 10.023 5.260 -11.649 1.00 79.31 321 MET A CA 1
ATOM 2423 C C . MET A 1 321 ? 10.702 4.215 -12.539 1.00 79.31 321 MET A C 1
ATOM 2425 O O . MET A 1 321 ? 10.282 4.010 -13.682 1.00 79.31 321 MET A O 1
ATOM 2429 N N . PRO A 1 322 ? 11.745 3.528 -12.039 1.00 87.69 322 PRO A N 1
ATOM 2430 C CA . PRO A 1 322 ? 12.265 2.338 -12.696 1.00 87.69 322 PRO A CA 1
ATOM 2431 C C . PRO A 1 322 ? 11.252 1.190 -12.602 1.00 87.69 322 PRO A C 1
ATOM 2433 O O . PRO A 1 322 ? 10.521 1.073 -11.619 1.00 87.69 322 PRO A O 1
ATOM 2436 N N . LEU A 1 323 ? 11.248 0.319 -13.609 1.00 85.62 323 LEU A N 1
ATOM 2437 C CA . LEU A 1 323 ? 10.347 -0.829 -13.721 1.00 85.62 323 LEU A CA 1
ATOM 2438 C C . LEU A 1 323 ? 11.143 -2.138 -13.833 1.00 85.62 323 LEU A C 1
ATOM 2440 O O . LEU A 1 323 ? 11.092 -2.820 -14.861 1.00 85.62 323 LEU A O 1
ATOM 2444 N N . PRO A 1 324 ? 11.893 -2.519 -12.780 1.00 82.88 324 PRO A N 1
ATOM 2445 C CA . PRO A 1 324 ? 12.743 -3.707 -12.809 1.00 82.88 324 PRO A CA 1
ATOM 2446 C C . PRO A 1 324 ? 11.949 -5.006 -13.008 1.00 82.88 324 PRO A C 1
ATOM 2448 O O . PRO A 1 324 ? 12.508 -5.987 -13.492 1.00 82.88 324 PRO A O 1
ATOM 2451 N N . MET A 1 325 ? 10.648 -5.016 -12.700 1.00 80.62 325 MET A N 1
ATOM 2452 C CA . MET A 1 325 ? 9.786 -6.174 -12.945 1.00 80.62 325 MET A CA 1
ATOM 2453 C C . MET A 1 325 ? 9.656 -6.520 -14.435 1.00 80.62 325 MET A C 1
ATOM 2455 O O . MET A 1 325 ? 9.550 -7.693 -14.777 1.00 80.62 325 MET A O 1
ATOM 2459 N N . ILE A 1 326 ? 9.743 -5.537 -15.340 1.00 86.06 326 ILE A N 1
ATOM 2460 C CA . ILE A 1 326 ? 9.714 -5.803 -16.787 1.00 86.06 326 ILE A CA 1
ATOM 2461 C C . ILE A 1 326 ? 10.982 -6.554 -17.207 1.00 86.06 326 ILE A C 1
ATOM 2463 O O . ILE A 1 326 ? 10.915 -7.479 -18.010 1.00 86.06 326 ILE A O 1
ATOM 2467 N N . ASN A 1 327 ? 12.127 -6.230 -16.604 1.00 82.44 327 ASN A N 1
ATOM 2468 C CA . ASN A 1 327 ? 13.387 -6.928 -16.869 1.00 82.44 327 ASN A CA 1
ATOM 2469 C C . ASN A 1 327 ? 13.374 -8.371 -16.362 1.00 82.44 327 ASN A C 1
ATOM 2471 O O . ASN A 1 327 ? 14.017 -9.231 -16.955 1.00 82.44 327 ASN A O 1
ATOM 2475 N N . ALA A 1 328 ? 12.664 -8.632 -15.264 1.00 81.25 328 ALA A N 1
ATOM 2476 C CA . ALA A 1 328 ? 12.458 -9.987 -14.771 1.00 81.25 328 ALA A CA 1
ATOM 2477 C C . ALA A 1 328 ? 11.524 -10.780 -15.695 1.00 81.25 328 ALA A C 1
ATOM 2479 O O . ALA A 1 328 ? 11.735 -11.968 -15.909 1.00 81.25 328 ALA A O 1
ATOM 2480 N N . LEU A 1 329 ? 10.518 -10.128 -16.278 1.00 83.44 329 LEU A N 1
ATOM 2481 C CA . LEU A 1 329 ? 9.544 -10.768 -17.156 1.00 83.44 329 LEU A CA 1
ATOM 2482 C C . LEU A 1 329 ? 10.100 -11.099 -18.548 1.00 83.44 329 LEU A C 1
ATOM 2484 O O . LEU A 1 329 ? 9.775 -12.142 -19.122 1.00 83.44 329 LEU A O 1
ATOM 2488 N N . VAL A 1 330 ? 10.913 -10.203 -19.100 1.00 87.06 330 VAL A N 1
ATOM 2489 C CA . VAL A 1 330 ? 11.451 -10.317 -20.456 1.00 87.06 330 VAL A CA 1
ATOM 2490 C C . VAL A 1 330 ? 12.595 -11.329 -20.488 1.00 87.06 330 VAL A C 1
ATOM 2492 O O . VAL A 1 330 ? 13.498 -11.313 -19.654 1.00 87.06 330 VAL A O 1
ATOM 2495 N N . SER A 1 331 ? 12.568 -12.210 -21.482 1.00 87.62 331 SER A N 1
ATOM 2496 C CA . SER A 1 331 ? 13.616 -13.185 -21.752 1.00 87.62 331 SER A CA 1
ATOM 2497 C C . SER A 1 331 ? 14.972 -12.485 -21.928 1.00 87.62 331 SER A C 1
ATOM 2499 O O . SER A 1 331 ? 15.073 -11.548 -22.724 1.00 87.62 331 SER A O 1
ATOM 2501 N N . PRO A 1 332 ? 16.054 -12.964 -21.287 1.00 85.00 332 PRO A N 1
ATOM 2502 C CA . PRO A 1 332 ? 17.410 -12.455 -21.506 1.00 85.00 332 PRO A CA 1
ATOM 2503 C C . PRO A 1 332 ? 17.866 -12.546 -22.969 1.00 85.00 332 PRO A C 1
ATOM 2505 O O . PRO A 1 332 ? 18.824 -11.881 -23.374 1.00 85.00 332 PRO A O 1
ATOM 2508 N N . ASP A 1 333 ? 17.195 -13.396 -23.754 1.00 87.75 333 ASP A N 1
ATOM 2509 C CA . ASP A 1 333 ? 17.458 -13.583 -25.172 1.00 87.75 333 ASP A CA 1
ATOM 2510 C C . ASP A 1 333 ? 16.677 -12.659 -26.104 1.00 87.75 333 ASP A C 1
ATOM 2512 O O . ASP A 1 333 ? 16.995 -12.592 -27.298 1.00 87.75 333 ASP A O 1
ATOM 2516 N N . PHE A 1 334 ? 15.714 -11.914 -25.564 1.00 90.12 334 PHE A N 1
ATOM 2517 C CA . PHE A 1 334 ? 14.959 -10.927 -26.311 1.00 90.12 334 PHE A CA 1
ATOM 2518 C C . PHE A 1 334 ? 15.861 -9.774 -26.764 1.00 90.12 334 PHE A C 1
ATOM 2520 O O . PHE A 1 334 ? 16.682 -9.254 -26.007 1.00 90.12 334 PHE A O 1
ATOM 2527 N N . VAL A 1 335 ? 15.691 -9.379 -28.022 1.00 92.94 335 VAL A N 1
ATOM 2528 C CA . VAL A 1 335 ? 16.368 -8.234 -28.630 1.00 92.94 335 VAL A CA 1
ATOM 2529 C C . VAL A 1 335 ? 15.301 -7.216 -28.984 1.00 92.94 335 VAL A C 1
ATOM 2531 O O . VAL A 1 335 ? 14.403 -7.525 -29.767 1.00 92.94 335 VAL A O 1
ATOM 2534 N N . LEU A 1 336 ? 15.413 -6.017 -28.421 1.00 92.94 336 LEU A N 1
ATOM 2535 C CA . LEU A 1 336 ? 14.562 -4.892 -28.771 1.00 92.94 336 LEU A CA 1
ATOM 2536 C C . LEU A 1 336 ? 15.147 -4.156 -29.983 1.00 92.94 336 LEU A C 1
ATOM 2538 O O . LEU A 1 336 ? 16.155 -3.453 -29.875 1.00 92.94 336 LEU A O 1
ATOM 2542 N N . ASP A 1 337 ? 14.507 -4.339 -31.135 1.00 93.38 337 ASP A N 1
ATOM 2543 C CA . ASP A 1 337 ? 14.852 -3.710 -32.409 1.00 93.38 337 ASP A CA 1
ATOM 2544 C C . ASP A 1 337 ? 13.594 -3.252 -33.169 1.00 93.38 337 ASP A C 1
ATOM 2546 O O . ASP A 1 337 ? 12.468 -3.376 -32.689 1.00 93.38 337 ASP A O 1
ATOM 2550 N N . GLU A 1 338 ? 13.765 -2.700 -34.373 1.00 91.38 338 GLU A N 1
ATOM 2551 C CA . GLU A 1 338 ? 12.654 -2.188 -35.183 1.00 91.38 338 GLU A CA 1
ATOM 2552 C C . GLU A 1 338 ? 11.595 -3.246 -35.545 1.00 91.38 338 GLU A C 1
ATOM 2554 O O . GLU A 1 338 ? 10.476 -2.878 -35.898 1.00 91.38 338 GLU A O 1
ATOM 2559 N N . ASN A 1 339 ? 11.925 -4.539 -35.497 1.00 90.94 339 ASN A N 1
ATOM 2560 C CA . ASN A 1 339 ? 10.987 -5.620 -35.798 1.00 90.94 339 ASN A CA 1
ATOM 2561 C C . ASN A 1 339 ? 10.219 -6.090 -34.559 1.00 90.94 339 ASN A C 1
ATOM 2563 O O . ASN A 1 339 ? 9.132 -6.634 -34.724 1.00 90.94 339 ASN A O 1
ATOM 2567 N N . THR A 1 340 ? 10.775 -5.911 -33.358 1.00 91.50 340 THR A N 1
ATOM 2568 C CA . THR A 1 340 ? 10.202 -6.406 -32.092 1.00 91.50 340 THR A CA 1
ATOM 2569 C C . THR A 1 340 ? 9.622 -5.301 -31.211 1.00 91.50 340 THR A C 1
ATOM 2571 O O . THR A 1 340 ? 8.963 -5.593 -30.216 1.00 91.50 340 THR A O 1
ATOM 2574 N N . ALA A 1 341 ? 9.827 -4.027 -31.560 1.00 92.50 341 ALA A N 1
ATOM 2575 C CA . ALA A 1 341 ? 9.333 -2.903 -30.770 1.00 92.50 341 ALA A CA 1
ATOM 2576 C C . ALA A 1 341 ? 7.800 -2.879 -30.637 1.00 92.50 341 ALA A C 1
ATOM 2578 O O . ALA A 1 341 ? 7.293 -2.579 -29.561 1.00 92.50 341 ALA A O 1
ATOM 2579 N N . GLU A 1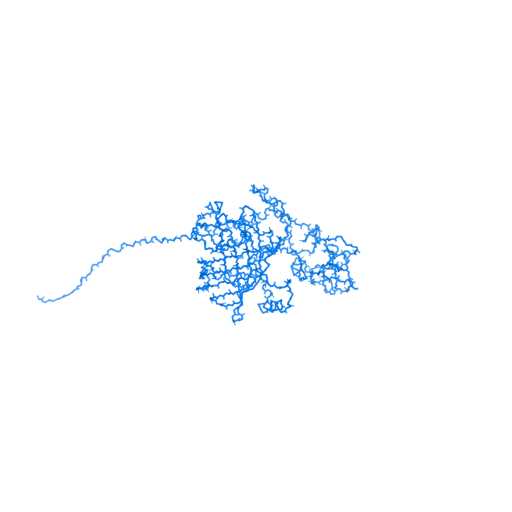 342 ? 7.056 -3.229 -31.689 1.00 91.25 342 GLU A N 1
ATOM 2580 C CA . GLU A 1 342 ? 5.589 -3.329 -31.605 1.00 91.25 342 GLU A CA 1
ATOM 2581 C C . GLU A 1 342 ? 5.155 -4.472 -30.680 1.00 91.25 342 GLU A C 1
ATOM 2583 O O . GLU A 1 342 ? 4.308 -4.263 -29.818 1.00 91.25 342 GLU A O 1
ATOM 2588 N N . ASP A 1 343 ? 5.803 -5.639 -30.762 1.00 89.06 343 ASP A N 1
ATOM 2589 C CA . ASP A 1 343 ? 5.515 -6.758 -29.855 1.00 89.06 343 ASP A CA 1
ATOM 2590 C C . ASP A 1 343 ? 5.791 -6.369 -28.391 1.00 89.06 343 ASP A C 1
ATOM 2592 O O . ASP A 1 343 ? 5.023 -6.703 -27.487 1.00 89.06 343 ASP A O 1
ATOM 2596 N N . PHE A 1 344 ? 6.862 -5.606 -28.148 1.00 91.94 344 PHE A N 1
ATOM 2597 C CA . PHE A 1 344 ? 7.173 -5.075 -26.822 1.00 91.94 344 PHE A CA 1
ATOM 2598 C C . PHE A 1 344 ? 6.133 -4.053 -26.347 1.00 91.94 344 PHE A C 1
ATOM 2600 O O . PHE A 1 344 ? 5.755 -4.044 -25.176 1.00 91.94 344 PHE A O 1
ATOM 2607 N N . ARG A 1 345 ? 5.624 -3.207 -27.247 1.00 91.62 345 ARG A N 1
ATOM 2608 C CA . ARG A 1 345 ? 4.526 -2.286 -26.938 1.00 91.62 345 ARG A CA 1
ATOM 2609 C C . ARG A 1 345 ? 3.247 -3.042 -26.582 1.00 91.62 345 ARG A C 1
ATOM 2611 O O . ARG A 1 345 ? 2.596 -2.685 -25.603 1.00 91.62 345 ARG A O 1
ATOM 2618 N N . ASP A 1 346 ? 2.916 -4.090 -27.327 1.00 88.19 346 ASP A N 1
ATOM 2619 C CA . ASP A 1 346 ? 1.759 -4.946 -27.061 1.00 88.19 346 ASP A CA 1
ATOM 2620 C C . ASP A 1 346 ? 1.887 -5.667 -25.715 1.00 88.19 346 ASP A C 1
ATOM 2622 O O . ASP A 1 346 ? 0.899 -5.796 -24.986 1.00 88.19 346 ASP A O 1
ATOM 2626 N N . LEU A 1 347 ? 3.105 -6.065 -25.328 1.00 87.94 347 LEU A N 1
ATOM 2627 C CA . LEU A 1 347 ? 3.384 -6.516 -23.967 1.00 87.94 347 LEU A CA 1
ATOM 2628 C C . LEU A 1 347 ? 3.038 -5.419 -22.958 1.00 87.94 347 LEU A C 1
ATOM 2630 O O . LEU A 1 347 ? 2.236 -5.673 -22.069 1.00 87.94 347 LEU A O 1
ATOM 2634 N N . LEU A 1 348 ? 3.570 -4.201 -23.096 1.00 90.38 348 LEU A N 1
ATOM 2635 C CA . LEU A 1 348 ? 3.276 -3.111 -22.154 1.00 90.38 348 LEU A CA 1
ATOM 2636 C C . LEU A 1 348 ? 1.766 -2.824 -22.049 1.00 90.38 348 LEU A C 1
ATOM 2638 O O . LEU A 1 348 ? 1.260 -2.620 -20.948 1.00 90.38 348 LEU A O 1
ATOM 2642 N N . ILE A 1 349 ? 1.027 -2.869 -23.159 1.00 86.38 349 ILE A N 1
ATOM 2643 C CA . ILE A 1 349 ? -0.441 -2.741 -23.164 1.00 86.38 349 ILE A CA 1
ATOM 2644 C C . ILE A 1 349 ? -1.100 -3.897 -22.418 1.00 86.38 349 ILE A C 1
ATOM 2646 O O . ILE A 1 349 ? -2.012 -3.683 -21.625 1.00 86.38 349 ILE A O 1
ATOM 2650 N N . THR A 1 350 ? -0.625 -5.120 -22.632 1.00 82.19 350 THR A N 1
ATOM 2651 C CA . THR A 1 350 ? -1.125 -6.309 -21.935 1.00 82.19 350 THR A CA 1
ATOM 2652 C C . THR A 1 350 ? -0.905 -6.204 -20.426 1.00 82.19 350 THR A C 1
ATOM 2654 O O . THR A 1 350 ? -1.787 -6.564 -19.651 1.00 82.19 350 THR A O 1
ATOM 2657 N N . LEU A 1 351 ? 0.253 -5.687 -20.007 1.00 82.25 351 LEU A N 1
ATOM 2658 C CA . LEU A 1 351 ? 0.616 -5.547 -18.599 1.00 82.25 351 LEU A CA 1
ATOM 2659 C C . LEU A 1 351 ? -0.153 -4.433 -17.894 1.00 82.25 351 LEU A C 1
ATOM 2661 O O . LEU A 1 351 ? -0.553 -4.595 -16.744 1.00 82.25 351 LEU A O 1
ATOM 2665 N N . PHE A 1 352 ? -0.312 -3.292 -18.562 1.00 81.62 352 PHE A N 1
ATOM 2666 C CA . PHE A 1 352 ? -0.803 -2.076 -17.923 1.00 81.62 352 PHE A CA 1
ATOM 2667 C C . PHE A 1 352 ? -2.216 -1.687 -18.333 1.00 81.62 352 PHE A C 1
ATOM 2669 O O . PHE A 1 352 ? -2.755 -0.798 -17.690 1.00 81.62 352 PHE A O 1
ATOM 2676 N N . GLY A 1 353 ? -2.827 -2.341 -19.323 1.00 78.88 353 GLY A N 1
ATOM 2677 C CA . GLY A 1 353 ? -4.172 -2.063 -19.837 1.00 78.88 353 GLY A CA 1
ATOM 2678 C C . GLY A 1 353 ? -4.193 -1.038 -20.976 1.00 78.88 353 GLY A C 1
ATOM 2679 O O . GLY A 1 353 ? -3.408 -0.092 -20.988 1.00 78.88 353 GLY A O 1
ATOM 2680 N N . GLU A 1 354 ? -5.117 -1.202 -21.932 1.00 80.62 354 GLU A N 1
ATOM 2681 C CA . GLU A 1 354 ? -5.306 -0.260 -23.054 1.00 80.62 354 GLU A CA 1
ATOM 2682 C C . GLU A 1 354 ? -5.658 1.156 -22.578 1.00 80.62 354 GLU A C 1
ATOM 2684 O O . GLU A 1 354 ? -5.221 2.134 -23.173 1.00 80.62 354 GLU A O 1
ATOM 2689 N N . ASP A 1 355 ? -6.399 1.276 -21.475 1.00 77.69 355 ASP A N 1
ATOM 2690 C CA . ASP A 1 355 ? -6.785 2.550 -20.860 1.00 77.69 355 ASP A CA 1
ATOM 2691 C C . ASP A 1 355 ? -5.592 3.340 -20.299 1.00 77.69 355 ASP A C 1
ATOM 2693 O O . ASP A 1 355 ? -5.723 4.530 -20.024 1.00 77.69 355 ASP A O 1
ATOM 2697 N N . PHE A 1 356 ? -4.428 2.702 -20.139 1.00 80.69 356 PHE A N 1
ATOM 2698 C CA . PHE A 1 356 ? -3.191 3.377 -19.752 1.00 80.69 356 PHE A CA 1
ATOM 2699 C C . PHE A 1 356 ? -2.525 4.130 -20.914 1.00 80.69 356 PHE A C 1
ATOM 2701 O O . PHE A 1 356 ? -1.636 4.951 -20.684 1.00 80.69 356 PHE A O 1
ATOM 2708 N N . PHE A 1 357 ? -2.928 3.839 -22.153 1.00 85.50 357 PHE A N 1
ATOM 2709 C CA . PHE A 1 357 ? -2.356 4.408 -23.366 1.00 85.50 357 PHE A CA 1
ATOM 2710 C C . PHE A 1 357 ? -3.354 5.381 -23.999 1.00 85.50 357 PHE A C 1
ATOM 2712 O O . PHE A 1 357 ? -4.278 4.982 -24.704 1.00 85.50 357 PHE A O 1
ATOM 2719 N N . ASP A 1 358 ? -3.147 6.673 -23.753 1.00 81.19 358 ASP A N 1
ATOM 2720 C CA . ASP A 1 358 ? -3.934 7.746 -24.353 1.00 81.19 358 ASP A CA 1
ATOM 2721 C C . ASP A 1 358 ? -3.619 7.887 -25.855 1.00 81.19 358 ASP A C 1
ATOM 2723 O O . ASP A 1 358 ? -2.476 7.718 -26.295 1.00 81.19 358 ASP A O 1
ATOM 2727 N N . ASP A 1 359 ? -4.615 8.298 -26.641 1.00 78.88 359 ASP A N 1
ATOM 2728 C CA . ASP A 1 359 ? -4.395 8.729 -28.022 1.00 78.88 359 ASP A CA 1
ATOM 2729 C C . ASP A 1 359 ? -3.535 10.006 -28.046 1.00 78.88 359 ASP A C 1
ATOM 2731 O O . ASP A 1 359 ? -3.905 11.040 -27.481 1.00 78.88 359 ASP A O 1
ATOM 2735 N N . VAL A 1 360 ? -2.399 9.957 -28.746 1.00 79.62 360 VAL A N 1
ATOM 2736 C CA . VAL A 1 360 ? -1.476 11.091 -28.910 1.00 79.62 360 VAL A CA 1
ATOM 2737 C C . VAL A 1 360 ? -1.214 11.400 -30.382 1.00 79.62 360 VAL A C 1
ATOM 2739 O O . VAL A 1 360 ? -1.143 10.506 -31.220 1.00 79.62 360 VAL A O 1
ATOM 2742 N N . ASP A 1 361 ? -1.000 12.681 -30.699 1.00 79.00 361 ASP A N 1
ATOM 2743 C CA . ASP A 1 361 ? -0.601 13.164 -32.036 1.00 79.00 361 ASP A CA 1
ATOM 2744 C C . ASP A 1 361 ? 0.916 12.953 -32.298 1.00 79.00 361 ASP A C 1
ATOM 2746 O O . ASP A 1 361 ? 1.613 13.826 -32.822 1.00 79.00 361 ASP A O 1
ATOM 2750 N N . ALA A 1 362 ? 1.451 11.793 -31.912 1.00 80.06 362 ALA A N 1
ATOM 2751 C CA . ALA A 1 362 ? 2.841 11.385 -32.121 1.00 80.06 362 ALA A CA 1
ATOM 2752 C C . ALA A 1 362 ? 2.929 9.896 -32.472 1.00 80.06 362 ALA A C 1
ATOM 2754 O O . ALA A 1 362 ? 2.012 9.131 -32.177 1.00 80.06 362 ALA A O 1
ATOM 2755 N N . ASP A 1 363 ? 4.045 9.482 -33.082 1.00 86.88 363 ASP A N 1
ATOM 2756 C CA . ASP A 1 363 ? 4.322 8.055 -33.248 1.00 86.88 363 ASP A CA 1
ATOM 2757 C C . ASP A 1 363 ? 4.411 7.399 -31.853 1.00 86.88 363 ASP A C 1
ATOM 2759 O O . ASP A 1 363 ? 5.139 7.900 -30.989 1.00 86.88 363 ASP A O 1
ATOM 2763 N N . PRO A 1 364 ? 3.684 6.292 -31.607 1.00 89.25 364 PRO A N 1
ATOM 2764 C CA . PRO A 1 364 ? 3.592 5.679 -30.282 1.00 89.25 364 PRO A CA 1
ATOM 2765 C C . PRO A 1 364 ? 4.883 4.962 -29.862 1.00 89.25 364 PRO A C 1
ATOM 2767 O O . PRO A 1 364 ? 5.022 4.575 -28.703 1.00 89.25 364 PRO A O 1
ATOM 2770 N N . ILE A 1 365 ? 5.823 4.787 -30.793 1.00 93.75 365 ILE A N 1
ATOM 2771 C CA . ILE A 1 365 ? 7.151 4.224 -30.567 1.00 93.75 365 ILE A CA 1
ATOM 2772 C C . ILE A 1 365 ? 8.171 5.168 -31.195 1.00 93.75 365 ILE A C 1
ATOM 2774 O O . ILE A 1 365 ? 8.145 5.426 -32.398 1.00 93.75 365 ILE A O 1
ATOM 2778 N N . LEU A 1 366 ? 9.096 5.662 -30.381 1.00 91.94 366 LEU A N 1
ATOM 2779 C CA . LEU A 1 366 ? 10.193 6.522 -30.801 1.00 91.94 366 LEU A CA 1
ATOM 2780 C C . LEU A 1 366 ? 11.531 5.842 -30.502 1.00 91.94 366 LEU A C 1
ATOM 2782 O O . LEU A 1 366 ? 11.701 5.212 -29.463 1.00 91.94 366 LEU A O 1
ATOM 2786 N N . HIS A 1 367 ? 12.512 6.032 -31.383 1.00 91.19 367 HIS A N 1
ATOM 2787 C CA . HIS A 1 367 ? 13.900 5.592 -31.190 1.00 91.19 367 HIS A CA 1
ATOM 2788 C C . HIS A 1 367 ? 14.822 6.827 -31.259 1.00 91.19 367 HIS A C 1
ATOM 2790 O O . HIS A 1 367 ? 15.463 7.071 -32.285 1.00 91.19 367 HIS A O 1
ATOM 2796 N N . PRO A 1 368 ? 14.837 7.683 -30.215 1.00 87.38 368 PRO A N 1
ATOM 2797 C CA . PRO A 1 368 ? 15.496 8.995 -30.258 1.00 87.38 368 PRO A CA 1
ATOM 2798 C C . PRO A 1 368 ? 17.020 8.925 -30.438 1.00 87.38 368 PRO A C 1
ATOM 2800 O O . PRO A 1 368 ? 17.623 9.824 -31.025 1.00 87.38 368 PRO A O 1
ATOM 2803 N N . ARG A 1 369 ? 17.673 7.872 -29.935 1.00 89.50 369 ARG A N 1
ATOM 2804 C CA . ARG A 1 369 ? 19.123 7.659 -30.075 1.00 89.50 369 ARG A CA 1
ATOM 2805 C C . ARG A 1 369 ? 19.479 6.177 -29.938 1.00 89.50 369 ARG A C 1
ATOM 2807 O O . ARG A 1 369 ? 18.689 5.449 -29.345 1.00 89.50 369 ARG A O 1
ATOM 2814 N N . PRO A 1 370 ? 20.668 5.745 -30.410 1.00 90.44 370 PRO A N 1
ATOM 2815 C CA . PRO A 1 370 ? 21.095 4.356 -30.281 1.00 90.44 370 PRO A CA 1
ATOM 2816 C C . PRO A 1 370 ? 20.993 3.865 -28.836 1.00 90.44 370 PRO A C 1
ATOM 2818 O O . PRO A 1 370 ? 21.503 4.527 -27.928 1.00 90.44 370 PRO A O 1
ATOM 2821 N N . GLY A 1 371 ? 20.334 2.722 -28.651 1.00 90.31 371 GLY A N 1
ATOM 2822 C CA . GLY A 1 371 ? 20.143 2.100 -27.342 1.00 90.31 371 GLY A CA 1
ATOM 2823 C C . GLY A 1 371 ? 19.081 2.770 -26.468 1.00 90.31 371 GLY A C 1
ATOM 2824 O O . GLY A 1 371 ? 19.098 2.567 -25.258 1.00 90.31 371 GLY A O 1
ATOM 2825 N N . GLN A 1 372 ? 18.188 3.591 -27.033 1.00 94.38 372 GLN A N 1
ATOM 2826 C CA . GLN A 1 372 ? 17.051 4.159 -26.306 1.00 94.38 372 GLN A CA 1
ATOM 2827 C C . GLN A 1 372 ? 15.767 4.092 -27.132 1.00 94.38 372 GLN A C 1
ATOM 2829 O O . GLN A 1 372 ? 15.680 4.705 -28.191 1.00 94.38 372 GLN A O 1
ATOM 2834 N N . TRP A 1 373 ? 14.741 3.463 -26.575 1.00 95.75 373 TRP A N 1
ATOM 2835 C CA . TRP A 1 373 ? 13.385 3.413 -27.110 1.00 95.75 373 TRP A CA 1
ATOM 2836 C C . TRP A 1 373 ? 12.429 4.143 -26.171 1.00 95.75 373 TRP A C 1
ATOM 2838 O O . TRP A 1 373 ? 12.600 4.099 -24.957 1.00 95.75 373 TRP A O 1
ATOM 2848 N N . ALA A 1 374 ? 11.424 4.814 -26.717 1.00 94.88 374 ALA A N 1
ATOM 2849 C CA . ALA A 1 374 ? 10.367 5.443 -25.939 1.00 94.88 374 ALA A CA 1
ATOM 2850 C C . ALA A 1 374 ? 9.002 5.009 -26.474 1.00 94.88 374 ALA A C 1
ATOM 2852 O O . ALA A 1 374 ? 8.683 5.243 -27.638 1.00 94.88 374 ALA A O 1
ATOM 2853 N N . PHE A 1 375 ? 8.204 4.385 -25.612 1.00 95.50 375 PHE A N 1
ATOM 2854 C CA . PHE A 1 375 ? 6.846 3.939 -25.908 1.00 95.50 375 PHE A CA 1
ATOM 2855 C C . PHE A 1 375 ? 5.875 4.937 -25.295 1.00 95.50 375 PHE A C 1
ATOM 2857 O O . PHE A 1 375 ? 5.726 4.982 -24.074 1.00 95.50 375 PHE A O 1
ATOM 2864 N N . ILE A 1 376 ? 5.266 5.774 -26.130 1.00 93.62 376 ILE A N 1
ATOM 2865 C CA . ILE A 1 376 ? 4.422 6.875 -25.674 1.00 93.62 376 ILE A CA 1
ATOM 2866 C C . ILE A 1 376 ? 3.094 6.321 -25.161 1.00 93.62 376 ILE A C 1
ATOM 2868 O O . ILE A 1 376 ? 2.406 5.572 -25.857 1.00 93.62 376 ILE A O 1
ATOM 2872 N N . THR A 1 377 ? 2.745 6.707 -23.937 1.00 88.62 377 THR A N 1
ATOM 2873 C CA . THR A 1 377 ? 1.514 6.296 -23.249 1.00 88.62 377 THR A CA 1
ATOM 2874 C C . THR A 1 377 ? 0.514 7.437 -23.119 1.00 88.62 377 THR A C 1
ATOM 2876 O O . THR A 1 377 ? -0.612 7.213 -22.702 1.00 88.62 377 THR A O 1
ATOM 2879 N N . GLY A 1 378 ? 0.900 8.677 -23.426 1.00 86.56 378 GLY A N 1
ATOM 2880 C CA . GLY A 1 378 ? -0.004 9.818 -23.353 1.00 86.56 378 GLY A CA 1
ATOM 2881 C C . GLY A 1 378 ? 0.718 11.144 -23.189 1.00 86.56 378 GLY A C 1
ATOM 2882 O O . GLY A 1 378 ? 1.899 11.268 -23.507 1.00 86.56 378 GLY A O 1
ATOM 2883 N N . THR A 1 379 ? 0.016 12.131 -22.638 1.00 76.94 379 THR A N 1
ATOM 2884 C CA . THR A 1 379 ? 0.577 13.448 -22.291 1.00 76.94 379 THR A CA 1
ATOM 2885 C C . THR A 1 379 ? 0.412 13.763 -20.808 1.00 76.94 379 THR A C 1
ATOM 2887 O O . THR A 1 379 ? -0.595 13.394 -20.201 1.00 76.94 379 THR A O 1
ATOM 2890 N N . PHE A 1 380 ? 1.368 14.487 -20.233 1.00 66.69 380 PHE A N 1
ATOM 2891 C CA . PHE A 1 380 ? 1.300 15.070 -18.897 1.00 66.69 380 PHE A CA 1
ATOM 2892 C C . PHE A 1 380 ? 1.679 16.550 -18.999 1.00 66.69 380 PHE A C 1
ATOM 2894 O O . PHE A 1 380 ? 2.816 16.899 -19.309 1.00 66.69 380 PHE A O 1
ATOM 2901 N N . PHE A 1 381 ? 0.699 17.430 -18.785 1.00 76.62 381 PHE A N 1
ATOM 2902 C CA . PHE A 1 381 ? 0.777 18.835 -19.202 1.00 76.62 381 PHE A CA 1
ATOM 2903 C C . PHE A 1 381 ? 1.135 18.971 -20.693 1.00 76.62 381 PHE A C 1
ATOM 2905 O O . PHE A 1 381 ? 0.335 18.575 -21.538 1.00 76.62 381 PHE A O 1
ATOM 2912 N N . ASP A 1 382 ? 2.304 19.539 -20.997 1.00 76.69 382 ASP A N 1
ATOM 2913 C CA . ASP A 1 382 ? 2.792 19.789 -22.355 1.00 76.69 382 ASP A CA 1
ATOM 2914 C C . ASP A 1 382 ? 3.810 18.725 -22.828 1.00 76.69 382 ASP A C 1
ATOM 2916 O O . ASP A 1 382 ? 4.243 18.773 -23.980 1.00 76.69 382 ASP A O 1
ATOM 2920 N N . ASP A 1 383 ? 4.186 17.773 -21.963 1.00 79.38 383 ASP A N 1
ATOM 2921 C CA . ASP A 1 383 ? 5.175 16.728 -22.252 1.00 79.38 383 ASP A CA 1
ATOM 2922 C C . ASP A 1 383 ? 4.508 15.368 -22.517 1.00 79.38 383 ASP A C 1
ATOM 2924 O O . ASP A 1 383 ? 3.362 15.127 -22.124 1.00 79.38 383 ASP A O 1
ATOM 2928 N N . TYR A 1 384 ? 5.228 14.449 -23.167 1.00 82.94 384 TYR A N 1
ATOM 2929 C CA . TYR A 1 384 ? 4.755 13.074 -23.327 1.00 82.94 384 TYR A CA 1
ATOM 2930 C C . TYR A 1 384 ? 5.024 12.248 -22.067 1.00 82.94 384 TYR A C 1
ATOM 2932 O O . TYR A 1 384 ? 6.081 12.367 -21.452 1.00 82.94 384 TYR A O 1
ATOM 2940 N N . LYS A 1 385 ? 4.091 11.357 -21.728 1.00 90.50 385 LYS A N 1
ATOM 2941 C CA . LYS A 1 385 ? 4.329 10.233 -20.816 1.00 90.50 385 LYS A CA 1
ATOM 2942 C C . LYS A 1 385 ? 4.836 9.056 -21.644 1.00 90.50 385 LYS A C 1
ATOM 2944 O O . LYS A 1 385 ? 4.292 8.799 -22.722 1.00 90.50 385 LYS A O 1
ATOM 2949 N N . ALA A 1 386 ? 5.857 8.350 -21.176 1.00 92.25 386 ALA A N 1
ATOM 2950 C CA . ALA A 1 386 ? 6.430 7.240 -21.922 1.00 92.25 386 ALA A CA 1
ATOM 2951 C C . ALA A 1 386 ? 7.059 6.172 -21.026 1.00 92.25 386 ALA A C 1
ATOM 2953 O O . ALA A 1 386 ? 7.617 6.472 -19.972 1.00 92.25 386 ALA A O 1
ATOM 2954 N N . PHE A 1 387 ? 7.065 4.929 -21.509 1.00 94.75 387 PHE A N 1
ATOM 2955 C CA . PHE A 1 387 ? 8.052 3.949 -21.069 1.00 94.75 387 PHE A CA 1
ATOM 2956 C C . PHE A 1 387 ? 9.351 4.190 -21.834 1.00 94.75 387 PHE A C 1
ATOM 2958 O O . PHE A 1 387 ? 9.415 3.996 -23.046 1.00 94.75 387 PHE A O 1
ATOM 2965 N N . ASN A 1 388 ? 10.380 4.633 -21.127 1.00 94.62 388 ASN A N 1
ATOM 2966 C CA . ASN A 1 388 ? 11.714 4.854 -21.645 1.00 94.62 388 ASN A CA 1
ATOM 2967 C C . ASN A 1 388 ? 12.575 3.610 -21.384 1.00 94.62 388 ASN A C 1
ATOM 2969 O O . ASN A 1 388 ? 12.780 3.223 -20.234 1.00 94.62 388 ASN A O 1
ATOM 2973 N N . VAL A 1 389 ? 13.048 2.969 -22.449 1.00 95.69 389 VAL A N 1
ATOM 2974 C CA . VAL A 1 389 ? 13.779 1.698 -22.407 1.00 95.69 389 VAL A CA 1
ATOM 2975 C C . VAL A 1 389 ? 15.182 1.902 -22.940 1.00 95.69 389 VAL A C 1
ATOM 2977 O O . VAL A 1 389 ? 15.367 2.260 -24.104 1.00 95.69 389 VAL A O 1
ATOM 2980 N N . PHE A 1 390 ? 16.176 1.636 -22.104 1.00 94.19 390 PHE A N 1
ATOM 2981 C CA . PHE A 1 390 ? 17.576 1.656 -22.507 1.00 94.19 390 PHE A CA 1
ATOM 2982 C C . PHE A 1 390 ? 18.073 0.238 -22.767 1.00 94.19 390 PHE A C 1
ATOM 2984 O O . PHE A 1 390 ? 17.753 -0.671 -22.008 1.00 94.19 390 PHE A O 1
ATOM 2991 N N . THR A 1 391 ? 18.856 0.055 -23.827 1.00 94.62 391 THR A N 1
ATOM 2992 C CA . THR A 1 391 ? 19.435 -1.240 -24.208 1.00 94.62 391 THR A CA 1
ATOM 2993 C C . THR A 1 391 ? 20.940 -1.122 -24.397 1.00 94.62 391 THR A C 1
ATOM 2995 O O . THR A 1 391 ? 21.473 -0.039 -24.656 1.00 94.62 391 THR A O 1
ATOM 2998 N N . ASN A 1 392 ? 21.637 -2.252 -24.344 1.00 91.50 392 ASN A N 1
ATOM 2999 C CA . ASN A 1 392 ? 23.015 -2.335 -24.812 1.00 91.50 392 ASN A CA 1
ATOM 3000 C C . ASN A 1 392 ? 23.104 -2.287 -26.356 1.00 91.50 392 ASN A C 1
ATOM 3002 O O . ASN A 1 392 ? 22.088 -2.218 -27.057 1.00 91.50 392 ASN A O 1
ATOM 3006 N N . ASP A 1 393 ? 24.330 -2.329 -26.891 1.00 90.19 393 ASP A N 1
ATOM 3007 C CA . ASP A 1 393 ? 24.616 -2.243 -28.336 1.00 90.19 393 ASP A CA 1
ATOM 3008 C C . ASP A 1 393 ? 23.984 -3.382 -29.166 1.00 90.19 393 ASP A C 1
ATOM 3010 O O . ASP A 1 393 ? 23.878 -3.273 -30.388 1.00 90.19 393 ASP A O 1
ATOM 3014 N N . GLU A 1 394 ? 23.582 -4.480 -28.520 1.00 88.62 394 GLU A N 1
ATOM 3015 C CA . GLU A 1 394 ? 22.933 -5.636 -29.146 1.00 88.62 394 GLU A CA 1
ATOM 3016 C C . GLU A 1 394 ? 21.401 -5.600 -29.013 1.00 88.62 394 GLU A C 1
ATOM 3018 O O . GLU A 1 394 ? 20.741 -6.547 -29.433 1.00 88.62 394 G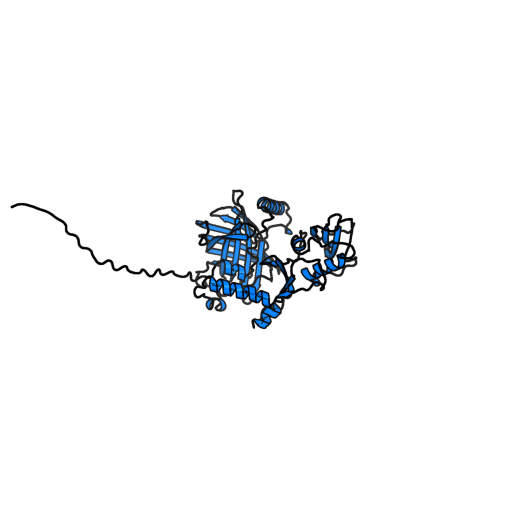LU A O 1
ATOM 3023 N N . GLY A 1 395 ? 20.831 -4.538 -28.428 1.00 87.75 395 GLY A N 1
ATOM 3024 C CA . GLY A 1 395 ? 19.391 -4.422 -28.164 1.00 87.75 395 GLY A CA 1
ATOM 3025 C C . GLY A 1 395 ? 18.909 -5.248 -26.964 1.00 87.75 395 GLY A C 1
ATOM 3026 O O . GLY A 1 395 ? 17.712 -5.474 -26.821 1.00 87.75 395 GLY A O 1
ATOM 3027 N N . ARG A 1 396 ? 19.829 -5.721 -26.114 1.00 88.38 396 ARG A N 1
ATOM 3028 C CA . ARG A 1 396 ? 19.565 -6.563 -24.931 1.00 88.38 396 ARG A CA 1
ATOM 3029 C C . ARG A 1 396 ? 19.762 -5.768 -23.639 1.00 88.38 396 ARG A C 1
ATOM 3031 O O . ARG A 1 396 ? 20.174 -4.612 -23.692 1.00 88.38 396 ARG A O 1
ATOM 3038 N N . GLU A 1 397 ? 19.518 -6.411 -22.493 1.00 80.56 397 GLU A N 1
ATOM 3039 C CA . GLU A 1 397 ? 19.688 -5.826 -21.149 1.00 80.56 397 GLU A CA 1
ATOM 3040 C C . GLU A 1 397 ? 18.867 -4.542 -20.990 1.00 80.56 397 GLU A C 1
ATOM 3042 O O . GLU A 1 397 ? 19.395 -3.431 -20.993 1.00 80.56 397 GLU A O 1
ATOM 3047 N N . LEU A 1 398 ? 17.549 -4.717 -20.904 1.00 87.44 398 LEU A N 1
ATOM 3048 C CA . LEU A 1 398 ? 16.619 -3.600 -20.819 1.00 87.44 398 LEU A CA 1
ATOM 3049 C C . LEU A 1 398 ? 16.768 -2.889 -19.462 1.00 87.44 398 LEU A C 1
ATOM 3051 O O . LEU A 1 398 ? 16.858 -3.527 -18.419 1.00 87.44 398 LEU A O 1
ATOM 3055 N N . ASP A 1 399 ? 16.791 -1.562 -19.461 1.00 91.31 399 ASP A N 1
ATOM 3056 C CA . ASP A 1 399 ? 16.527 -0.719 -18.290 1.00 91.31 399 ASP A CA 1
ATOM 3057 C C . ASP A 1 399 ? 15.275 0.089 -18.609 1.00 91.31 399 ASP A C 1
ATOM 3059 O O . ASP A 1 399 ? 15.317 1.046 -19.385 1.00 91.31 399 ASP A O 1
ATOM 3063 N N . VAL A 1 400 ? 14.144 -0.381 -18.083 1.00 93.06 400 VAL A N 1
ATOM 3064 C CA . VAL A 1 400 ? 12.822 0.173 -18.367 1.00 93.06 400 VAL A CA 1
ATOM 3065 C C . VAL A 1 400 ? 12.425 1.136 -17.262 1.00 93.06 400 VAL A C 1
ATOM 3067 O O . VAL A 1 400 ? 12.471 0.803 -16.077 1.00 93.06 400 VAL A O 1
ATOM 3070 N N . ARG A 1 401 ? 12.001 2.334 -17.649 1.00 92.19 401 ARG A N 1
ATOM 3071 C CA . ARG A 1 401 ? 11.567 3.394 -16.740 1.00 92.19 401 ARG A CA 1
ATOM 3072 C C . ARG A 1 401 ? 10.273 3.992 -17.249 1.00 92.19 401 ARG A C 1
ATOM 3074 O O . ARG A 1 401 ? 10.115 4.167 -18.451 1.00 92.19 401 ARG A O 1
ATOM 3081 N N . TYR A 1 402 ? 9.362 4.332 -16.356 1.00 90.75 402 TYR A N 1
ATOM 3082 C CA . TYR A 1 402 ? 8.236 5.184 -16.706 1.00 90.75 402 TYR A CA 1
ATOM 3083 C C . TYR A 1 402 ? 8.614 6.641 -16.457 1.00 90.75 402 TYR A C 1
ATOM 3085 O O . TYR A 1 402 ? 9.159 6.965 -15.402 1.00 90.75 402 TYR A O 1
ATOM 3093 N N . GLU A 1 403 ? 8.353 7.507 -17.430 1.00 86.31 403 GLU A N 1
ATOM 3094 C CA . GLU A 1 403 ? 8.637 8.937 -17.368 1.00 86.31 403 GLU A CA 1
ATOM 3095 C C . GLU A 1 403 ? 7.372 9.729 -17.710 1.00 86.31 403 GLU A C 1
ATOM 3097 O O . GLU A 1 403 ? 6.778 9.545 -18.769 1.00 86.31 403 GLU A O 1
ATOM 3102 N N . LEU A 1 404 ? 6.964 10.636 -16.823 1.00 82.19 404 LEU A N 1
ATOM 3103 C CA . LEU A 1 404 ? 5.842 11.553 -17.019 1.00 82.19 404 LEU A CA 1
ATOM 3104 C C . LEU A 1 404 ? 6.216 12.772 -17.870 1.00 82.19 404 LEU A C 1
ATOM 3106 O O . LEU A 1 404 ? 5.335 13.425 -18.409 1.00 82.19 404 LEU A O 1
ATOM 3110 N N . SER A 1 405 ? 7.505 13.099 -17.971 1.00 82.06 405 SER A N 1
ATOM 3111 C CA . SER A 1 405 ? 8.012 14.226 -18.761 1.00 82.06 405 SER A CA 1
ATOM 3112 C C . SER A 1 405 ? 9.109 13.730 -19.699 1.00 82.06 405 SER A C 1
ATOM 3114 O O . SER A 1 405 ? 10.305 13.823 -19.420 1.00 82.06 405 SER A O 1
ATOM 3116 N N . PHE A 1 406 ? 8.678 13.152 -20.817 1.00 81.75 406 PHE A N 1
ATOM 3117 C CA . PHE A 1 406 ? 9.534 12.741 -21.917 1.00 81.75 406 PHE A CA 1
ATOM 3118 C C . PHE A 1 406 ? 9.480 13.783 -23.040 1.00 81.75 406 PHE A C 1
ATOM 3120 O O . PHE A 1 406 ? 8.430 14.052 -23.630 1.00 81.75 406 PHE A O 1
ATOM 3127 N N . MET A 1 407 ? 10.643 14.340 -23.379 1.00 74.38 407 MET A N 1
ATOM 3128 C CA . MET A 1 407 ? 10.813 15.193 -24.554 1.00 74.38 407 MET A CA 1
ATOM 3129 C C . MET A 1 407 ? 11.592 14.437 -25.626 1.00 74.38 407 MET A C 1
ATOM 3131 O O . MET A 1 407 ? 12.773 14.131 -25.449 1.00 74.38 407 MET A O 1
ATOM 3135 N N . ALA A 1 408 ? 10.948 14.198 -26.768 1.00 61.09 408 ALA A N 1
ATOM 3136 C CA . ALA A 1 408 ? 11.623 13.733 -27.971 1.00 61.09 408 ALA A CA 1
ATOM 3137 C C . ALA A 1 408 ? 12.522 14.866 -28.501 1.00 61.09 408 ALA A C 1
ATOM 3139 O O . ALA A 1 408 ? 12.033 15.790 -29.151 1.00 61.09 408 ALA A O 1
ATOM 3140 N N . GLN A 1 409 ? 13.812 14.855 -28.155 1.00 57.66 409 GLN A N 1
ATOM 3141 C CA . GLN A 1 409 ? 14.796 15.772 -28.749 1.00 57.66 409 GLN A CA 1
ATOM 3142 C C . GLN A 1 409 ? 15.251 15.300 -30.124 1.00 57.66 409 GLN A C 1
ATOM 3144 O O . GLN A 1 409 ? 15.552 14.092 -30.254 1.00 57.66 409 GLN A O 1
#